Protein 7WWX (pdb70)

Secondary structure (DSSP, 8-state):
----B-GGGTT-EEEEESTTSHHHHHHHHHHHHTT-EEEEEES-HHHHHHHHHHHHHTTSPPPEEEE--TT-HHHHHHHHHHHHHHH-S-SEEEE---------GGG--HHHHHHHHHHHTHHHHHHHHHHHHHHHHHT-EEEEEE--HHHHTT--S-HHHHHHHHHHHHHHHHHHHHHGGGTEEEEEEEE--B--HHIIIII--HHHHHHHHHH-SS-S-B-HHHHHHHHHHHHSGGGTT--S-EEEESTT--/----B-GGGTT-EEEEETTTSHHHHHHHHHHHHTT-EEEEEES-HHHHHHHHHHHHHTTSPPPEEEE--TT-HHHHHHHHHHHHHHH-S-SEEEE---------GGG--HHHHHHHHHHHTHHHHHHHHHHHHHHHHHT-EEEEEE--HHHHTT--S-HHHHHHHHHHHHHHHHHHHHHGGGTEEEEEEEE-SB--HHHHHHH--HHHHHHHHHH-SS-S-B-HHHHHHHHHHHHSGGGTT--S-EEEESTT--

Foldseek 3Di:
DDADAFQQLALAEEEEEQLQFFLNVLLVLLSQVNNHAYEYEDQPVVSNVVSQVVSVVVPGHRHHYDYDDQLPLVRVLVVLVVVCVVSNAHQEYEAPWADQDFDDPVPQDPVNLSVRCSGQAPSLVSSCVSRQVRCLVVQEHEYEYEAECCLVVVHDGHVSNSVRRVVLLVVFQVVCVVRVVSLYAGEYEYEAQAPTVVCVPPPDDPVNLVLLVVQAPDDDHRHSNQSSSVSVCRGGVVNSPDHSYYHYRHNRRD/DDADAFQQLALAEEEEEQLQFFLNVLLQLVSQVNNHAYEYEHQPVVSNVVSQVVSVVVPGHRHHYDYDDLLPLVRLLVVLVVVCVVSNAHQEYEYPWADQDFDDPVPQDPVNLSVRCSGQAPSLVSSCVSRQVRQLVVQEHEYEYEAECCLVVVHDGHVSNNVRRVVLLVVFQVVCVVCVVSLYAGEYEYEAQAPTVCCCVPPDDPVNLVLLVVQAPDDDGHHSNQSSSVSVCRGGVVNSPDHSYYDYRHNHRD

B-factor: mean 13.86, std 7.69, range [5.65, 51.82]

Radius of gyration: 23.11 Å; Cα contacts (8 Å, |Δi|>4): 1120; chains: 2; bounding box: 58×67×51 Å

Sequence (508 aa):
VQLANFPSLKGKRVFITGGGTGIGAAIVEAFAQQGAHVAFVDIATEASEALCNDIAAAGHPKPLFRHCDLRDIPAFQATIAELQGQLGDFDVLVNNAANDQRHKLEEVTLEYWNDRIAINQRPSFFAVQSVVEGMKRRGGGSIINFSSISWHQSGGGFPVYTTAKASTLGLTRGLARDLGPHKIRVNTVTPGWVMTERQIKLWLDEEGKKAIARNQCLQGDLLPWHLARMVLFLAADDSAMCTAQEFIVDAGWVVQLANFPSLKGKRVFITGGGTGIGAAIVEAFAQQGAHVAFVDIATEASEALCNDIAAAGHPKPLFRHCDLRDIPAFQATIAELQGQLGDFDVLVNNAANDQRHKLEEVTLEYWNDRIAINQRPSFFAVQSVVEGMKRRGGGSIINFSSISWHQSGGGFPVYTTAKASTLGLTRGLARDLGPHKIRVNTVTPGWVMTERQIKLWLDEEGKKAIARNQCLQGDLLPWHLARMVLFLAADDSAMCTAQEFIVDAGWV

Solvent-accessible surface area: 20014 Å² total; per-residue (Å²): 122,106,53,4,68,0,48,2,0,160,28,51,50,0,0,0,3,13,0,4,70,33,27,0,17,20,0,0,71,5,0,0,86,16,18,0,75,2,0,0,0,16,110,38,55,84,43,0,92,51,25,2,80,92,2,43,93,66,66,52,46,113,2,47,28,71,107,8,46,18,110,70,21,104,39,0,46,63,21,0,62,79,0,32,67,119,36,25,26,0,12,2,0,0,7,19,24,45,42,15,81,85,22,43,130,149,138,38,75,126,123,57,109,79,43,15,25,9,33,11,67,100,7,22,92,53,0,6,101,26,0,13,102,0,0,76,166,104,48,11,9,2,0,0,1,13,4,15,6,6,78,61,72,103,23,67,44,14,53,8,22,22,73,1,7,35,36,12,37,51,37,0,99,39,23,0,115,96,17,2,90,71,144,0,25,0,0,1,0,0,12,10,47,6,16,15,155,91,24,94,82,97,71,55,91,75,62,9,52,130,21,25,52,167,47,4,7,8,101,45,87,1,58,26,75,11,0,1,9,0,0,0,1,0,5,0,34,2,3,32,16,2,0,6,7,38,0,21,2,0,0,2,32,39,166,105,61,4,69,0,48,3,0,158,29,52,52,0,0,0,3,12,0,4,69,31,26,0,15,18,0,0,72,5,0,0,85,15,14,0,74,2,0,0,0,16,114,35,56,83,44,0,92,50,23,6,80,96,3,40,94,66,68,53,47,112,3,49,27,73,106,8,47,19,106,68,19,104,41,0,46,63,21,0,65,77,0,41,64,120,39,25,23,0,12,2,0,0,7,20,24,44,44,12,76,86,20,117,131,137,124,39,75,124,124,55,108,77,44,15,24,9,33,10,68,100,8,24,96,52,0,6,92,29,0,19,94,1,0,72,156,103,50,11,10,1,0,0,1,13,4,14,7,5,78,62,76,104,24,68,41,13,54,8,22,24,73,1,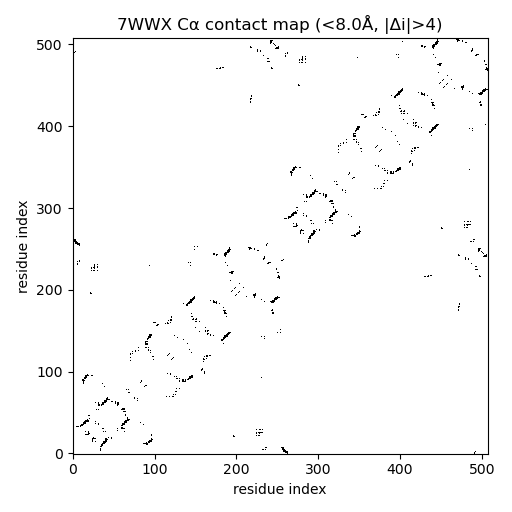7,35,39,13,37,52,37,0,98,39,23,0,116,95,18,2,93,72,142,0,25,0,1,1,0,0,11,9,46,5,18,15,116,90,25,64,138,92,70,36,88,115,67,10,104,125,23,24,50,164,48,4,6,6,102,46,86,1,60,27,88,12,0,1,7,0,0,0,1,0,5,0,34,1,3,31,15,2,0,6,7,36,0,22,2,0,0,2,31,38

Structure (mmCIF, N/CA/C/O backbone):
data_7WWX
#
_entry.id   7WWX
#
_cell.length_a   86.509
_cell.length_b   83.562
_cell.length_c   81.927
_cell.angle_alpha   90.000
_cell.angle_beta   113.040
_cell.angle_gamma   90.000
#
_symmetry.space_group_name_H-M   'C 1 2 1'
#
loop_
_entity.id
_entity.type
_entity.pdbx_description
1 polymer 'NAD(P)-dependent dehydrogenase (Short-subunit alcohol dehydrogenase family)'
2 non-polymer NICOTINAMIDE-ADENINE-DINUCLEOTIDE
3 non-polymer DI(HYDROXYETHYL)ETHER
4 water water
#
loop_
_atom_site.group_PDB
_atom_site.id
_atom_site.type_symbol
_atom_site.label_atom_id
_atom_site.label_alt_id
_atom_site.label_comp_id
_atom_site.label_asym_id
_atom_site.label_entity_id
_atom_site.label_seq_id
_atom_site.pdbx_PDB_ins_code
_atom_site.Cartn_x
_atom_site.Cartn_y
_atom_site.Cartn_z
_atom_site.occupancy
_atom_site.B_iso_or_equiv
_atom_site.auth_seq_id
_atom_site.auth_comp_id
_atom_site.auth_asym_id
_atom_site.auth_atom_id
_atom_site.pdbx_PDB_model_num
ATOM 1 N N . VAL A 1 19 ? -11.027 -16.483 31.810 1.00 36.02 8 VAL A N 1
ATOM 2 C CA . VAL A 1 19 ? -9.881 -16.973 30.990 1.00 34.90 8 VAL A CA 1
ATOM 3 C C . VAL A 1 19 ? -8.568 -16.592 31.683 1.00 29.43 8 VAL A C 1
ATOM 4 O O . VAL A 1 19 ? -8.479 -15.446 32.212 1.00 27.25 8 VAL A O 1
ATOM 8 N N . GLN A 1 20 ? -7.548 -17.464 31.580 1.00 27.15 9 GLN A N 1
ATOM 9 C CA . GLN A 1 20 ? -6.261 -17.321 32.310 1.00 23.55 9 GLN A CA 1
ATOM 10 C C . GLN A 1 20 ? -5.130 -16.976 31.333 1.00 18.25 9 GLN A C 1
ATOM 11 O O . GLN A 1 20 ? -4.436 -17.878 30.852 1.00 20.49 9 GLN A O 1
ATOM 17 N N . LEU A 1 21 ? -4.848 -15.699 31.173 1.00 14.37 10 LEU A N 1
ATOM 18 C CA . LEU A 1 21 ? -3.983 -15.219 30.070 1.00 13.39 10 LEU A CA 1
ATOM 19 C C . LEU A 1 21 ? -2.525 -15.140 30.498 1.00 11.87 10 LEU A C 1
ATOM 20 O O . LEU A 1 21 ? -2.184 -15.171 31.729 1.00 12.93 10 LEU A O 1
ATOM 25 N N . ALA A 1 22 ? -1.663 -15.133 29.504 1.00 9.93 11 ALA A N 1
ATOM 26 C CA . ALA A 1 22 ? -0.214 -15.266 29.678 1.00 9.81 11 ALA A CA 1
ATOM 27 C C . ALA A 1 22 ? 0.375 -14.050 30.409 1.00 10.16 11 ALA A C 1
ATOM 28 O O . ALA A 1 22 ? -0.107 -12.928 30.283 1.00 10.17 11 ALA A O 1
ATOM 30 N N . ASN A 1 23 ? 1.464 -14.327 31.098 1.00 10.64 12 ASN A N 1
ATOM 31 C CA . ASN A 1 23 ? 2.413 -13.306 31.577 1.00 11.57 12 ASN A CA 1
ATOM 32 C C . ASN A 1 23 ? 3.704 -13.422 30.781 1.00 10.84 12 ASN A C 1
ATOM 33 O O . ASN A 1 23 ? 4.262 -14.543 30.653 1.00 11.79 12 ASN A O 1
ATOM 38 N N . PHE A 1 24 ? 4.218 -12.268 30.380 1.00 9.98 13 PHE A N 1
ATOM 39 C CA . PHE A 1 24 ? 5.449 -12.144 29.592 1.00 10.08 13 PHE A CA 1
ATOM 40 C C . PHE A 1 24 ? 6.423 -11.344 30.440 1.00 10.76 13 PHE A C 1
ATOM 41 O O . PHE A 1 24 ? 6.444 -10.101 30.390 1.00 10.90 13 PHE A O 1
ATOM 49 N N . PRO A 1 25 ? 7.266 -12.021 31.243 1.00 11.10 14 PRO A N 1
ATOM 50 C CA . PRO A 1 25 ? 8.171 -11.299 32.145 1.00 12.03 14 PRO A CA 1
ATOM 51 C C . PRO A 1 25 ? 9.094 -10.348 31.378 1.00 10.73 14 PRO A C 1
ATOM 52 O O . PRO A 1 25 ? 9.484 -9.321 31.906 1.00 11.92 14 PRO A O 1
ATOM 56 N N . SER A 1 26 ? 9.403 -10.642 30.108 1.00 9.67 15 SER A N 1
ATOM 57 C CA . SER A 1 26 ? 10.327 -9.833 29.289 1.00 9.80 15 SER A CA 1
ATOM 58 C C . SER A 1 26 ? 9.713 -8.470 28.971 1.00 9.35 15 SER A C 1
ATOM 59 O O . SER A 1 26 ? 10.459 -7.623 28.510 1.00 12.17 15 SER A O 1
ATOM 62 N N . LEU A 1 27 ? 8.410 -8.269 29.165 1.00 9.30 16 LEU A N 1
ATOM 63 C CA . LEU A 1 27 ? 7.771 -6.970 28.855 1.00 9.90 16 LEU A CA 1
ATOM 64 C C . LEU A 1 27 ? 7.801 -6.017 30.066 1.00 9.78 16 LEU A C 1
ATOM 65 O O . LEU A 1 27 ? 7.559 -4.838 29.870 1.00 9.87 16 LEU A O 1
ATOM 70 N N . LYS A 1 28 ? 8.061 -6.517 31.275 1.00 10.05 17 LYS A N 1
ATOM 71 C CA . LYS A 1 28 ? 8.146 -5.659 32.473 1.00 11.89 17 LYS A CA 1
ATOM 72 C C . LYS A 1 28 ? 9.231 -4.605 32.278 1.00 10.69 17 LYS A C 1
ATOM 73 O O . LYS A 1 28 ? 10.374 -4.956 31.956 1.00 11.92 17 LYS A O 1
ATOM 79 N N . GLY A 1 29 ? 8.843 -3.343 32.410 1.00 10.91 18 GLY A N 1
ATOM 80 C CA . GLY A 1 29 ? 9.802 -2.226 32.270 1.00 11.71 18 GLY A CA 1
ATOM 81 C C . GLY A 1 29 ? 10.062 -1.784 30.830 1.00 12.52 18 GLY A C 1
ATOM 82 O O . GLY A 1 29 ? 10.757 -0.776 30.618 1.00 13.16 18 GLY A O 1
ATOM 83 N N . LYS A 1 30 ? 9.582 -2.526 29.825 1.00 10.49 19 LYS A N 1
ATOM 84 C CA . LYS A 1 30 ? 9.825 -2.118 28.432 1.00 11.69 19 LYS A CA 1
ATOM 85 C C . LYS A 1 30 ? 9.023 -0.859 28.126 1.00 9.73 19 LYS A C 1
ATOM 86 O O . LYS A 1 30 ? 7.939 -0.654 28.673 1.00 11.02 19 LYS A O 1
ATOM 92 N N . ARG A 1 31 ? 9.563 -0.021 27.257 1.00 8.71 20 ARG A N 1
ATOM 93 C CA . ARG A 1 31 ? 8.934 1.232 26.847 1.00 8.92 20 ARG A CA 1
ATOM 94 C C . ARG A 1 31 ? 8.206 0.965 25.517 1.00 8.55 20 ARG A C 1
ATOM 95 O O . ARG A 1 31 ? 8.836 0.475 24.588 1.00 9.12 20 ARG A O 1
ATOM 103 N N . VAL A 1 32 ? 6.929 1.250 25.498 1.00 8.32 21 VAL A N 1
ATOM 104 C CA . VAL A 1 32 ? 6.038 0.841 24.379 1.00 8.16 21 VAL A CA 1
ATOM 105 C C . VAL A 1 32 ? 5.310 2.059 23.863 1.00 8.54 21 VAL A C 1
ATOM 106 O O . VAL A 1 32 ? 4.613 2.727 24.652 1.00 10.05 21 VAL A O 1
ATOM 110 N N . PHE A 1 33 ? 5.396 2.331 22.584 1.00 8.32 22 PHE A N 1
ATOM 111 C CA . PHE A 1 33 ? 4.627 3.420 21.959 1.00 8.14 22 PHE A CA 1
ATOM 112 C C . PHE A 1 33 ? 3.557 2.839 21.026 1.00 8.46 22 PHE A C 1
ATOM 113 O O . PHE A 1 33 ? 3.870 1.980 20.201 1.00 7.94 22 PHE A O 1
ATOM 121 N N . ILE A 1 34 ? 2.342 3.344 21.144 1.00 7.41 23 ILE A N 1
ATOM 122 C CA . ILE A 1 34 ? 1.162 2.851 20.386 1.00 7.82 23 ILE A CA 1
ATOM 123 C C . ILE A 1 34 ? 0.467 4.014 19.725 1.00 8.52 23 ILE A C 1
ATOM 124 O O . ILE A 1 34 ? 0.231 5.029 20.383 1.00 8.74 23 ILE A O 1
ATOM 129 N N . THR A 1 35 ? 0.133 3.887 18.455 1.00 7.87 24 THR A N 1
ATOM 130 C CA . THR A 1 35 ? -0.697 4.901 17.766 1.00 8.23 24 THR A CA 1
ATOM 131 C C . THR A 1 35 ? -2.146 4.530 17.893 1.00 8.77 24 THR A C 1
ATOM 132 O O . THR A 1 35 ? -2.520 3.345 17.759 1.00 8.70 24 THR A O 1
ATOM 136 N N . GLY A 1 36 ? -2.992 5.536 18.082 1.00 8.59 25 GLY A N 1
ATOM 137 C CA . GLY A 1 36 ? -4.419 5.272 18.199 1.00 9.05 25 GLY A CA 1
ATOM 138 C C . GLY A 1 36 ? -4.760 4.391 19.397 1.00 8.09 25 GLY A C 1
ATOM 139 O O . GLY A 1 36 ? -5.675 3.570 19.337 1.00 9.23 25 GLY A O 1
ATOM 140 N N . GLY A 1 37 ? -4.190 4.693 20.557 1.00 8.15 26 GLY A N 1
ATOM 141 C CA . GLY A 1 37 ? -4.335 3.826 21.739 1.00 8.38 26 GLY A CA 1
ATOM 142 C C . GLY A 1 37 ? -5.514 4.153 22.631 1.00 8.18 26 GLY A C 1
ATOM 143 O O . GLY A 1 37 ? -5.691 3.427 23.631 1.00 8.64 26 GLY A O 1
ATOM 144 N N . GLY A 1 38 ? -6.334 5.151 22.298 1.00 9.31 27 GLY A N 1
ATOM 145 C CA . GLY A 1 38 ? -7.399 5.628 23.208 1.00 9.95 27 GLY A CA 1
ATOM 146 C C . GLY A 1 38 ? -8.660 4.807 23.200 1.00 11.35 27 GLY A C 1
ATOM 147 O O . GLY A 1 38 ? -9.426 4.883 24.192 1.00 12.07 27 GLY A O 1
ATOM 148 N N . THR A 1 39 ? -8.963 4.092 22.105 1.00 10.03 28 THR A N 1
ATOM 149 C CA . THR A 1 39 ? -10.252 3.402 21.931 1.00 10.75 28 THR A CA 1
ATOM 150 C C . THR A 1 39 ? -10.032 2.140 21.082 1.00 10.66 28 THR A C 1
ATOM 151 O O . THR A 1 39 ? -8.896 1.929 20.600 1.00 10.45 28 THR A O 1
ATOM 155 N N . GLY A 1 40 ? -10.996 1.251 21.041 1.00 10.95 29 GLY A N 1
ATOM 156 C CA . GLY A 1 40 ? -10.953 0.152 20.073 1.00 10.27 29 GLY A CA 1
ATOM 157 C C . GLY A 1 40 ? -9.841 -0.829 20.396 1.00 9.47 29 GLY A C 1
ATOM 158 O O . GLY A 1 40 ? -9.502 -1.116 21.575 1.00 9.98 29 GLY A O 1
ATOM 159 N N . ILE A 1 41 ? -9.245 -1.363 19.340 1.00 8.72 30 ILE A N 1
ATOM 160 C CA . ILE A 1 41 ? -8.156 -2.346 19.543 1.00 8.56 30 ILE A CA 1
ATOM 161 C C . ILE A 1 41 ? -6.972 -1.666 20.250 1.00 8.08 30 ILE A C 1
ATOM 162 O O . ILE A 1 41 ? -6.336 -2.292 21.117 1.00 7.71 30 ILE A O 1
ATOM 167 N N . GLY A 1 42 ? -6.641 -0.449 19.869 1.00 7.88 31 GLY A N 1
ATOM 168 C CA . GLY A 1 42 ? -5.557 0.307 20.492 1.00 8.37 31 GLY A CA 1
ATOM 169 C C . GLY A 1 42 ? -5.642 0.328 22.007 1.00 8.37 31 GLY A C 1
ATOM 170 O O . GLY A 1 42 ? -4.676 0.116 22.698 1.00 7.95 31 GLY A O 1
ATOM 171 N N . ALA A 1 43 ? -6.836 0.580 22.522 1.00 8.52 32 ALA A N 1
ATOM 172 C CA . ALA A 1 43 ? -7.037 0.663 23.988 1.00 7.49 32 ALA A CA 1
ATOM 173 C C . ALA A 1 43 ? -6.794 -0.702 24.619 1.00 7.95 32 ALA A C 1
ATOM 174 O O . ALA A 1 43 ? -6.228 -0.786 25.738 1.00 8.78 32 ALA A O 1
ATOM 176 N N . ALA A 1 44 ? -7.217 -1.798 23.964 1.00 8.06 33 ALA A N 1
ATOM 177 C CA . ALA A 1 44 ? -6.951 -3.146 24.505 1.00 7.44 33 ALA A CA 1
ATOM 178 C C . ALA A 1 44 ? -5.436 -3.431 24.532 1.00 7.33 33 ALA A C 1
ATOM 179 O O . ALA A 1 44 ? -4.957 -4.097 25.434 1.00 7.90 33 ALA A O 1
ATOM 181 N N . ILE A 1 45 ? -4.703 -2.952 23.528 1.00 7.52 34 ILE A N 1
ATOM 182 C CA . ILE A 1 45 ? -3.231 -3.136 23.485 1.00 7.60 34 ILE A CA 1
ATOM 183 C C . ILE A 1 45 ? -2.566 -2.301 24.579 1.00 7.74 34 ILE A C 1
ATOM 184 O O . ILE A 1 45 ? -1.690 -2.849 25.254 1.00 8.45 34 ILE A O 1
ATOM 189 N N . VAL A 1 46 ? -3.007 -1.054 24.741 1.00 7.40 35 VAL A N 1
ATOM 190 C CA . VAL A 1 46 ? -2.475 -0.226 25.871 1.00 7.60 35 VAL A CA 1
ATOM 191 C C . VAL A 1 46 ? -2.677 -0.967 27.189 1.00 7.75 35 VAL A C 1
ATOM 192 O O . VAL A 1 46 ? -1.721 -1.093 28.003 1.00 8.31 35 VAL A O 1
ATOM 196 N N . GLU A 1 47 ? -3.903 -1.392 27.452 1.00 7.53 36 GLU A N 1
ATOM 197 C CA . GLU A 1 47 ? -4.210 -2.072 28.716 1.00 8.97 36 GLU A CA 1
ATOM 198 C C . GLU A 1 47 ? -3.377 -3.334 28.864 1.00 8.69 36 GLU A C 1
ATOM 199 O O . GLU A 1 47 ? -2.795 -3.622 29.960 1.00 8.94 36 GLU A O 1
ATOM 205 N N . ALA A 1 48 ? -3.283 -4.167 27.810 1.00 8.98 37 ALA A N 1
ATOM 206 C CA . ALA A 1 48 ? -2.547 -5.443 27.894 1.00 8.77 37 ALA A CA 1
ATOM 207 C C . ALA A 1 48 ? -1.084 -5.184 28.253 1.00 7.94 37 ALA A C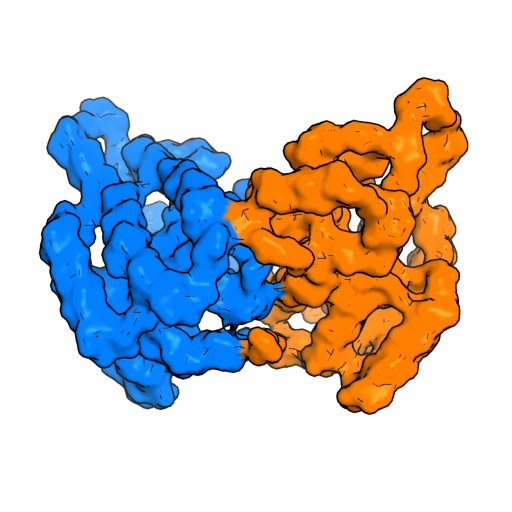 1
ATOM 208 O O . ALA A 1 48 ? -0.498 -5.930 29.069 1.00 7.87 37 ALA A O 1
ATOM 210 N N . PHE A 1 49 ? -0.448 -4.195 27.634 1.00 7.33 38 PHE A N 1
ATOM 211 C CA . PHE A 1 49 ? 0.983 -3.947 27.900 1.00 7.76 38 PHE A CA 1
ATOM 212 C C . PHE A 1 49 ? 1.130 -3.440 29.345 1.00 8.00 38 PHE A C 1
ATOM 213 O O . PHE A 1 49 ? 2.069 -3.847 30.037 1.00 8.82 38 PHE A O 1
ATOM 221 N N . ALA A 1 50 ? 0.245 -2.547 29.758 1.00 8.18 39 ALA A N 1
ATOM 222 C CA . ALA A 1 50 ? 0.350 -1.979 31.143 1.00 8.36 39 ALA A CA 1
ATOM 223 C C . ALA A 1 50 ? 0.173 -3.103 32.159 1.00 9.44 39 ALA A C 1
ATOM 224 O O . ALA A 1 50 ? 0.874 -3.135 33.187 1.00 9.63 39 ALA A O 1
ATOM 226 N N . GLN A 1 51 ? -0.689 -4.079 31.891 1.00 9.20 40 GLN A N 1
ATOM 227 C CA . GLN A 1 51 ? -0.898 -5.217 32.815 1.00 10.18 40 GLN A CA 1
ATOM 228 C C . GLN A 1 51 ? 0.362 -6.067 32.905 1.00 9.85 40 GLN A C 1
ATOM 229 O O . GLN A 1 51 ? 0.577 -6.751 33.946 1.00 11.61 40 GLN A O 1
ATOM 235 N N . GLN A 1 52 ? 1.224 -6.038 31.904 1.00 9.33 41 GLN A N 1
ATOM 236 C CA . GLN A 1 52 ? 2.535 -6.724 31.949 1.00 9.77 41 GLN A CA 1
ATOM 237 C C . GLN A 1 52 ? 3.598 -5.903 32.690 1.00 10.09 41 GLN A C 1
ATOM 238 O O . GLN A 1 52 ? 4.769 -6.354 32.727 1.00 11.29 41 GLN A O 1
ATOM 244 N N . GLY A 1 53 ? 3.264 -4.689 33.100 1.00 9.81 42 GLY A N 1
ATOM 245 C CA . GLY A 1 53 ? 4.262 -3.831 33.747 1.00 10.18 42 GLY A CA 1
ATOM 246 C C . GLY A 1 53 ? 5.064 -3.004 32.776 1.00 10.05 42 GLY A C 1
ATOM 247 O O . GLY A 1 53 ? 6.123 -2.485 33.154 1.00 10.75 42 GLY A O 1
ATOM 248 N N . ALA A 1 54 ? 4.704 -2.947 31.492 1.00 8.85 43 ALA A N 1
ATOM 249 C CA . ALA A 1 54 ? 5.399 -2.078 30.547 1.00 8.75 43 ALA A CA 1
ATOM 250 C C . ALA A 1 54 ? 5.023 -0.628 30.832 1.00 8.93 43 ALA A C 1
ATOM 251 O O . ALA A 1 54 ? 3.906 -0.334 31.364 1.00 10.19 43 ALA A O 1
ATOM 253 N N . HIS A 1 55 ? 5.911 0.257 30.428 1.00 10.00 44 HIS A N 1
ATOM 254 C CA . HIS A 1 55 ? 5.716 1.719 30.458 1.00 10.49 44 HIS A CA 1
ATOM 255 C C . HIS A 1 55 ? 5.216 2.126 29.075 1.00 9.33 44 HIS A C 1
ATOM 256 O O . HIS A 1 55 ? 6.017 2.190 28.152 1.00 9.81 44 HIS A O 1
ATOM 263 N N . VAL A 1 56 ? 3.937 2.396 28.982 1.00 9.13 45 VAL A N 1
ATOM 264 C CA . VAL A 1 56 ? 3.255 2.663 27.697 1.00 9.12 45 VAL A CA 1
ATOM 265 C C . VAL A 1 56 ? 3.142 4.173 27.507 1.00 8.58 45 VAL A C 1
ATOM 266 O O . VAL A 1 56 ? 2.930 4.918 28.490 1.00 9.59 45 VAL A O 1
ATOM 270 N N . ALA A 1 57 ? 3.233 4.595 26.274 1.00 8.80 46 ALA A N 1
ATOM 271 C CA . ALA A 1 57 ? 2.840 5.937 25.816 1.00 8.94 46 ALA A CA 1
ATOM 272 C C . ALA A 1 57 ? 1.990 5.750 24.570 1.00 8.80 46 ALA A C 1
ATOM 273 O O . ALA A 1 57 ? 2.266 4.790 23.800 1.00 8.97 46 ALA A O 1
ATOM 275 N N . PHE A 1 58 ? 1.009 6.610 24.363 1.00 8.30 47 PHE A N 1
ATOM 276 C CA . PHE A 1 58 ? 0.215 6.533 23.118 1.00 8.98 47 PHE A CA 1
ATOM 277 C C . PHE A 1 58 ? -0.283 7.888 22.693 1.00 9.90 47 PHE A C 1
ATOM 278 O O . PHE A 1 58 ? -0.379 8.835 23.515 1.00 9.44 47 PHE A O 1
ATOM 286 N N . VAL A 1 59 ? -0.567 8.026 21.411 1.00 9.47 48 VAL A N 1
ATOM 287 C CA . VAL A 1 59 ? -1.211 9.229 20.849 1.00 10.76 48 VAL A CA 1
ATOM 288 C C . VAL A 1 59 ? -2.606 8.846 20.386 1.00 10.56 48 VAL A C 1
ATOM 289 O O . VAL A 1 59 ? -2.882 7.677 19.972 1.00 9.68 48 VAL A O 1
ATOM 293 N N . ASP A 1 60 ? -3.489 9.824 20.416 1.00 9.39 49 ASP A N 1
ATOM 294 C CA . ASP A 1 60 ? -4.867 9.705 19.920 1.00 10.45 49 ASP A CA 1
ATOM 295 C C . ASP A 1 60 ? -5.422 11.126 19.805 1.00 11.73 49 ASP A C 1
ATOM 296 O O . ASP A 1 60 ? -4.799 12.037 20.349 1.00 12.22 49 ASP A O 1
ATOM 301 N N . ILE A 1 61 ? -6.516 11.271 19.102 1.00 12.95 50 ILE A N 1
ATOM 302 C CA . ILE A 1 61 ? -7.289 12.545 19.078 1.00 14.88 50 ILE A CA 1
ATOM 303 C C . ILE A 1 61 ? -8.486 12.449 20.005 1.00 15.12 50 ILE A C 1
ATOM 304 O O . ILE A 1 61 ? -9.101 13.515 20.247 1.00 15.36 50 ILE A O 1
ATOM 309 N N . ALA A 1 62 ? -8.803 11.278 20.575 1.00 15.05 51 ALA A N 1
ATOM 310 C CA . ALA A 1 62 ? -9.999 11.097 21.429 1.00 13.88 51 ALA A CA 1
ATOM 311 C C . ALA A 1 62 ? -9.587 11.378 22.888 1.00 15.32 51 ALA A C 1
ATOM 312 O O . ALA A 1 62 ? -9.307 10.448 23.654 1.00 14.89 51 ALA A O 1
ATOM 314 N N . THR A 1 63 ? -9.495 12.650 23.268 1.00 15.74 52 THR A N 1
ATOM 315 C CA . THR A 1 63 ? -8.901 13.075 24.554 1.00 15.70 52 THR A CA 1
ATOM 316 C C . THR A 1 63 ? -9.642 12.450 25.733 1.00 15.57 52 THR A C 1
ATOM 317 O O . THR A 1 63 ? -8.977 11.910 26.620 1.00 15.26 52 THR A O 1
ATOM 321 N N . GLU A 1 64 ? -10.968 12.585 25.794 1.00 15.19 53 GLU A N 1
ATOM 322 C CA . GLU A 1 64 ? -11.757 12.152 26.974 1.00 15.88 53 GLU A CA 1
ATOM 323 C C . GLU A 1 64 ? -11.581 10.641 27.185 1.00 14.94 53 GLU A C 1
ATOM 324 O O . GLU A 1 64 ? -11.311 10.183 28.324 1.00 15.31 53 GLU A O 1
ATOM 326 N N . ALA A 1 65 ? -11.738 9.850 26.123 1.00 14.16 54 ALA A N 1
ATOM 327 C CA . ALA A 1 65 ? -11.640 8.381 26.220 1.00 13.93 54 ALA A CA 1
ATOM 328 C C . ALA A 1 65 ? -10.209 8.012 26.633 1.00 12.44 54 ALA A C 1
ATOM 329 O O . ALA A 1 65 ? -10.018 7.108 27.425 1.00 12.31 54 ALA A O 1
ATOM 331 N N . SER A 1 66 ? -9.217 8.686 26.070 1.00 11.17 55 SER A N 1
ATOM 332 C CA . SER A 1 66 ? -7.795 8.392 26.308 1.00 11.36 55 SER A CA 1
ATOM 333 C C . SER A 1 66 ? -7.430 8.682 27.764 1.00 11.62 55 SER A C 1
ATOM 334 O O . SER A 1 66 ? -6.738 7.872 28.397 1.00 11.62 55 SER A O 1
ATOM 337 N N . GLU A 1 67 ? -7.854 9.841 28.276 1.00 11.86 56 GLU A N 1
ATOM 338 C CA . GLU A 1 67 ? -7.541 10.197 29.689 1.00 12.97 56 GLU A CA 1
ATOM 339 C C . GLU A 1 67 ? -8.242 9.212 30.628 1.00 12.30 56 GLU A C 1
ATOM 340 O O . GLU A 1 67 ? -7.652 8.796 31.601 1.00 12.77 56 GLU A O 1
ATOM 346 N N . ALA A 1 68 ? -9.482 8.840 30.342 1.00 13.17 57 ALA A N 1
ATOM 347 C CA . ALA A 1 68 ? -10.242 7.869 31.156 1.00 13.64 57 ALA A CA 1
ATOM 348 C C . ALA A 1 68 ? -9.533 6.515 31.144 1.00 13.52 57 ALA A C 1
ATOM 349 O O . ALA A 1 68 ? -9.437 5.858 32.182 1.00 12.64 57 ALA A O 1
ATOM 351 N N . LEU A 1 69 ? -9.021 6.099 29.983 1.00 12.17 58 LEU A N 1
ATOM 352 C CA . LEU A 1 69 ? -8.333 4.797 29.891 1.00 11.13 58 LEU A CA 1
ATOM 353 C C . LEU A 1 69 ? -7.103 4.794 30.791 1.00 10.31 58 LEU A C 1
ATOM 354 O O . LEU A 1 69 ? -6.899 3.809 31.525 1.00 10.95 58 LEU A O 1
ATOM 359 N N . CYS A 1 70 ? -6.317 5.865 30.730 1.00 10.46 59 CYS A N 1
ATOM 360 C CA . CYS A 1 70 ? -5.075 5.956 31.546 1.00 10.69 59 CYS A CA 1
ATOM 361 C C . CYS A 1 70 ? -5.423 5.895 33.044 1.00 11.04 59 CYS A C 1
ATOM 362 O O . CYS A 1 70 ? -4.777 5.193 33.782 1.00 10.51 59 CYS A O 1
ATOM 365 N N . ASN A 1 71 ? -6.481 6.609 33.438 1.00 11.84 60 ASN A N 1
ATOM 366 C CA . ASN A 1 71 ? -6.900 6.622 34.868 1.00 13.98 60 ASN A CA 1
ATOM 367 C C . ASN A 1 71 ? -7.339 5.224 35.276 1.00 14.06 60 ASN A C 1
ATOM 368 O O . ASN A 1 71 ? -6.960 4.751 36.388 1.00 14.29 60 ASN A O 1
ATOM 373 N N . ASP A 1 72 ? -8.124 4.544 34.440 1.00 13.32 61 ASP A N 1
ATOM 374 C CA . ASP A 1 72 ? -8.654 3.197 34.767 1.00 14.74 61 ASP A CA 1
ATOM 375 C C . ASP A 1 72 ? -7.505 2.194 34.924 1.00 12.74 61 ASP A C 1
ATOM 376 O O . ASP A 1 72 ? -7.533 1.365 35.831 1.00 14.11 61 ASP A O 1
ATOM 381 N N . ILE A 1 73 ? -6.485 2.266 34.072 1.00 10.21 62 ILE A N 1
ATOM 382 C CA . ILE A 1 73 ? -5.331 1.330 34.150 1.00 10.21 62 ILE A CA 1
ATOM 383 C C . ILE A 1 73 ? -4.544 1.582 35.453 1.00 10.52 62 ILE A C 1
ATOM 384 O O . ILE A 1 73 ? -4.153 0.632 36.085 1.00 11.34 62 ILE A O 1
ATOM 389 N N . ALA A 1 74 ? -4.320 2.863 35.789 1.00 11.28 63 ALA A N 1
ATOM 390 C CA . ALA A 1 74 ? -3.623 3.175 37.053 1.00 11.83 63 ALA A CA 1
ATOM 391 C C . ALA A 1 74 ? -4.418 2.678 38.256 1.00 12.92 63 ALA A C 1
ATOM 392 O O . ALA A 1 74 ? -3.833 2.095 39.184 1.00 12.45 63 ALA A O 1
ATOM 394 N N . ALA A 1 75 ? -5.729 2.872 38.218 1.00 12.16 64 ALA A N 1
ATOM 395 C CA . ALA A 1 75 ? -6.649 2.423 39.300 1.00 14.86 64 ALA A CA 1
ATOM 396 C C . ALA A 1 75 ? -6.582 0.920 39.492 1.00 15.50 64 ALA A C 1
ATOM 397 O O . ALA A 1 75 ? -6.804 0.414 40.604 1.00 18.17 64 ALA A O 1
ATOM 399 N N . ALA A 1 76 ? -6.309 0.191 38.419 1.00 15.08 65 ALA A N 1
ATOM 400 C CA . ALA A 1 76 ? -6.251 -1.276 38.433 1.00 13.87 65 ALA A CA 1
ATOM 401 C C . ALA A 1 76 ? -4.887 -1.754 38.926 1.00 14.18 65 ALA A C 1
ATOM 402 O O . ALA A 1 76 ? -4.690 -2.983 39.033 1.00 16.39 65 ALA A O 1
ATOM 404 N N . GLY A 1 77 ? -3.958 -0.842 39.236 1.00 12.31 66 GLY A N 1
ATOM 405 C CA . GLY A 1 77 ? -2.678 -1.229 39.827 1.00 12.19 66 GLY A CA 1
ATOM 406 C C . GLY A 1 77 ? -1.521 -1.228 38.887 1.00 10.82 66 GLY A C 1
ATOM 407 O O . GLY A 1 77 ? -0.468 -1.685 39.327 1.00 12.98 66 GLY A O 1
ATOM 408 N N . HIS A 1 78 ? -1.689 -0.789 37.641 1.00 10.08 67 HIS A N 1
ATOM 409 C CA . HIS A 1 78 ? -0.616 -0.870 36.628 1.00 10.39 67 HIS A CA 1
ATOM 410 C C . HIS A 1 78 ? 0.054 0.487 36.411 1.00 10.36 67 HIS A C 1
ATOM 411 O O . HIS A 1 78 ? -0.531 1.516 36.744 1.00 11.00 67 HIS A O 1
ATOM 418 N N . PRO A 1 79 ? 1.227 0.549 35.752 1.00 11.17 68 PRO A N 1
ATOM 419 C CA . PRO A 1 79 ? 1.871 1.814 35.424 1.00 11.62 68 PRO A CA 1
ATOM 420 C C . PRO A 1 79 ? 0.943 2.658 34.558 1.00 11.97 68 PRO A C 1
ATOM 421 O O . PRO A 1 79 ? 0.410 2.138 33.548 1.00 10.96 68 PRO A O 1
ATOM 425 N N . LYS A 1 80 ? 0.730 3.918 34.908 1.00 11.26 69 LYS A N 1
ATOM 426 C CA . LYS A 1 80 ? -0.153 4.821 34.150 1.00 10.57 69 LYS A CA 1
ATOM 427 C C . LYS A 1 80 ? 0.467 5.079 32.792 1.00 10.24 69 LYS A C 1
ATOM 428 O O . LYS A 1 80 ? 1.596 5.550 32.653 1.00 9.82 69 LYS A O 1
ATOM 434 N N . PRO A 1 81 ? -0.238 4.729 31.702 1.00 10.07 70 PRO A N 1
ATOM 435 C CA . PRO A 1 81 ? 0.239 5.112 30.376 1.00 9.93 70 PRO A CA 1
ATOM 436 C C . PRO A 1 81 ? 0.310 6.623 30.214 1.00 10.27 70 PRO A C 1
ATOM 437 O O . PRO A 1 81 ? -0.511 7.321 30.816 1.00 10.92 70 PRO A O 1
ATOM 441 N N . LEU A 1 82 ? 1.251 7.109 29.411 1.00 10.02 71 LEU A N 1
ATOM 442 C CA . LEU A 1 82 ? 1.345 8.532 29.034 1.00 10.71 71 LEU A CA 1
ATOM 443 C C . LEU A 1 82 ? 0.576 8.782 27.747 1.00 12.15 71 LEU A C 1
ATOM 444 O O . LEU A 1 82 ? 1.006 8.307 26.681 1.00 12.30 71 LEU A O 1
ATOM 449 N N . PHE A 1 83 ? -0.511 9.528 27.858 1.00 10.77 72 PHE A N 1
ATOM 450 C CA . PHE A 1 83 ? -1.317 9.964 26.711 1.00 11.56 72 PHE A CA 1
ATOM 451 C C . PHE A 1 83 ? -0.811 11.305 26.205 1.00 12.69 72 PHE A C 1
ATOM 452 O O . PHE A 1 83 ? -0.588 12.228 27.040 1.00 13.36 72 PHE A O 1
ATOM 460 N N . ARG A 1 84 ? -0.693 11.466 24.889 1.00 11.91 73 ARG A N 1
ATOM 461 C CA . ARG A 1 84 ? -0.515 12.798 24.262 1.00 11.87 73 ARG A CA 1
ATOM 462 C C . ARG A 1 84 ? -1.550 12.943 23.162 1.00 11.86 73 ARG A C 1
ATOM 463 O O . ARG A 1 84 ? -1.621 12.090 22.260 1.00 12.33 73 ARG A O 1
ATOM 471 N N . HIS A 1 85 ? -2.329 14.007 23.170 1.00 12.44 74 HIS A N 1
ATOM 472 C CA . HIS A 1 85 ? -3.228 14.347 22.049 1.00 13.01 74 HIS A CA 1
ATOM 473 C C . HIS A 1 85 ? -2.359 14.701 20.852 1.00 13.28 74 HIS A C 1
ATOM 474 O O . HIS A 1 85 ? -1.476 15.581 20.962 1.00 14.91 74 HIS A O 1
ATOM 481 N N . CYS A 1 86 ? -2.544 14.009 19.733 1.00 12.85 75 CYS A N 1
ATOM 482 C CA . CYS A 1 86 ? -1.805 14.337 18.500 1.00 14.04 75 CYS A CA 1
ATOM 483 C C . CYS A 1 86 ? -2.598 13.836 17.300 1.00 13.11 75 CYS A C 1
ATOM 484 O O . CYS A 1 86 ? -3.021 12.677 17.336 1.00 13.29 75 CYS A O 1
ATOM 487 N N . ASP A 1 87 ? -2.823 14.709 16.321 1.00 12.49 76 ASP A N 1
ATOM 488 C CA . ASP A 1 87 ? -3.404 14.322 15.019 1.00 12.64 76 ASP A CA 1
ATOM 489 C C . ASP A 1 87 ? -2.279 13.731 14.182 1.00 11.54 76 ASP A C 1
ATOM 490 O O . ASP A 1 87 ? -1.298 14.463 13.801 1.00 11.71 76 ASP A O 1
ATOM 495 N N . LEU A 1 88 ? -2.400 12.440 13.859 1.00 10.51 77 LEU A N 1
ATOM 496 C CA . LEU A 1 88 ? -1.345 11.709 13.119 1.00 11.00 77 LEU A CA 1
ATOM 497 C C . LEU A 1 88 ? -1.167 12.257 11.691 1.00 10.57 77 LEU A C 1
ATOM 498 O O . LEU A 1 88 ? -0.119 11.981 11.109 1.00 10.37 77 LEU A O 1
ATOM 503 N N . ARG A 1 89 ? -2.130 12.998 11.191 1.00 11.24 78 ARG A N 1
ATOM 504 C CA . ARG A 1 89 ? -1.974 13.656 9.878 1.00 11.45 78 ARG A CA 1
ATOM 505 C C . ARG A 1 89 ? -0.874 14.706 9.915 1.00 12.01 78 ARG A C 1
ATOM 506 O O . ARG A 1 89 ? -0.420 15.061 8.816 1.00 12.93 78 ARG A O 1
ATOM 514 N N . ASP A 1 90 ? -0.550 15.268 11.093 1.00 11.59 79 ASP A N 1
ATOM 515 C CA . ASP A 1 90 ? 0.486 16.322 11.244 1.00 12.18 79 ASP A CA 1
ATOM 516 C C . ASP A 1 90 ? 1.787 15.640 11.605 1.00 11.84 79 ASP A C 1
ATOM 517 O O . ASP A 1 90 ? 2.043 15.388 12.785 1.00 11.85 79 ASP A O 1
ATOM 522 N N . ILE A 1 91 ? 2.588 15.311 10.599 1.00 11.02 80 ILE A N 1
ATOM 523 C CA . ILE A 1 91 ? 3.826 14.541 10.801 1.00 11.56 80 ILE A CA 1
ATOM 524 C C . ILE A 1 91 ? 4.800 15.305 11.683 1.00 11.83 80 ILE A C 1
ATOM 525 O O . ILE A 1 91 ? 5.374 14.725 12.617 1.00 11.71 80 ILE A O 1
ATOM 530 N N . PRO A 1 92 ? 5.067 16.618 11.458 1.00 12.06 81 PRO A N 1
ATOM 531 C CA . PRO A 1 92 ? 6.007 17.308 12.347 1.00 12.69 81 PRO A CA 1
ATOM 532 C C . PRO A 1 92 ? 5.545 17.293 13.817 1.00 11.50 81 PRO A C 1
ATOM 533 O O . PRO A 1 92 ? 6.384 17.033 14.676 1.00 13.77 81 PRO A O 1
ATOM 537 N N . ALA A 1 93 ? 4.257 17.487 14.068 1.00 11.32 82 ALA A N 1
ATOM 538 C CA . ALA A 1 93 ? 3.737 17.476 15.455 1.00 11.97 82 ALA A CA 1
ATOM 539 C C . ALA A 1 93 ? 3.881 16.055 16.039 1.00 11.53 82 ALA A C 1
ATOM 540 O O . ALA A 1 93 ? 4.220 15.870 17.204 1.00 11.81 82 ALA A O 1
ATOM 542 N N . PHE A 1 94 ? 3.615 15.039 15.217 1.00 12.14 83 PHE A N 1
ATOM 543 C CA . PHE A 1 94 ? 3.681 13.640 15.683 1.00 11.20 83 PHE A CA 1
ATOM 544 C C . PHE A 1 94 ? 5.110 13.277 16.038 1.00 10.77 83 PHE A C 1
ATOM 545 O O . PHE A 1 94 ? 5.340 12.712 17.092 1.00 10.95 83 PHE A O 1
ATOM 553 N N . GLN A 1 95 ? 6.077 13.568 15.167 1.00 10.19 84 GLN A N 1
ATOM 554 C CA . GLN A 1 95 ? 7.483 13.244 15.450 1.00 11.55 84 GLN A CA 1
ATOM 555 C C . GLN A 1 95 ? 7.948 14.037 16.677 1.00 11.50 84 GLN A C 1
ATOM 556 O O . GLN A 1 95 ? 8.693 13.447 17.491 1.00 12.93 84 GLN A O 1
ATOM 562 N N . ALA A 1 96 ? 7.480 15.279 16.845 1.00 11.20 85 ALA A N 1
ATOM 563 C CA . ALA A 1 96 ? 7.879 16.080 18.043 1.00 12.01 85 ALA A CA 1
ATOM 564 C C . ALA A 1 96 ? 7.311 15.413 19.293 1.00 12.22 85 ALA A C 1
ATOM 565 O O . ALA A 1 96 ? 8.002 15.366 20.345 1.00 13.84 85 ALA A O 1
ATOM 567 N N . THR A 1 97 ? 6.069 14.938 19.207 1.00 12.46 86 THR A N 1
ATOM 568 C CA . THR A 1 97 ? 5.419 14.235 2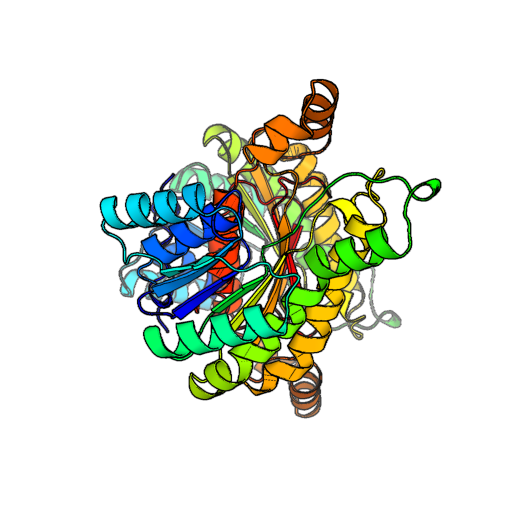0.340 1.00 12.70 86 THR A CA 1
ATOM 569 C C . THR A 1 97 ? 6.232 12.984 20.702 1.00 12.89 86 THR A C 1
ATOM 570 O O . THR A 1 97 ? 6.462 12.714 21.879 1.00 12.61 86 THR A O 1
ATOM 574 N N . ILE A 1 98 ? 6.647 12.187 19.721 1.00 12.02 87 ILE A N 1
ATOM 575 C CA . ILE A 1 98 ? 7.391 10.949 20.042 1.00 11.27 87 ILE A CA 1
ATOM 576 C C . ILE A 1 98 ? 8.693 11.341 20.777 1.00 12.50 87 ILE A C 1
ATOM 577 O O . ILE A 1 98 ? 9.079 10.634 21.745 1.00 12.87 87 ILE A O 1
ATOM 582 N N . ALA A 1 99 ? 9.389 12.376 20.299 1.00 12.64 88 ALA A N 1
ATOM 583 C CA . ALA A 1 99 ? 10.680 12.804 20.873 1.00 13.82 88 ALA A CA 1
ATOM 584 C C . ALA A 1 99 ? 10.436 13.268 22.322 1.00 13.85 88 ALA A C 1
ATOM 585 O O . ALA A 1 99 ? 11.225 12.902 23.202 1.00 15.00 88 ALA A O 1
ATOM 587 N N . GLU A 1 100 ? 9.358 14.001 22.541 1.00 13.98 89 GLU A N 1
ATOM 588 C CA . GLU A 1 100 ? 9.040 14.492 23.911 1.00 15.75 89 GLU A CA 1
ATOM 589 C C . GLU A 1 100 ? 8.769 13.296 24.819 1.00 15.15 89 GLU A C 1
ATOM 590 O O . GLU A 1 100 ? 9.299 13.262 25.926 1.00 15.58 89 GLU A O 1
ATOM 596 N N . LEU A 1 101 ? 8.042 12.282 24.329 1.00 13.04 90 LEU A N 1
ATOM 597 C CA . LEU A 1 101 ? 7.734 11.101 25.169 1.00 13.53 90 LEU A CA 1
ATOM 598 C C . LEU A 1 101 ? 8.992 10.303 25.419 1.00 14.01 90 LEU A C 1
ATOM 599 O O . LEU A 1 101 ? 9.141 9.789 26.554 1.00 14.40 90 LEU A O 1
ATOM 604 N N . GLN A 1 102 ? 9.902 10.190 24.454 1.00 14.08 91 GLN A N 1
ATOM 605 C CA . GLN A 1 102 ? 11.216 9.547 24.661 1.00 16.39 91 GLN A CA 1
ATOM 606 C C . GLN A 1 102 ? 11.962 10.292 25.777 1.00 16.38 91 GLN A C 1
ATOM 607 O O . GLN A 1 102 ? 12.730 9.641 26.533 1.00 18.20 91 GLN A O 1
ATOM 613 N N . GLY A 1 103 ? 11.841 11.620 25.832 1.00 17.80 92 GLY A N 1
ATOM 614 C CA . GLY A 1 103 ? 12.441 12.406 26.935 1.00 18.55 92 GLY A CA 1
ATOM 615 C C . GLY A 1 103 ? 11.885 12.021 28.304 1.00 19.25 92 GLY A C 1
ATOM 616 O O . GLY A 1 103 ? 12.633 12.137 29.316 1.00 21.69 92 GLY A O 1
ATOM 617 N N . GLN A 1 104 ? 10.642 11.540 28.382 1.00 18.54 93 GLN A N 1
ATOM 618 C CA . GLN A 1 104 ? 9.990 11.186 29.665 1.00 17.73 93 GLN A CA 1
ATOM 619 C C . GLN A 1 104 ? 10.295 9.732 30.028 1.00 18.25 93 GLN A C 1
ATOM 620 O O . GLN A 1 104 ? 10.598 9.465 31.186 1.00 18.54 93 GLN A O 1
ATOM 626 N N . LEU A 1 105 ? 10.208 8.801 29.070 1.00 15.30 94 LEU A N 1
ATOM 627 C CA . LEU A 1 105 ? 10.223 7.350 29.393 1.00 14.93 94 LEU A CA 1
ATOM 628 C C . LEU A 1 105 ? 11.565 6.729 29.059 1.00 12.44 94 LEU A C 1
ATOM 629 O O . LEU A 1 105 ? 11.850 5.618 29.523 1.00 13.92 94 LEU A O 1
ATOM 634 N N . GLY A 1 106 ? 12.385 7.414 28.269 1.00 12.94 95 GLY A N 1
ATOM 635 C CA . GLY A 1 106 ? 13.592 6.843 27.655 1.00 13.12 95 GLY A CA 1
ATOM 636 C C . GLY A 1 106 ? 13.271 6.232 26.284 1.00 13.20 95 GLY A C 1
ATOM 637 O O . GLY A 1 106 ? 12.138 6.390 25.787 1.00 14.25 95 GLY A O 1
ATOM 638 N N . ASP A 1 107 ? 14.257 5.647 25.671 1.00 11.89 96 ASP A N 1
ATOM 639 C CA . ASP A 1 107 ? 14.135 5.061 24.311 1.00 11.85 96 ASP A CA 1
ATOM 640 C C . ASP A 1 107 ? 13.058 3.979 24.349 1.00 11.97 96 ASP A C 1
ATOM 641 O O . ASP A 1 107 ? 12.946 3.248 25.310 1.00 11.33 96 ASP A O 1
ATOM 646 N N . PHE A 1 108 ? 12.290 3.899 23.256 1.00 10.56 97 PHE A N 1
ATOM 647 C CA . PHE A 1 108 ? 11.260 2.848 23.101 1.00 11.49 97 PHE A CA 1
ATOM 648 C C . PHE A 1 108 ? 11.905 1.543 22.666 1.00 10.25 97 PHE A C 1
ATOM 649 O O . PHE A 1 108 ? 12.812 1.471 21.813 1.00 12.11 97 PHE A O 1
ATOM 657 N N . ASP A 1 109 ? 11.321 0.483 23.190 1.00 9.97 98 ASP A N 1
ATOM 658 C CA . ASP A 1 109 ? 11.606 -0.927 22.841 1.00 9.09 98 ASP A CA 1
ATOM 659 C C . ASP A 1 109 ? 10.617 -1.475 21.803 1.00 9.00 98 ASP A C 1
ATOM 660 O O . ASP A 1 109 ? 10.997 -2.407 21.051 1.00 9.84 98 ASP A O 1
ATOM 665 N N . VAL A 1 110 ? 9.396 -0.966 21.851 1.00 7.92 99 VAL A N 1
ATOM 666 C CA . VAL A 1 110 ? 8.273 -1.572 21.074 1.00 8.38 99 VAL A CA 1
ATOM 667 C C . VAL A 1 110 ? 7.496 -0.430 20.446 1.00 7.78 99 VAL A C 1
ATOM 668 O O . VAL A 1 110 ? 7.241 0.590 21.120 1.00 7.10 99 VAL A O 1
ATOM 672 N N . LEU A 1 111 ? 7.163 -0.579 19.172 1.00 7.03 100 LEU A N 1
ATOM 673 C CA . LEU A 1 111 ? 6.254 0.315 18.443 1.00 6.91 100 LEU A CA 1
ATOM 674 C C . LEU A 1 111 ? 5.087 -0.485 17.929 1.00 6.75 100 LEU A C 1
ATOM 675 O O . LEU A 1 111 ? 5.311 -1.462 17.234 1.00 6.71 100 LEU A O 1
ATOM 680 N N . VAL A 1 112 ? 3.891 -0.019 18.182 1.00 6.21 101 VAL A N 1
ATOM 681 C CA . VAL A 1 112 ? 2.657 -0.611 17.617 1.00 7.14 101 VAL A CA 1
ATOM 682 C C . VAL A 1 112 ? 1.967 0.414 16.762 1.00 7.26 101 VAL A C 1
ATOM 683 O O . VAL A 1 112 ? 1.393 1.368 17.269 1.00 7.20 101 VAL A O 1
ATOM 687 N N . ASN A 1 113 ? 1.988 0.202 15.458 1.00 7.37 102 ASN A N 1
ATOM 688 C CA . ASN A 1 113 ? 1.289 1.041 14.464 1.00 7.53 102 ASN A CA 1
ATOM 689 C C . ASN A 1 113 ? -0.124 0.492 14.332 1.00 7.76 102 ASN A C 1
ATOM 690 O O . ASN A 1 113 ? -0.381 -0.400 13.499 1.00 8.66 102 ASN A O 1
ATOM 695 N N . ASN A 1 114 ? -1.034 0.999 15.145 1.00 7.91 103 ASN A N 1
ATOM 696 C CA . ASN A 1 114 ? -2.436 0.523 15.222 1.00 7.99 103 ASN A CA 1
ATOM 697 C C . ASN A 1 114 ? -3.420 1.478 14.550 1.00 8.13 103 ASN A C 1
ATOM 698 O O . ASN A 1 114 ? -4.405 1.044 13.998 1.00 8.89 103 ASN A O 1
ATOM 703 N N . ALA A 1 115 ? -3.217 2.776 14.631 1.00 7.75 104 ALA A N 1
ATOM 704 C CA . ALA A 1 115 ? -4.265 3.725 14.279 1.00 8.56 104 ALA A CA 1
ATOM 705 C C . ALA A 1 115 ? -4.667 3.525 12.817 1.00 9.49 104 ALA A C 1
ATOM 706 O O . ALA A 1 115 ? -3.811 3.299 11.959 1.00 9.33 104 ALA A O 1
ATOM 708 N N . ALA A 1 116 ? -5.940 3.697 12.550 1.00 9.55 105 ALA A N 1
ATOM 709 C CA . ALA A 1 116 ? -6.516 3.658 11.183 1.00 9.84 105 ALA A CA 1
ATOM 710 C C . ALA A 1 116 ? -7.856 4.384 11.245 1.00 10.54 105 ALA A C 1
ATOM 711 O O . ALA A 1 116 ? -8.340 4.698 12.349 1.00 12.75 105 ALA A O 1
ATOM 713 N N . ASN A 1 117 ? -8.484 4.497 10.094 1.00 9.58 106 ASN A N 1
ATOM 714 C CA . ASN A 1 117 ? -9.905 4.918 10.029 1.00 10.20 106 ASN A CA 1
ATOM 715 C C . ASN A 1 117 ? -10.535 4.278 8.800 1.00 9.10 106 ASN A C 1
ATOM 716 O O . ASN A 1 117 ? -10.054 4.539 7.665 1.00 8.37 106 ASN A O 1
ATOM 721 N N . ASP A 1 118 ? -11.576 3.467 8.989 1.00 9.16 107 ASP A N 1
ATOM 722 C CA . ASP A 1 118 ? -12.199 2.628 7.942 1.00 9.94 107 ASP A CA 1
ATOM 723 C C . ASP A 1 118 ? -13.469 3.268 7.355 1.00 9.38 107 ASP A C 1
ATOM 724 O O . ASP A 1 118 ? -14.276 2.564 6.773 1.00 9.65 107 ASP A O 1
ATOM 729 N N . GLN A 1 119 ? -13.585 4.593 7.389 1.00 8.63 108 GLN A N 1
ATOM 730 C CA . GLN A 1 119 ? -14.696 5.279 6.704 1.00 9.54 108 GLN A CA 1
ATOM 731 C C . GLN A 1 119 ? -14.877 4.732 5.275 1.00 9.60 108 GLN A C 1
ATOM 732 O O . GLN A 1 119 ? -13.927 4.713 4.455 1.00 10.11 108 GLN A O 1
ATOM 738 N N . ARG A 1 120 ? -16.089 4.377 4.923 1.00 9.20 109 ARG A N 1
ATOM 739 C CA . ARG A 1 120 ? -16.440 3.867 3.591 1.00 10.00 109 ARG A CA 1
ATOM 740 C C . ARG A 1 120 ? -16.419 5.025 2.601 1.00 10.53 109 ARG A C 1
ATOM 741 O O . ARG A 1 120 ? -16.691 6.197 2.966 1.00 10.80 109 ARG A O 1
ATOM 749 N N . HIS A 1 121 ? -16.165 4.715 1.338 1.00 11.18 110 HIS A N 1
ATOM 750 C CA . HIS A 1 121 ? -16.127 5.715 0.262 1.00 10.53 110 HIS A CA 1
ATOM 751 C C . HIS A 1 121 ? -16.219 5.004 -1.091 1.00 11.91 110 HIS A C 1
ATOM 752 O O . HIS A 1 121 ? -15.873 3.783 -1.141 1.00 15.22 110 HIS A O 1
ATOM 759 N N . LYS A 1 122 ? -16.780 5.668 -2.090 1.00 13.24 111 LYS A N 1
ATOM 760 C CA . LYS A 1 122 ? -16.991 5.101 -3.449 1.00 14.41 111 LYS A CA 1
ATOM 761 C C . LYS A 1 122 ? -15.931 5.682 -4.378 1.00 12.57 111 LYS A C 1
ATOM 762 O O . LYS A 1 122 ? -15.656 6.897 -4.327 1.00 12.75 111 LYS A O 1
ATOM 764 N N . LEU A 1 123 ? -15.291 4.838 -5.184 1.00 12.00 112 LEU A N 1
ATOM 765 C CA . LEU A 1 123 ? -14.370 5.246 -6.263 1.00 12.29 112 LEU A CA 1
ATOM 766 C C . LEU A 1 123 ? -14.821 6.560 -6.908 1.00 13.26 112 LEU A C 1
ATOM 767 O O . LEU A 1 123 ? -13.992 7.462 -7.006 1.00 11.95 112 LEU A O 1
ATOM 772 N N . GLU A 1 124 ? -16.059 6.615 -7.393 1.00 13.76 113 GLU A N 1
ATOM 773 C CA . GLU A 1 124 ? -16.510 7.720 -8.276 1.00 16.92 113 GLU A CA 1
ATOM 774 C C . GLU A 1 124 ? -16.575 9.038 -7.494 1.00 17.14 113 GLU A C 1
ATOM 775 O O . GLU A 1 124 ? -16.589 10.113 -8.136 1.00 17.60 113 GLU A O 1
ATOM 781 N N . GLU A 1 125 ? -16.614 9.006 -6.166 1.00 14.50 114 GLU A N 1
ATOM 782 C CA . GLU A 1 125 ? -16.784 10.241 -5.345 1.00 15.95 114 GLU A CA 1
ATOM 783 C C . GLU A 1 125 ? -15.492 10.718 -4.699 1.00 14.99 114 GLU A C 1
ATOM 784 O O . GLU A 1 125 ? -15.484 11.798 -4.159 1.00 15.41 114 GLU A O 1
ATOM 790 N N . VAL A 1 126 ? -14.418 9.939 -4.739 1.00 11.95 115 VAL A N 1
ATOM 791 C CA . VAL A 1 126 ? -13.164 10.280 -4.048 1.00 11.42 115 VAL A CA 1
ATOM 792 C C . VAL A 1 126 ? -12.481 11.449 -4.756 1.00 11.25 115 VAL A C 1
ATOM 793 O O . VAL A 1 126 ? -12.131 11.360 -5.955 1.00 11.09 115 VAL A O 1
ATOM 797 N N . THR A 1 127 ? -12.297 12.548 -4.040 1.00 9.96 116 THR A N 1
ATOM 798 C CA . THR A 1 127 ? -11.484 13.662 -4.540 1.00 10.78 116 THR A CA 1
ATOM 799 C C . THR A 1 127 ? -10.004 13.432 -4.278 1.00 10.55 116 THR A C 1
ATOM 800 O O . THR A 1 127 ? -9.640 12.629 -3.387 1.00 9.94 116 THR A O 1
ATOM 804 N N . LEU A 1 128 ? -9.166 14.221 -4.916 1.00 10.57 117 LEU A N 1
ATOM 805 C CA . LEU A 1 128 ? -7.727 14.295 -4.596 1.00 10.71 117 LEU A CA 1
ATOM 806 C C . LEU A 1 128 ? -7.529 14.530 -3.100 1.00 10.70 117 LEU A C 1
ATOM 807 O O . LEU A 1 128 ? -6.685 13.867 -2.460 1.00 10.58 117 LEU A O 1
ATOM 812 N N . GLU A 1 129 ? -8.198 15.538 -2.542 1.00 11.06 118 GLU A N 1
ATOM 813 C CA . GLU A 1 129 ? -8.040 15.902 -1.122 1.00 12.08 118 GLU A CA 1
ATOM 814 C C . GLU A 1 129 ? -8.455 14.697 -0.252 1.00 10.06 118 GLU A C 1
ATOM 815 O O . GLU A 1 129 ? -7.742 14.414 0.734 1.00 10.14 118 GLU A O 1
ATOM 821 N N . TYR A 1 130 ? -9.572 14.041 -0.556 1.00 9.68 119 TYR A N 1
ATOM 822 C CA . TYR A 1 130 ? -10.045 12.909 0.265 1.00 9.76 119 TYR A CA 1
ATOM 823 C C . TYR A 1 130 ? -9.020 11.750 0.198 1.00 9.46 119 TYR A C 1
ATOM 824 O O . TYR A 1 130 ? -8.666 11.160 1.206 1.00 9.34 119 TYR A O 1
ATOM 833 N N . TRP A 1 131 ? -8.546 11.437 -0.995 1.00 9.20 120 TRP A N 1
ATOM 834 C CA . TRP A 1 131 ? -7.529 10.362 -1.164 1.00 8.72 120 TRP A CA 1
ATOM 835 C C . TRP A 1 131 ? -6.301 10.678 -0.320 1.00 8.87 120 TRP A C 1
ATOM 836 O O . TRP A 1 131 ? -5.792 9.816 0.438 1.00 8.61 120 TRP A O 1
ATOM 847 N N . ASN A 1 132 ? -5.766 11.883 -0.470 1.00 8.85 121 ASN A N 1
ATOM 848 C CA . ASN A 1 132 ? -4.614 12.325 0.331 1.00 9.68 121 ASN A CA 1
ATOM 849 C C . ASN A 1 132 ? -4.904 12.144 1.821 1.00 9.92 121 ASN A C 1
ATOM 850 O O . ASN A 1 132 ? -3.995 11.705 2.543 1.00 10.53 121 ASN A O 1
ATOM 855 N N . ASP A 1 133 ? -6.095 12.515 2.276 1.00 10.09 122 ASP A N 1
ATOM 856 C CA . ASP A 1 133 ? -6.408 12.477 3.732 1.00 11.02 122 ASP A CA 1
ATOM 857 C C . ASP A 1 133 ? -6.495 11.010 4.186 1.00 9.42 122 ASP A C 1
ATOM 858 O O . ASP A 1 133 ? -6.045 10.680 5.288 1.00 9.89 122 ASP A O 1
ATOM 863 N N . ARG A 1 134 ? -7.052 10.143 3.349 1.00 9.45 123 ARG A N 1
ATOM 864 C CA . ARG A 1 134 ? -7.138 8.706 3.689 1.00 9.24 123 ARG A CA 1
ATOM 865 C C . ARG A 1 134 ? -5.714 8.158 3.916 1.00 9.42 123 ARG A C 1
ATOM 866 O O . ARG A 1 134 ? -5.492 7.351 4.871 1.00 9.56 123 ARG A O 1
ATOM 874 N N . ILE A 1 135 ? -4.780 8.519 3.055 1.00 8.53 124 ILE A N 1
ATOM 875 C CA . ILE A 1 135 ? -3.398 8.007 3.145 1.00 9.17 124 ILE A CA 1
ATOM 876 C C . ILE A 1 135 ? -2.710 8.691 4.336 1.00 8.59 124 ILE A C 1
ATOM 877 O O . ILE A 1 135 ? -1.943 8.050 5.082 1.00 8.41 124 ILE A O 1
ATOM 882 N N . ALA A 1 136 ? -2.994 9.982 4.574 1.00 8.10 125 ALA A N 1
ATOM 883 C CA . ALA A 1 136 ? -2.402 10.684 5.716 1.00 9.33 125 ALA A CA 1
ATOM 884 C C . ALA A 1 136 ? -2.820 10.026 7.040 1.00 8.36 125 ALA A C 1
ATOM 885 O O . ALA A 1 136 ? -2.074 10.108 8.008 1.00 9.43 125 ALA A O 1
ATOM 887 N N . ILE A 1 137 ? -3.998 9.455 7.114 1.00 9.83 126 ILE A N 1
ATOM 888 C CA . ILE A 1 137 ? -4.486 8.815 8.368 1.00 10.12 126 ILE A CA 1
ATOM 889 C C . ILE A 1 137 ? -4.014 7.368 8.425 1.00 10.04 126 ILE A C 1
ATOM 890 O O . ILE A 1 137 ? -3.507 6.898 9.461 1.00 11.69 126 ILE A O 1
ATOM 895 N N . ASN A 1 138 ? -4.133 6.628 7.324 1.00 8.69 127 ASN A N 1
ATOM 896 C CA . ASN A 1 138 ? -4.081 5.142 7.352 1.00 8.63 127 ASN A CA 1
ATOM 897 C C . ASN A 1 138 ? -2.695 4.622 6.988 1.00 8.60 127 ASN A C 1
ATOM 898 O O . ASN A 1 138 ? -2.398 3.469 7.359 1.00 11.60 127 ASN A O 1
ATOM 903 N N . GLN A 1 139 ? -1.840 5.375 6.315 1.00 7.59 128 GLN A N 1
ATOM 904 C CA . GLN A 1 139 ? -0.578 4.839 5.735 1.00 7.06 128 GLN A CA 1
ATOM 905 C C . GLN A 1 139 ? 0.636 5.647 6.160 1.00 7.20 128 GLN A C 1
ATOM 906 O O . GLN A 1 139 ? 1.646 5.069 6.592 1.00 7.81 128 GLN A O 1
ATOM 912 N N . ARG A 1 140 ? 0.582 6.969 6.021 1.00 7.80 129 ARG A N 1
ATOM 913 C CA . ARG A 1 140 ? 1.804 7.763 6.281 1.00 7.71 129 ARG A CA 1
ATOM 914 C C . ARG A 1 140 ? 2.292 7.688 7.724 1.00 7.46 129 ARG A C 1
ATOM 915 O O . ARG A 1 140 ? 3.505 7.694 7.929 1.00 7.60 129 ARG A O 1
ATOM 923 N N . PRO A 1 141 ? 1.439 7.715 8.776 1.00 7.28 130 PRO A N 1
ATOM 924 C CA . PRO A 1 141 ? 1.969 7.818 10.141 1.00 7.56 130 PRO A CA 1
ATOM 925 C C . PRO A 1 141 ? 2.905 6.656 10.477 1.00 7.66 130 PRO A C 1
ATOM 926 O O . PRO A 1 141 ? 3.892 6.868 11.178 1.00 8.78 130 PRO A O 1
ATOM 930 N N . SER A 1 142 ? 2.592 5.454 9.997 1.00 7.95 131 SER A N 1
ATOM 931 C CA . SER A 1 142 ? 3.409 4.277 10.331 1.00 8.10 131 SER A CA 1
ATOM 932 C C . SER A 1 142 ? 4.878 4.485 9.966 1.00 7.91 131 SER A C 1
ATOM 933 O O . SER A 1 142 ? 5.771 4.050 10.709 1.00 8.29 131 SER A O 1
ATOM 936 N N . PHE A 1 143 ? 5.123 5.033 8.785 1.00 7.32 132 PHE A N 1
ATOM 937 C CA . PHE A 1 143 ? 6.519 5.205 8.340 1.00 7.85 132 PHE A CA 1
ATOM 938 C C . PHE A 1 143 ? 7.267 6.167 9.277 1.00 7.37 132 PHE A C 1
ATOM 939 O O . PHE A 1 143 ? 8.381 5.855 9.640 1.00 7.73 132 PHE A O 1
ATOM 947 N N . PHE A 1 144 ? 6.642 7.289 9.601 1.00 7.65 133 PHE A N 1
ATOM 948 C CA . PHE A 1 144 ? 7.307 8.343 10.406 1.00 8.15 133 PHE A CA 1
ATOM 949 C C . PHE A 1 144 ? 7.440 7.890 11.861 1.00 8.75 133 PHE A C 1
ATOM 950 O O . PHE A 1 144 ? 8.407 8.252 12.518 1.00 9.02 133 PHE A O 1
ATOM 958 N N . ALA A 1 145 ? 6.528 7.045 12.348 1.00 8.29 134 ALA A N 1
ATOM 959 C CA . ALA A 1 145 ? 6.656 6.446 13.689 1.00 8.06 134 ALA A CA 1
ATOM 960 C C . ALA A 1 145 ? 7.909 5.589 13.758 1.00 8.04 134 ALA A C 1
ATOM 961 O O . ALA A 1 145 ? 8.703 5.701 14.729 1.00 8.78 134 ALA A O 1
ATOM 963 N N . VAL A 1 146 ? 8.128 4.745 12.743 1.00 8.63 135 VAL A N 1
ATOM 964 C CA . VAL A 1 146 ? 9.349 3.921 12.656 1.00 7.99 135 VAL A CA 1
ATOM 965 C C . VAL A 1 146 ? 10.554 4.861 12.639 1.00 8.64 135 VAL A C 1
ATOM 966 O O . VAL A 1 146 ? 11.507 4.642 13.412 1.00 8.90 135 VAL A O 1
ATOM 970 N N . GLN A 1 147 ? 10.531 5.866 11.784 1.00 9.08 136 GLN A N 1
ATOM 971 C CA . GLN A 1 147 ? 11.707 6.777 11.668 1.00 9.57 136 GLN A CA 1
ATOM 972 C C . GLN A 1 147 ? 12.025 7.370 13.040 1.00 10.30 136 GLN A C 1
ATOM 973 O O . GLN A 1 147 ? 13.213 7.493 13.362 1.00 11.40 136 GLN A O 1
ATOM 979 N N . SER A 1 148 ? 11.012 7.716 13.813 1.00 9.31 137 SER A N 1
ATOM 980 C CA . SER A 1 148 ? 11.156 8.392 15.115 1.00 10.60 137 SER A CA 1
ATOM 981 C C . SER A 1 148 ? 11.701 7.444 16.161 1.00 11.77 137 SER A C 1
ATOM 982 O O . SER A 1 148 ? 12.250 7.959 17.141 1.00 13.70 137 SER A O 1
ATOM 985 N N . VAL A 1 149 ? 11.493 6.137 16.089 1.00 10.67 138 VAL A N 1
ATOM 986 C CA . VAL A 1 149 ? 11.874 5.252 17.238 1.00 10.32 138 VAL A CA 1
ATOM 987 C C . VAL A 1 149 ? 13.152 4.475 16.959 1.00 10.31 138 VAL A C 1
ATOM 988 O O . VAL A 1 149 ? 13.706 3.914 17.910 1.00 10.78 138 VAL A O 1
ATOM 992 N N . VAL A 1 150 ? 13.619 4.334 15.715 1.00 10.06 139 VAL A N 1
ATOM 993 C CA . VAL A 1 150 ? 14.674 3.348 15.401 1.00 11.34 139 VAL A CA 1
ATOM 994 C C . VAL A 1 150 ? 16.000 3.726 16.088 1.00 11.07 139 VAL A C 1
ATOM 995 O O . VAL A 1 150 ? 16.698 2.810 16.507 1.00 11.39 139 VAL A O 1
ATOM 999 N N . GLU A 1 151 ? 16.365 4.997 16.199 1.00 12.41 140 GLU A N 1
ATOM 1000 C CA . GLU A 1 151 ? 17.701 5.276 16.816 1.00 13.13 140 GLU A CA 1
ATOM 1001 C C . GLU A 1 151 ? 17.697 4.860 18.288 1.00 11.36 140 GLU A C 1
ATOM 1002 O O . GLU A 1 151 ? 18.679 4.270 18.733 1.00 12.14 140 GLU A O 1
ATOM 1008 N N . GLY A 1 152 ? 16.581 5.043 18.984 1.00 10.67 141 GLY A N 1
ATOM 1009 C CA . GLY A 1 152 ? 16.459 4.584 20.370 1.00 10.86 141 GLY A CA 1
ATOM 1010 C C . GLY A 1 152 ? 16.480 3.073 20.486 1.00 11.42 141 GLY A C 1
ATOM 1011 O O . GLY A 1 152 ? 17.078 2.503 21.394 1.00 11.39 141 GLY A O 1
ATOM 1012 N N . MET A 1 153 ? 15.818 2.383 19.543 1.00 11.17 142 MET A N 1
ATOM 1013 C CA . MET A 1 153 ? 15.830 0.913 19.569 1.00 11.52 142 MET A CA 1
ATOM 1014 C C . MET A 1 153 ? 17.258 0.431 19.343 1.00 12.46 142 MET A C 1
ATOM 1015 O O . MET A 1 153 ? 17.691 -0.498 20.006 1.00 13.51 142 MET A O 1
ATOM 1020 N N . LYS A 1 154 ? 18.030 1.095 18.477 1.00 12.60 143 LYS A N 1
ATOM 1021 C CA . LYS A 1 154 ? 19.461 0.691 18.319 1.00 14.59 143 LYS A CA 1
ATOM 1022 C C . LYS A 1 154 ? 20.212 0.880 19.634 1.00 15.36 143 LYS A C 1
ATOM 1023 O O . LYS A 1 154 ? 20.997 -0.013 19.990 1.00 17.08 143 LYS A O 1
ATOM 1029 N N . ARG A 1 155 ? 19.970 1.985 20.322 1.00 13.45 144 ARG A N 1
ATOM 1030 C CA . ARG A 1 155 ? 20.632 2.221 21.640 1.00 14.84 144 ARG A CA 1
ATOM 1031 C C . ARG A 1 155 ? 20.202 1.156 22.647 1.00 16.04 144 ARG A C 1
ATOM 1032 O O . ARG A 1 155 ? 21.018 0.771 23.500 1.00 17.21 144 ARG A O 1
ATOM 1040 N N . ARG A 1 156 ? 18.958 0.654 22.580 1.00 13.73 145 ARG A N 1
ATOM 1041 C CA . ARG A 1 156 ? 18.467 -0.398 23.501 1.00 14.78 145 ARG A CA 1
ATOM 1042 C C . ARG A 1 156 ? 18.905 -1.810 23.080 1.00 13.60 145 ARG A C 1
ATOM 1043 O O . ARG A 1 156 ? 18.683 -2.708 23.854 1.00 17.23 145 ARG A O 1
ATOM 1051 N N . GLY A 1 157 ? 19.569 -1.982 21.940 1.00 14.32 146 GLY A N 1
ATOM 1052 C CA . GLY A 1 157 ? 20.066 -3.277 21.463 1.00 13.95 146 GLY A CA 1
ATOM 1053 C C . GLY A 1 157 ? 19.022 -4.089 20.700 1.00 15.02 146 GLY A C 1
ATOM 1054 O O . GLY A 1 157 ? 19.234 -5.304 20.515 1.00 16.48 146 GLY A O 1
ATOM 1055 N N . GLY A 1 158 ? 17.955 -3.433 20.254 1.00 12.81 147 GLY A N 1
ATOM 1056 C CA . GLY A 1 158 ? 16.957 -4.103 19.397 1.00 12.86 147 GLY A CA 1
ATOM 1057 C C . GLY A 1 158 ? 15.578 -3.613 19.733 1.00 11.88 147 GLY A C 1
ATOM 1058 O O . GLY A 1 158 ? 15.401 -2.654 20.512 1.00 12.00 147 GLY A O 1
ATOM 1059 N N . GLY A 1 159 ? 14.587 -4.257 19.144 1.00 9.81 148 GLY A N 1
ATOM 1060 C CA . GLY A 1 159 ? 13.226 -3.800 19.372 1.00 9.16 148 GLY A CA 1
ATOM 1061 C C . GLY A 1 159 ? 12.266 -4.574 18.506 1.00 8.65 148 GLY A C 1
ATOM 1062 O O . GLY A 1 159 ? 12.649 -5.490 17.787 1.00 8.19 148 GLY A O 1
ATOM 1063 N N . SER A 1 160 ? 10.993 -4.242 18.678 1.00 7.75 149 SER A N 1
ATOM 1064 C CA . SER A 1 160 ? 9.923 -4.931 17.914 1.00 7.96 149 SER A CA 1
ATOM 1065 C C . SER A 1 160 ? 8.885 -3.931 17.448 1.00 6.92 149 SER A C 1
ATOM 1066 O O . SER A 1 160 ? 8.391 -3.114 18.253 1.00 7.54 149 SER A O 1
ATOM 1069 N N . ILE A 1 161 ? 8.568 -3.989 16.156 1.00 6.79 150 ILE A N 1
ATOM 1070 C CA . ILE A 1 161 ? 7.613 -3.101 15.473 1.00 7.13 150 ILE A CA 1
ATOM 1071 C C . ILE A 1 161 ? 6.504 -3.977 14.945 1.00 6.56 150 ILE A C 1
ATOM 1072 O O . ILE A 1 161 ? 6.778 -4.964 14.212 1.00 6.31 150 ILE A O 1
ATOM 1077 N N . ILE A 1 162 ? 5.290 -3.620 15.305 1.00 6.70 151 ILE A N 1
ATOM 1078 C CA . ILE A 1 162 ? 4.077 -4.358 14.928 1.00 7.30 151 ILE A CA 1
ATOM 1079 C C . ILE A 1 162 ? 3.220 -3.395 14.119 1.00 6.89 151 ILE A C 1
ATOM 1080 O O . ILE A 1 162 ? 2.780 -2.387 14.666 1.00 7.30 151 ILE A O 1
ATOM 1085 N N . ASN A 1 163 ? 2.928 -3.750 12.887 1.00 6.62 152 ASN A N 1
ATOM 1086 C CA . ASN A 1 163 ? 2.151 -2.888 11.965 1.00 7.57 152 ASN A CA 1
ATOM 1087 C C . ASN A 1 163 ? 0.826 -3.569 11.628 1.00 7.45 152 ASN A C 1
ATOM 1088 O O . ASN A 1 163 ? 0.804 -4.729 11.297 1.00 7.48 152 ASN A O 1
ATOM 1093 N N . PHE A 1 164 ? -0.284 -2.877 11.744 1.00 7.30 153 PHE A N 1
ATOM 1094 C CA . PHE A 1 164 ? -1.649 -3.458 11.543 1.00 7.38 153 PHE A CA 1
ATOM 1095 C C . PHE A 1 164 ? -2.098 -3.378 10.101 1.00 8.01 153 PHE A C 1
ATOM 1096 O O . PHE A 1 164 ? -2.199 -2.276 9.550 1.00 9.06 153 PHE A O 1
ATOM 1104 N N . SER A 1 165 ? -2.421 -4.528 9.542 1.00 7.35 154 SER A N 1
ATOM 1105 C CA . SER A 1 165 ? -3.159 -4.643 8.262 1.00 7.57 154 SER A CA 1
ATOM 1106 C C . SER A 1 165 ? -4.622 -4.938 8.588 1.00 7.64 154 SER A C 1
ATOM 1107 O O . SER A 1 165 ? -5.097 -4.473 9.639 1.00 9.01 154 SER A O 1
ATOM 1110 N N . SER A 1 166 ? -5.317 -5.630 7.705 1.00 8.19 155 SER A N 1
ATOM 1111 C CA . SER A 1 166 ? -6.753 -5.907 7.845 1.00 9.11 155 SER A CA 1
ATOM 1112 C C . SER A 1 166 ? -7.094 -7.071 6.938 1.00 8.62 155 SER A C 1
ATOM 1113 O O . SER A 1 166 ? -6.581 -7.129 5.820 1.00 8.89 155 SER A O 1
ATOM 1116 N N . ILE A 1 167 ? -8.082 -7.872 7.309 1.00 8.43 156 ILE A N 1
ATOM 1117 C CA . ILE A 1 167 ? -8.598 -8.894 6.362 1.00 8.79 156 ILE A CA 1
ATOM 1118 C C . ILE A 1 167 ? -9.305 -8.206 5.188 1.00 8.59 156 ILE A C 1
ATOM 1119 O O . ILE A 1 167 ? -9.524 -8.913 4.218 1.00 9.14 156 ILE A O 1
ATOM 1124 N N . SER A 1 168 ? -9.621 -6.916 5.271 1.00 8.51 157 SER A N 1
ATOM 1125 C CA . SER A 1 168 ? -10.408 -6.243 4.208 1.00 9.33 157 SER A CA 1
ATOM 1126 C C . SER A 1 168 ? -9.809 -6.522 2.831 1.00 9.89 157 SER A C 1
ATOM 1127 O O . SER A 1 168 ? -10.547 -6.869 1.901 1.00 10.87 157 SER A O 1
ATOM 1130 N N . TRP A 1 169 ? -8.495 -6.392 2.640 1.00 8.77 158 TRP A N 1
ATOM 1131 C CA . TRP A 1 169 ? -7.925 -6.540 1.293 1.00 8.72 158 TRP A CA 1
ATOM 1132 C C . TRP A 1 169 ? -7.834 -8.028 0.952 1.00 8.67 158 TRP A C 1
ATOM 1133 O O . TRP A 1 169 ? -8.025 -8.388 -0.207 1.00 8.32 158 TRP A O 1
ATOM 1144 N N . HIS A 1 170 ? -7.606 -8.887 1.936 1.00 8.50 159 HIS A N 1
ATOM 1145 C CA . HIS A 1 170 ? -7.618 -10.347 1.734 1.00 9.33 159 HIS A CA 1
ATOM 1146 C C . HIS A 1 170 ? -8.975 -10.822 1.264 1.00 9.67 159 HIS A C 1
ATOM 1147 O O . HIS A 1 170 ? -9.038 -11.793 0.470 1.00 11.82 159 HIS A O 1
ATOM 1154 N N . GLN A 1 171 ? -10.030 -10.192 1.712 1.00 10.66 160 GLN A N 1
ATOM 1155 C CA . GLN A 1 171 ? -11.392 -10.646 1.348 1.00 11.72 160 GLN A CA 1
ATOM 1156 C C . GLN A 1 171 ? -11.884 -9.937 0.081 1.00 11.04 160 GLN A C 1
ATOM 1157 O O . GLN A 1 171 ? -13.012 -10.228 -0.307 1.00 11.54 160 GLN A O 1
ATOM 1163 N N . SER A 1 172 ? -11.049 -9.160 -0.606 1.00 9.85 161 SER A N 1
ATOM 1164 C CA . SER A 1 172 ? -11.521 -8.258 -1.694 1.00 9.92 161 SER A CA 1
ATOM 1165 C C . SER A 1 172 ? -12.752 -7.497 -1.209 1.00 9.81 161 SER A C 1
ATOM 1166 O O . SER A 1 172 ? -13.827 -7.509 -1.843 1.00 10.59 161 SER A O 1
ATOM 1169 N N . GLY A 1 173 ? -12.640 -6.844 -0.060 1.00 9.60 162 GLY A N 1
ATOM 1170 C CA . GLY A 1 173 ? -13.803 -6.147 0.485 1.00 9.97 162 GLY A CA 1
ATOM 1171 C C . GLY A 1 173 ? -14.146 -4.913 -0.328 1.00 10.35 162 GLY A C 1
ATOM 1172 O O . GLY A 1 173 ? -13.266 -4.087 -0.641 1.00 10.75 162 GLY A O 1
ATOM 1173 N N . GLY A 1 174 ? -15.440 -4.747 -0.580 1.00 11.19 163 GLY A N 1
ATOM 1174 C CA . GLY A 1 174 ? -15.929 -3.589 -1.329 1.00 11.14 163 GLY A CA 1
ATOM 1175 C C . GLY A 1 174 ? -16.227 -2.422 -0.398 1.00 11.29 163 GLY A C 1
ATOM 1176 O O . GLY A 1 174 ? -16.199 -2.582 0.859 1.00 13.40 163 GLY A O 1
ATOM 1177 N N . GLY A 1 175 ? -16.447 -1.302 -1.039 1.00 12.14 164 GLY A N 1
ATOM 1178 C CA . GLY A 1 175 ? -16.961 -0.119 -0.346 1.00 11.98 164 GLY A CA 1
ATOM 1179 C C . GLY A 1 175 ? -15.904 0.769 0.288 1.00 11.73 164 GLY A C 1
ATOM 1180 O O . GLY A 1 175 ? -16.252 1.768 0.946 1.00 11.37 164 GLY A O 1
ATOM 1181 N N . PHE A 1 176 ? -14.611 0.562 0.054 1.00 10.23 165 PHE A N 1
ATOM 1182 C CA . PHE A 1 176 ? -13.568 1.450 0.580 1.00 9.06 165 PHE A CA 1
ATOM 1183 C C . PHE A 1 176 ? -12.201 1.190 -0.056 1.00 8.87 165 PHE A C 1
ATOM 1184 O O . PHE A 1 176 ? -11.227 0.810 0.624 1.00 8.91 165 PHE A O 1
ATOM 1192 N N . PRO A 1 177 ? -12.073 1.440 -1.364 1.00 8.43 166 PRO A N 1
ATOM 1193 C CA . PRO A 1 177 ? -10.852 1.036 -2.078 1.00 8.18 166 PRO A CA 1
ATOM 1194 C C . PRO A 1 177 ? -9.592 1.754 -1.640 1.00 8.49 166 PRO A C 1
ATOM 1195 O O . PRO A 1 177 ? -8.511 1.140 -1.780 1.00 8.90 166 PRO A O 1
ATOM 1199 N N . VAL A 1 178 ? -9.643 2.958 -1.083 1.00 8.62 167 VAL A N 1
ATO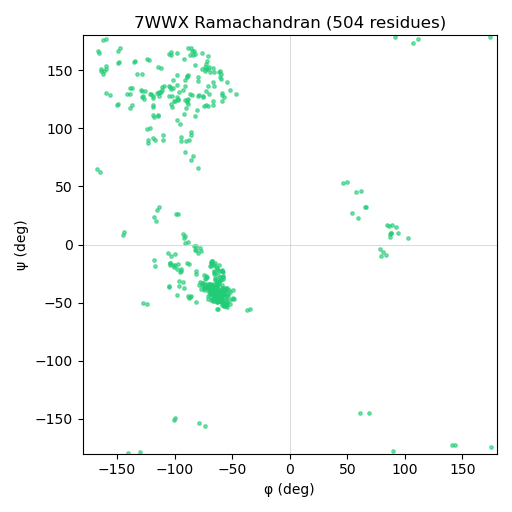M 1200 C CA . VAL A 1 178 ? -8.415 3.646 -0.610 1.00 8.15 167 VAL A CA 1
ATOM 1201 C C . VAL A 1 178 ? -8.022 2.983 0.706 1.00 8.27 167 VAL A C 1
ATOM 1202 O O . VAL A 1 178 ? -6.814 2.889 0.993 1.00 9.04 167 VAL A O 1
ATOM 1206 N N . TYR A 1 179 ? -8.991 2.521 1.493 1.00 7.65 168 TYR A N 1
ATOM 1207 C CA . TYR A 1 179 ? -8.685 1.807 2.762 1.00 7.90 168 TYR A CA 1
ATOM 1208 C C . TYR A 1 179 ? -8.009 0.469 2.425 1.00 7.50 168 TYR A C 1
ATOM 1209 O O . TYR A 1 179 ? -6.996 0.154 3.103 1.00 8.35 168 TYR A O 1
ATOM 1218 N N . THR A 1 180 ? -8.568 -0.311 1.496 1.00 7.32 169 THR A N 1
ATOM 1219 C CA . THR A 1 180 ? -7.926 -1.592 1.148 1.00 6.86 169 THR A CA 1
ATOM 1220 C C . THR A 1 180 ? -6.526 -1.304 0.639 1.00 6.75 169 THR A C 1
ATOM 1221 O O . THR A 1 180 ? -5.615 -2.132 0.948 1.00 7.05 169 THR A O 1
ATOM 1225 N N . THR A 1 181 ? -6.333 -0.265 -0.173 1.00 6.56 170 THR A N 1
ATOM 1226 C CA . THR A 1 181 ? -5.011 0.097 -0.689 1.00 6.13 170 THR A CA 1
ATOM 1227 C C . THR A 1 181 ? -4.051 0.306 0.476 1.00 6.41 170 THR A C 1
ATOM 1228 O O . THR A 1 181 ? -2.945 -0.274 0.531 1.00 6.57 170 THR A O 1
ATOM 1232 N N . ALA A 1 182 ? -4.430 1.117 1.457 1.00 6.87 171 ALA A N 1
ATOM 1233 C CA . ALA A 1 182 ? -3.564 1.468 2.597 1.00 7.10 171 ALA A CA 1
ATOM 1234 C C . ALA A 1 182 ? -3.305 0.234 3.458 1.00 7.72 171 ALA A C 1
ATOM 1235 O O . ALA A 1 182 ? -2.186 0.032 3.950 1.00 8.15 171 ALA A O 1
ATOM 1237 N N . LYS A 1 183 ? -4.307 -0.614 3.640 1.00 7.36 172 LYS A N 1
ATOM 1238 C CA . LYS A 1 183 ? -4.152 -1.802 4.498 1.00 7.97 172 LYS A CA 1
ATOM 1239 C C . LYS A 1 183 ? -3.240 -2.833 3.846 1.00 7.16 172 LYS A C 1
ATOM 1240 O O . LYS A 1 183 ? -2.422 -3.452 4.571 1.00 8.06 172 LYS A O 1
ATOM 1246 N N . ALA A 1 184 ? -3.280 -2.996 2.535 1.00 6.36 173 ALA A N 1
ATOM 1247 C CA . ALA A 1 184 ? -2.325 -3.878 1.831 1.00 6.64 173 ALA A CA 1
ATOM 1248 C C . ALA A 1 184 ? -0.921 -3.289 1.896 1.00 6.28 173 ALA A C 1
ATOM 1249 O O . ALA A 1 184 ? 0.058 -4.059 2.006 1.00 6.48 173 ALA A O 1
ATOM 1251 N N . SER A 1 185 ? -0.832 -1.960 1.870 1.00 6.09 174 SER A N 1
ATOM 1252 C CA . SER A 1 185 ? 0.490 -1.296 1.858 1.00 6.37 174 SER A CA 1
ATOM 1253 C C . SER A 1 185 ? 1.314 -1.692 3.095 1.00 7.04 174 SER A C 1
ATOM 1254 O O . SER A 1 185 ? 2.574 -1.731 3.009 1.00 7.48 174 SER A O 1
ATOM 1257 N N . THR A 1 186 ? 0.651 -2.028 4.195 1.00 7.06 175 THR A N 1
ATOM 1258 C CA . THR A 1 186 ? 1.349 -2.385 5.448 1.00 7.95 175 THR A CA 1
ATOM 1259 C C . THR A 1 186 ? 2.303 -3.541 5.216 1.00 7.20 175 THR A C 1
ATOM 1260 O O . THR A 1 186 ? 3.391 -3.606 5.843 1.00 7.66 175 THR A O 1
ATOM 1264 N N . LEU A 1 187 ? 1.916 -4.504 4.370 1.00 6.95 176 LEU A N 1
ATOM 1265 C CA . LEU A 1 187 ? 2.821 -5.646 4.140 1.00 7.37 176 LEU A CA 1
ATOM 1266 C C . LEU A 1 187 ? 4.125 -5.215 3.475 1.00 6.88 176 LEU A C 1
ATOM 1267 O O . LEU A 1 187 ? 5.163 -5.780 3.796 1.00 7.62 176 LEU A O 1
ATOM 1272 N N . GLY A 1 188 ? 4.074 -4.235 2.585 1.00 6.35 177 GLY A N 1
ATOM 1273 C CA . GLY A 1 188 ? 5.311 -3.722 1.987 1.00 6.53 177 GLY A CA 1
ATOM 1274 C C . GLY A 1 188 ? 6.113 -2.887 2.955 1.00 6.67 177 GLY A C 1
ATOM 1275 O O . GLY A 1 188 ? 7.365 -2.905 2.866 1.00 7.40 177 GLY A O 1
ATOM 1276 N N . LEU A 1 189 ? 5.492 -2.111 3.808 1.00 6.38 178 LEU A N 1
ATOM 1277 C CA . LEU A 1 189 ? 6.239 -1.391 4.860 1.00 7.06 178 LEU A CA 1
ATOM 1278 C C . LEU A 1 189 ? 6.929 -2.395 5.764 1.00 7.06 178 LEU A C 1
ATOM 1279 O O . LEU A 1 189 ? 8.150 -2.282 5.969 1.00 7.61 178 LEU A O 1
ATOM 1284 N N . THR A 1 190 ? 6.221 -3.403 6.230 1.00 6.42 179 THR A N 1
ATOM 1285 C CA . THR A 1 190 ? 6.802 -4.422 7.131 1.00 6.65 179 THR A CA 1
ATOM 1286 C C . THR A 1 190 ? 8.011 -5.068 6.462 1.00 7.68 179 THR A C 1
ATOM 1287 O O . THR A 1 190 ? 9.061 -5.233 7.082 1.00 8.13 179 THR A O 1
ATOM 1291 N N . ARG A 1 191 ? 7.829 -5.564 5.242 1.00 7.02 180 ARG A N 1
ATOM 1292 C CA . ARG A 1 191 ? 8.846 -6.437 4.637 1.00 7.12 180 ARG A CA 1
ATOM 1293 C C . ARG A 1 191 ? 10.047 -5.636 4.185 1.00 8.84 180 ARG A C 1
ATOM 1294 O O . ARG A 1 191 ? 11.159 -6.153 4.449 1.00 9.96 180 ARG A O 1
ATOM 1302 N N . GLY A 1 192 ? 9.858 -4.436 3.654 1.00 8.37 181 GLY A N 1
ATOM 1303 C CA . GLY A 1 192 ? 11.056 -3.622 3.352 1.00 8.91 181 GLY A CA 1
ATOM 1304 C C . GLY A 1 192 ? 11.804 -3.296 4.645 1.00 10.32 181 GLY A C 1
ATOM 1305 O O . GLY A 1 192 ? 13.065 -3.455 4.739 1.00 11.02 181 GLY A O 1
ATOM 1306 N N . LEU A 1 193 ? 11.109 -2.906 5.673 1.00 8.94 182 LEU A N 1
ATOM 1307 C CA . LEU A 1 193 ? 11.813 -2.520 6.917 1.00 8.85 182 LEU A CA 1
ATOM 1308 C C . LEU A 1 193 ? 12.438 -3.742 7.596 1.00 9.66 182 LEU A C 1
ATOM 1309 O O . LEU A 1 193 ? 13.472 -3.605 8.296 1.00 10.45 182 LEU A O 1
ATOM 1314 N N . ALA A 1 194 ? 11.819 -4.912 7.510 1.00 9.25 183 ALA A N 1
ATOM 1315 C CA . ALA A 1 194 ? 12.401 -6.092 8.204 1.00 8.17 183 ALA A CA 1
ATOM 1316 C C . ALA A 1 194 ? 13.830 -6.328 7.717 1.00 8.12 183 ALA A C 1
ATOM 1317 O O . ALA A 1 194 ? 14.702 -6.673 8.498 1.00 7.28 183 ALA A O 1
ATOM 1319 N N . ARG A 1 195 ? 14.031 -6.171 6.415 1.00 8.87 184 ARG A N 1
ATOM 1320 C CA . ARG A 1 195 ? 15.349 -6.324 5.836 1.00 9.55 184 ARG A CA 1
ATOM 1321 C C . ARG A 1 195 ? 16.295 -5.200 6.310 1.00 9.75 184 ARG A C 1
ATOM 1322 O O . ARG A 1 195 ? 17.435 -5.524 6.662 1.00 11.91 184 ARG A O 1
ATOM 1330 N N . ASP A 1 196 ? 15.832 -3.972 6.256 1.00 11.09 185 ASP A N 1
ATOM 1331 C CA . ASP A 1 196 ? 16.653 -2.765 6.553 1.00 12.46 185 ASP A CA 1
ATOM 1332 C C . ASP A 1 196 ? 17.022 -2.795 8.043 1.00 12.70 185 ASP A C 1
ATOM 1333 O O . ASP A 1 196 ? 18.150 -2.420 8.411 1.00 14.46 185 ASP A O 1
ATOM 1338 N N . LEU A 1 197 ? 16.124 -3.211 8.934 1.00 10.63 186 LEU A N 1
ATOM 1339 C CA . LEU A 1 197 ? 16.331 -3.049 10.396 1.00 10.12 186 LEU A CA 1
ATOM 1340 C C . LEU A 1 197 ? 16.805 -4.339 11.061 1.00 10.31 186 LEU A C 1
ATOM 1341 O O . LEU A 1 197 ? 17.255 -4.314 12.227 1.00 9.67 186 LEU A O 1
ATOM 1346 N N . GLY A 1 198 ? 16.606 -5.490 10.436 1.00 10.55 187 GLY A N 1
ATOM 1347 C CA . GLY A 1 198 ? 17.053 -6.767 11.024 1.00 12.00 187 GLY A CA 1
ATOM 1348 C C . GLY A 1 198 ? 18.513 -6.772 11.512 1.00 11.38 187 GLY A C 1
ATOM 1349 O O . GLY A 1 198 ? 18.780 -7.387 12.537 1.00 12.11 187 GLY A O 1
ATOM 1350 N N . PRO A 1 199 ? 19.485 -6.138 10.800 1.00 13.42 188 PRO A N 1
ATOM 1351 C CA . PRO A 1 199 ? 20.855 -6.108 11.321 1.00 14.43 188 PRO A CA 1
ATOM 1352 C C . PRO A 1 199 ? 20.956 -5.467 12.702 1.00 14.69 188 PRO A C 1
ATOM 1353 O O . PRO A 1 199 ? 21.906 -5.743 13.396 1.00 17.93 188 PRO A O 1
ATOM 1357 N N . HIS A 1 200 ? 20.002 -4.618 13.068 1.00 12.84 189 HIS A N 1
ATOM 1358 C CA . HIS A 1 200 ? 19.988 -3.949 14.398 1.00 13.07 189 HIS A CA 1
ATOM 1359 C C . HIS A 1 200 ? 19.165 -4.730 15.426 1.00 12.19 189 HIS A C 1
ATOM 1360 O O . HIS A 1 200 ? 18.917 -4.193 16.519 1.00 12.50 189 HIS A O 1
ATOM 1367 N N . LYS A 1 201 ? 18.732 -5.956 15.115 1.00 11.34 190 LYS A N 1
ATOM 1368 C CA . LYS A 1 201 ? 17.931 -6.823 16.014 1.00 11.82 190 LYS A CA 1
ATOM 1369 C C . LYS A 1 201 ? 16.553 -6.167 16.232 1.00 9.94 190 LYS A C 1
ATOM 1370 O O . LYS A 1 201 ? 15.906 -6.370 17.288 1.00 10.01 190 LYS A O 1
ATOM 1376 N N . ILE A 1 202 ? 16.082 -5.477 15.213 1.00 9.64 191 ILE A N 1
ATOM 1377 C CA . ILE A 1 202 ? 14.717 -4.911 15.226 1.00 8.85 191 ILE A CA 1
ATOM 1378 C C . ILE A 1 202 ? 13.840 -5.808 14.364 1.00 8.68 191 ILE A C 1
ATOM 1379 O O . ILE A 1 202 ? 14.126 -5.963 13.192 1.00 8.98 191 ILE A O 1
ATOM 1384 N N . ARG A 1 203 ? 12.830 -6.396 14.982 1.00 7.91 192 ARG A N 1
ATOM 1385 C CA . ARG A 1 203 ? 11.845 -7.268 14.316 1.00 8.05 192 ARG A CA 1
ATOM 1386 C C . ARG A 1 203 ? 10.708 -6.370 13.825 1.00 6.95 192 ARG A C 1
ATOM 1387 O O . ARG A 1 203 ? 10.359 -5.399 14.482 1.00 8.30 192 ARG A O 1
ATOM 1395 N N . VAL A 1 204 ? 10.158 -6.729 12.684 1.00 6.25 193 VAL A N 1
ATOM 1396 C CA . VAL A 1 204 ? 9.054 -5.963 12.057 1.00 6.41 193 VAL A CA 1
ATOM 1397 C C . VAL A 1 204 ? 8.068 -6.993 11.520 1.00 5.65 193 VAL A C 1
ATOM 1398 O O . VAL A 1 204 ? 8.420 -7.792 10.673 1.00 5.70 193 VAL A O 1
ATOM 1402 N N . ASN A 1 205 ? 6.850 -6.976 12.043 1.00 5.79 194 ASN A N 1
ATOM 1403 C CA . ASN A 1 205 ? 5.805 -7.957 11.673 1.00 5.92 194 ASN A CA 1
ATOM 1404 C C . ASN A 1 205 ? 4.486 -7.236 11.429 1.00 6.30 194 ASN A C 1
ATOM 1405 O O . ASN A 1 205 ? 4.244 -6.139 11.979 1.00 6.81 194 ASN A O 1
ATOM 1410 N N . THR A 1 206 ? 3.645 -7.917 10.664 1.00 6.29 195 THR A N 1
ATOM 1411 C CA . THR A 1 206 ? 2.283 -7.446 10.376 1.00 6.44 195 THR A CA 1
ATOM 1412 C C . THR A 1 206 ? 1.301 -8.247 11.211 1.00 6.37 195 THR A C 1
ATOM 1413 O O . THR A 1 206 ? 1.372 -9.481 11.252 1.00 6.51 195 THR A O 1
ATOM 1417 N N . VAL A 1 207 ? 0.341 -7.552 11.813 1.00 6.64 196 VAL A N 1
ATOM 1418 C CA . VAL A 1 207 ? -0.837 -8.189 12.470 1.00 6.14 196 VAL A CA 1
ATOM 1419 C C . VAL A 1 207 ? -2.072 -7.821 11.701 1.00 6.37 196 VAL A C 1
ATOM 1420 O O . VAL A 1 207 ? -2.267 -6.687 11.403 1.00 6.51 196 VAL A O 1
ATOM 1424 N N . THR A 1 208 ? -2.869 -8.834 11.380 1.00 6.36 197 THR A N 1
ATOM 1425 C CA . THR A 1 208 ? -4.052 -8.692 10.502 1.00 6.84 197 THR A CA 1
ATOM 1426 C C . THR A 1 208 ? -5.275 -9.195 11.225 1.00 6.68 197 THR A C 1
ATOM 1427 O O . THR A 1 208 ? -5.514 -10.407 11.298 1.00 8.04 197 THR A O 1
ATOM 1431 N N . PRO A 1 209 ? -6.062 -8.266 11.778 1.00 7.28 198 PRO A N 1
ATOM 1432 C CA . PRO A 1 209 ? -7.329 -8.636 12.396 1.00 7.35 198 PRO A CA 1
ATOM 1433 C C . PRO A 1 209 ? -8.383 -9.053 11.367 1.00 7.06 198 PRO A C 1
ATOM 1434 O O . PRO A 1 209 ? -8.497 -8.481 10.314 1.00 7.69 198 PRO A O 1
ATOM 1438 N N . GLY A 1 210 ? -9.263 -9.929 11.837 1.00 7.22 199 GLY A N 1
ATOM 1439 C CA . GLY A 1 210 ? -10.585 -10.173 11.244 1.00 7.62 199 GLY A CA 1
ATOM 1440 C C . GLY A 1 210 ? -11.550 -9.089 11.645 1.00 7.86 199 GLY A C 1
ATOM 1441 O O . GLY A 1 210 ? -11.165 -7.977 11.929 1.00 9.67 199 GLY A O 1
ATOM 1442 N N . TRP A 1 211 ? -12.829 -9.419 11.657 1.00 8.15 200 TRP A N 1
ATOM 1443 C CA . TRP A 1 211 ? -13.847 -8.406 11.987 1.00 8.79 200 TRP A CA 1
ATOM 1444 C C . TRP A 1 211 ? -14.029 -8.328 13.488 1.00 8.40 200 TRP A C 1
ATOM 1445 O O . TRP A 1 211 ? -14.693 -9.178 14.077 1.00 8.79 200 TRP A O 1
ATOM 1456 N N . VAL A 1 212 ? -13.357 -7.380 14.094 1.00 8.32 201 VAL A N 1
ATOM 1457 C CA . VAL A 1 212 ? -13.241 -7.243 15.566 1.00 8.40 201 VAL A CA 1
ATOM 1458 C C . VAL A 1 212 ? -14.453 -6.440 16.059 1.00 9.89 201 VAL A C 1
ATOM 1459 O O . VAL A 1 212 ? -14.705 -5.330 15.489 1.00 10.14 201 VAL A O 1
ATOM 1463 N N . MET A 1 213 ? -15.155 -6.941 17.078 1.00 8.81 202 MET A N 1
ATOM 1464 C CA . MET A 1 213 ? -16.387 -6.255 17.554 1.00 10.06 202 MET A CA 1
ATOM 1465 C C . MET A 1 213 ? -15.986 -5.170 18.558 1.00 10.93 202 MET A C 1
ATOM 1466 O O . MET A 1 213 ? -16.178 -5.310 19.774 1.00 13.91 202 MET A O 1
ATOM 1471 N N . THR A 1 214 ? -15.398 -4.088 18.051 1.00 10.80 203 THR A N 1
ATOM 1472 C CA . THR A 1 214 ? -15.208 -2.841 18.799 1.00 11.68 203 THR A CA 1
ATOM 1473 C C . THR A 1 214 ? -16.566 -2.115 18.850 1.00 13.14 203 THR A C 1
ATOM 1474 O O . THR A 1 214 ? -17.494 -2.407 18.045 1.00 13.38 203 THR A O 1
ATOM 1478 N N . GLU A 1 215 ? -16.670 -1.138 19.740 1.00 15.25 204 GLU A N 1
ATOM 1479 C CA . GLU A 1 215 ? -17.889 -0.262 19.781 1.00 16.90 204 GLU A CA 1
ATOM 1480 C C . GLU A 1 215 ? -18.114 0.420 18.424 1.00 14.17 204 GLU A C 1
ATOM 1481 O O . GLU A 1 215 ? -19.265 0.488 17.918 1.00 16.90 204 GLU A O 1
ATOM 1487 N N . ARG A 1 216 ? -17.035 0.872 17.772 1.00 12.63 205 ARG A N 1
ATOM 1488 C CA . ARG A 1 216 ? -17.163 1.540 16.454 1.00 12.96 205 ARG A CA 1
ATOM 1489 C C . ARG A 1 216 ? -17.785 0.565 15.472 1.00 12.82 205 ARG A C 1
ATOM 1490 O O . ARG A 1 216 ? -18.652 0.948 14.660 1.00 13.08 205 ARG A O 1
ATOM 1498 N N . GLN A 1 217 ? -17.284 -0.675 15.409 1.00 12.06 206 GLN A N 1
ATOM 1499 C CA . GLN A 1 217 ? -17.817 -1.598 14.384 1.00 12.95 206 GLN A CA 1
ATOM 1500 C C . GLN A 1 217 ? -19.313 -1.859 14.636 1.00 14.78 206 GLN A C 1
ATOM 1501 O O . GLN A 1 217 ? -20.070 -1.917 13.680 1.00 16.00 206 GLN A O 1
ATOM 1507 N N . ILE A 1 218 ? -19.666 -2.086 15.891 1.00 15.91 207 ILE A N 1
ATOM 1508 C CA . ILE A 1 218 ? -21.075 -2.380 16.267 1.00 17.70 207 ILE A CA 1
ATOM 1509 C C . ILE A 1 218 ? -21.954 -1.171 15.912 1.00 17.94 207 ILE A C 1
ATOM 1510 O O . ILE A 1 218 ? -23.030 -1.374 15.324 1.00 19.46 207 ILE A O 1
ATOM 1515 N N . LYS A 1 219 ? -21.472 0.030 16.193 1.00 18.62 208 LYS A N 1
ATOM 1516 C CA . LYS A 1 219 ? -22.279 1.273 15.999 1.00 18.84 208 LYS A CA 1
ATOM 1517 C C . LYS A 1 219 ? -22.447 1.562 14.513 1.00 20.63 208 LYS A C 1
ATOM 1518 O O . LYS A 1 219 ? -23.551 1.871 14.120 1.00 21.38 208 LYS A O 1
ATOM 1520 N N . LEU A 1 220 ? -21.388 1.494 13.703 1.00 16.75 209 LEU A N 1
ATOM 1521 C CA . LEU A 1 220 ? -21.412 2.088 12.336 1.00 16.31 209 LEU A CA 1
ATOM 1522 C C . LEU A 1 220 ? -21.711 1.062 11.247 1.00 17.21 209 LEU A C 1
ATOM 1523 O O . LEU A 1 220 ? -22.361 1.410 10.247 1.00 18.69 209 LEU A O 1
ATOM 1528 N N . TRP A 1 221 ? -21.098 -0.133 11.318 1.00 16.59 210 TRP A N 1
ATOM 1529 C CA . TRP A 1 221 ? -20.956 -1.011 10.138 1.00 16.96 210 TRP A CA 1
ATOM 1530 C C . TRP A 1 221 ? -21.683 -2.340 10.307 1.00 17.47 210 TRP A C 1
ATOM 1531 O O . TRP A 1 221 ? -21.838 -3.001 9.265 1.00 19.36 210 TRP A O 1
ATOM 1542 N N . LEU A 1 222 ? -22.019 -2.742 11.531 1.00 17.98 211 LEU A N 1
ATOM 1543 C CA . LEU A 1 222 ? -22.616 -4.083 11.787 1.00 22.23 211 LEU A CA 1
ATOM 1544 C C . LEU A 1 222 ? -24.145 -4.002 11.645 1.00 24.93 211 LEU A C 1
ATOM 1545 O O . LEU A 1 222 ? -24.763 -3.206 12.361 1.00 25.88 211 LEU A O 1
ATOM 1550 N N . ASP A 1 223 ? -24.721 -4.781 10.728 1.00 28.11 212 ASP A N 1
ATOM 1551 C CA . ASP A 1 223 ? -26.199 -4.957 10.598 1.00 31.89 212 ASP A CA 1
ATOM 1552 C C . ASP A 1 223 ? -26.524 -6.456 10.529 1.00 33.56 212 ASP A C 1
ATOM 1553 O O . ASP A 1 223 ? -25.595 -7.302 10.672 1.00 26.02 212 ASP A O 1
ATOM 1558 N N . GLU A 1 224 ? -27.805 -6.807 10.374 1.00 30.78 213 GLU A N 1
ATOM 1559 C CA . GLU A 1 224 ? -28.240 -8.234 10.365 1.00 30.22 213 GLU A CA 1
ATOM 1560 C C . GLU A 1 224 ? -27.453 -8.985 9.283 1.00 28.94 213 GLU A C 1
ATOM 1561 O O . GLU A 1 224 ? -27.048 -10.115 9.575 1.00 30.50 213 GLU A O 1
ATOM 1563 N N . GLU A 1 225 ? -27.267 -8.400 8.093 1.00 28.32 214 GLU A N 1
ATOM 1564 C CA . GLU A 1 225 ? -26.520 -9.033 6.972 1.00 27.93 214 GLU A CA 1
ATOM 1565 C C . GLU A 1 225 ? -25.058 -9.258 7.396 1.00 26.25 214 GLU A C 1
ATOM 1566 O O . GLU A 1 225 ? -24.493 -10.318 7.021 1.00 24.17 214 GLU A O 1
ATOM 1568 N N . GLY A 1 226 ? -24.452 -8.301 8.096 1.00 23.77 215 GLY A N 1
ATOM 1569 C CA . GLY A 1 226 ? -23.059 -8.431 8.577 1.00 21.78 215 GLY A CA 1
ATOM 1570 C C . GLY A 1 226 ? -22.962 -9.553 9.583 1.00 20.58 215 GLY A C 1
ATOM 1571 O O . GLY A 1 226 ? -21.970 -10.342 9.483 1.00 18.45 215 GLY A O 1
ATOM 1572 N N . LYS A 1 227 ? -23.938 -9.717 10.477 1.00 19.59 216 LYS A N 1
ATOM 1573 C CA . LYS A 1 227 ? -23.956 -10.853 11.428 1.00 20.25 216 LYS A CA 1
ATOM 1574 C C . LYS A 1 227 ? -23.992 -12.174 10.639 1.00 21.50 216 LYS A C 1
ATOM 1575 O O . LYS A 1 227 ? -23.296 -13.145 11.038 1.00 17.95 216 LYS A O 1
ATOM 1577 N N . LYS A 1 228 ? -24.798 -12.258 9.588 1.00 20.20 217 LYS A N 1
ATOM 1578 C CA . LYS A 1 228 ? -24.893 -13.510 8.797 1.00 20.96 217 LYS A CA 1
ATOM 1579 C C . LYS A 1 228 ? -23.557 -13.748 8.079 1.00 18.54 217 LYS A C 1
ATOM 1580 O O . LYS A 1 228 ? -23.158 -14.941 7.959 1.00 17.69 217 LYS A O 1
ATOM 1586 N N . ALA A 1 229 ? -22.879 -12.698 7.603 1.00 16.97 218 ALA A N 1
ATOM 1587 C CA . ALA A 1 229 ? -21.563 -12.867 6.943 1.00 15.66 218 ALA A CA 1
ATOM 1588 C C . ALA A 1 229 ? -20.560 -13.385 7.988 1.00 14.38 218 ALA A C 1
ATOM 1589 O O . ALA A 1 229 ? -19.742 -14.251 7.662 1.00 13.22 218 ALA A O 1
ATOM 1591 N N . ILE A 1 230 ? -20.563 -12.874 9.198 1.00 13.56 219 ILE A N 1
ATOM 1592 C CA . ILE A 1 230 ? -19.619 -13.367 10.255 1.00 13.54 219 ILE A CA 1
ATOM 1593 C C . ILE A 1 230 ? -19.872 -14.866 10.460 1.00 14.27 219 ILE A C 1
ATOM 1594 O O . ILE A 1 230 ? -18.912 -15.673 10.541 1.00 13.67 219 ILE A O 1
ATOM 1599 N N . ALA A 1 231 ? -21.115 -15.268 10.663 1.00 14.43 220 ALA A N 1
ATOM 1600 C CA . ALA A 1 231 ? -21.450 -16.674 10.962 1.00 15.28 220 ALA A CA 1
ATOM 1601 C C . ALA A 1 231 ? -21.077 -17.590 9.793 1.00 15.14 220 ALA A C 1
ATOM 1602 O O . ALA A 1 231 ? -20.640 -18.734 10.042 1.00 16.53 220 ALA A O 1
ATOM 1604 N N . ARG A 1 232 ? -21.257 -17.161 8.559 1.00 14.48 221 ARG A N 1
ATOM 1605 C CA . ARG A 1 232 ? -20.917 -18.007 7.372 1.00 16.38 221 ARG A CA 1
ATOM 1606 C C . ARG A 1 232 ? -19.391 -18.112 7.262 1.00 14.07 221 ARG A C 1
ATOM 1607 O O . ARG A 1 232 ? -18.889 -19.155 6.795 1.00 15.82 221 ARG A O 1
ATOM 1615 N N . ASN A 1 233 ? -18.675 -17.024 7.510 1.00 11.46 222 ASN A N 1
ATOM 1616 C CA . ASN A 1 233 ? -17.254 -16.956 7.090 1.00 10.46 222 ASN A CA 1
ATOM 1617 C C . ASN A 1 233 ? -16.302 -17.325 8.231 1.00 9.88 222 ASN A C 1
ATOM 1618 O O . ASN A 1 233 ? -15.267 -17.928 7.950 1.00 11.16 222 ASN A O 1
ATOM 1623 N N . GLN A 1 234 ? -16.579 -16.982 9.468 1.00 9.28 223 GLN A N 1
ATOM 1624 C CA . GLN A 1 234 ? -15.731 -17.439 10.574 1.00 8.75 223 GLN A CA 1
ATOM 1625 C C . GLN A 1 234 ? -15.816 -18.954 10.727 1.00 10.15 223 GLN A C 1
ATOM 1626 O O . GLN A 1 234 ? -16.899 -19.518 10.675 1.00 10.92 223 GLN A O 1
ATOM 1632 N N . CYS A 1 235 ? -14.683 -19.614 10.935 1.00 9.40 224 CYS A N 1
ATOM 1633 C CA . CYS A 1 235 ? -14.646 -21.046 11.324 1.00 9.99 224 CYS A CA 1
ATOM 1634 C C . CYS A 1 235 ? -15.056 -21.205 12.790 1.00 10.23 224 CYS A C 1
ATOM 1635 O O . CYS A 1 235 ? -15.683 -22.231 13.122 1.00 11.35 224 CYS A O 1
ATOM 1638 N N . LEU A 1 236 ? -14.639 -20.306 13.667 1.00 9.46 225 LEU A N 1
ATOM 1639 C CA . LEU A 1 236 ? -15.019 -20.301 15.103 1.00 10.69 225 LEU A CA 1
ATOM 1640 C C . LEU A 1 236 ? -16.172 -19.303 15.253 1.00 11.91 225 LEU A C 1
ATOM 1641 O O . LEU A 1 236 ? -16.052 -18.126 14.859 1.00 11.78 225 LEU A O 1
ATOM 1646 N N . GLN A 1 237 ? -17.270 -19.751 15.849 1.00 12.41 226 GLN A N 1
ATOM 1647 C CA . GLN A 1 237 ? -18.413 -18.868 16.114 1.00 14.54 226 GLN A CA 1
ATOM 1648 C C . GLN A 1 237 ? -18.100 -17.961 17.307 1.00 13.71 226 GLN A C 1
ATOM 1649 O O . GLN A 1 237 ? -17.252 -18.268 18.176 1.00 16.42 226 GLN A O 1
ATOM 1655 N N . GLY A 1 238 ? -18.702 -16.795 17.281 1.00 14.88 227 GLY A N 1
ATOM 1656 C CA . GLY A 1 238 ? -18.612 -15.874 18.418 1.00 14.33 227 GLY A CA 1
ATOM 1657 C C . GLY A 1 238 ? -17.791 -14.662 18.059 1.00 13.55 227 GLY A C 1
ATOM 1658 O O . GLY A 1 238 ? -17.254 -14.581 16.959 1.00 12.04 227 GLY A O 1
ATOM 1659 N N . ASP A 1 239 ? -17.694 -13.725 18.986 1.00 12.42 228 ASP A N 1
ATOM 1660 C CA . ASP A 1 239 ? -17.076 -12.416 18.708 1.00 12.95 228 ASP A CA 1
ATOM 1661 C C . ASP A 1 239 ? -15.560 -12.562 18.751 1.00 11.18 228 ASP A C 1
ATOM 1662 O O . ASP A 1 239 ? -14.975 -13.011 19.743 1.00 11.49 228 ASP A O 1
ATOM 1667 N N . LEU A 1 240 ? -14.944 -12.087 17.674 1.00 9.58 229 LEU A N 1
ATOM 1668 C CA . LEU A 1 240 ? -13.516 -11.689 17.701 1.00 9.06 229 LEU A CA 1
ATOM 1669 C C . LEU A 1 240 ? -13.470 -10.344 18.431 1.00 8.75 229 LEU A C 1
ATOM 1670 O O . LEU A 1 240 ? -14.262 -9.434 18.107 1.00 8.82 229 LEU A O 1
ATOM 1675 N N . LEU A 1 241 ? -12.628 -10.220 19.443 1.00 8.68 230 LEU A N 1
ATOM 1676 C CA . LEU A 1 241 ? -12.625 -9.076 20.361 1.00 8.58 230 LEU A CA 1
ATOM 1677 C C . LEU A 1 241 ? -11.273 -8.410 20.415 1.00 8.30 230 LEU A C 1
ATOM 1678 O O . LEU A 1 241 ? -10.235 -8.998 20.102 1.00 7.57 230 LEU A O 1
ATOM 1683 N N . PRO A 1 242 ? -11.231 -7.161 20.853 1.00 7.92 231 PRO A N 1
ATOM 1684 C CA . PRO A 1 242 ? -9.945 -6.486 20.953 1.00 7.83 231 PRO A CA 1
ATOM 1685 C C . PRO A 1 242 ? -8.911 -7.295 21.731 1.00 7.54 231 PRO A C 1
ATOM 1686 O O . PRO A 1 242 ? -7.722 -7.276 21.345 1.00 7.84 231 PRO A O 1
ATOM 1690 N N . TRP A 1 243 ? -9.285 -7.949 22.825 1.00 8.02 232 TRP A N 1
ATOM 1691 C CA . TRP A 1 243 ? -8.275 -8.643 23.621 1.00 7.82 232 TRP A CA 1
ATOM 1692 C C . TRP A 1 243 ? -7.594 -9.740 22.813 1.00 8.23 232 TRP A C 1
ATOM 1693 O O . TRP A 1 243 ? -6.378 -9.978 23.053 1.00 8.34 232 TRP A O 1
ATOM 1704 N N . HIS A 1 244 ? -8.289 -10.386 21.867 1.00 7.57 233 HIS A N 1
ATOM 1705 C CA . HIS A 1 244 ? -7.638 -11.432 21.049 1.00 7.84 233 HIS A CA 1
ATOM 1706 C C . HIS A 1 244 ? -6.485 -10.814 20.277 1.00 7.39 233 HIS A C 1
ATOM 1707 O O . HIS A 1 244 ? -5.364 -11.364 20.190 1.00 7.93 233 HIS A O 1
ATOM 1714 N N . LEU A 1 245 ? -6.692 -9.645 19.723 1.00 6.79 234 LEU A N 1
ATOM 1715 C CA . LEU A 1 245 ? -5.612 -8.998 18.957 1.00 7.04 234 LEU A CA 1
ATOM 1716 C C . LEU A 1 245 ? -4.506 -8.570 19.899 1.00 5.85 234 LEU A C 1
ATOM 1717 O O . LEU A 1 245 ? -3.323 -8.638 19.533 1.00 6.13 234 LEU A O 1
ATOM 1722 N N . ALA A 1 246 ? -4.839 -8.018 21.063 1.00 6.14 235 ALA A N 1
ATOM 1723 C CA . ALA A 1 246 ? -3.825 -7.587 22.017 1.00 6.26 235 ALA A CA 1
ATOM 1724 C C . ALA A 1 246 ? -2.871 -8.731 22.367 1.00 6.25 235 ALA A C 1
ATOM 1725 O O . ALA A 1 246 ? -1.655 -8.495 22.509 1.00 6.84 235 ALA A O 1
ATOM 1727 N N . ARG A 1 247 ? -3.357 -9.956 22.525 1.00 6.57 236 ARG A N 1
ATOM 1728 C CA . ARG A 1 247 ? -2.483 -11.074 22.935 1.00 6.50 236 ARG A CA 1
ATOM 1729 C C . ARG A 1 247 ? -1.443 -11.323 21.855 1.00 6.07 236 ARG A C 1
ATOM 1730 O O . ARG A 1 247 ? -0.286 -11.638 22.166 1.00 6.31 236 ARG A O 1
ATOM 1738 N N . MET A 1 248 ? -1.830 -11.227 20.588 1.00 6.40 237 MET A N 1
ATOM 1739 C CA . MET A 1 248 ? -0.876 -11.491 19.497 1.00 6.50 237 MET A CA 1
ATOM 1740 C C . MET A 1 248 ? 0.187 -10.415 19.503 1.00 6.25 237 MET A C 1
ATOM 1741 O O . MET A 1 248 ? 1.367 -10.711 19.295 1.00 6.01 237 MET A O 1
ATOM 1746 N N . VAL A 1 249 ? -0.187 -9.152 19.736 1.00 5.80 238 VAL A N 1
ATOM 1747 C CA . VAL A 1 249 ? 0.801 -8.049 19.797 1.00 6.08 238 VAL A CA 1
ATOM 1748 C C . VAL A 1 249 ? 1.765 -8.240 20.960 1.00 6.30 238 VAL A C 1
ATOM 1749 O O . VAL A 1 249 ? 2.957 -8.063 20.819 1.00 6.81 238 VAL A O 1
ATOM 1753 N N . LEU A 1 250 ? 1.289 -8.661 22.121 1.00 6.91 239 LEU A N 1
ATOM 1754 C CA . LEU A 1 250 ? 2.187 -8.904 23.284 1.00 7.37 239 LEU A CA 1
ATOM 1755 C C . LEU A 1 250 ? 3.177 -9.992 22.912 1.00 7.05 239 LEU A C 1
ATOM 1756 O O . LEU A 1 250 ? 4.365 -9.841 23.184 1.00 6.74 239 LEU A O 1
ATOM 1761 N N . PHE A 1 251 ? 2.709 -11.079 22.283 1.00 6.31 240 PHE A N 1
ATOM 1762 C CA . PHE A 1 251 ? 3.610 -12.188 21.890 1.00 6.41 240 PHE A CA 1
ATOM 1763 C C . PHE A 1 251 ? 4.747 -11.630 21.013 1.00 5.98 240 PHE A C 1
ATOM 1764 O O . PHE A 1 251 ? 5.925 -11.938 21.239 1.00 5.87 240 PHE A O 1
ATOM 1772 N N . LEU A 1 252 ? 4.367 -10.860 19.966 1.00 5.85 241 LEU A N 1
ATOM 1773 C CA . LEU A 1 252 ? 5.314 -10.318 18.980 1.00 6.70 241 LEU A CA 1
ATOM 1774 C C . LEU A 1 252 ? 6.229 -9.272 19.598 1.00 6.83 241 LEU A C 1
ATOM 1775 O O . LEU A 1 252 ? 7.274 -9.036 19.010 1.00 7.43 241 LEU A O 1
ATOM 1780 N N . ALA A 1 253 ? 5.929 -8.704 20.746 1.00 7.19 242 ALA A N 1
ATOM 1781 C CA . ALA A 1 253 ? 6.802 -7.714 21.413 1.00 8.44 242 ALA A CA 1
ATOM 1782 C C . ALA A 1 253 ? 7.712 -8.402 22.422 1.00 8.91 242 ALA A C 1
ATOM 1783 O O . ALA A 1 253 ? 8.743 -7.794 22.773 1.00 9.96 242 ALA A O 1
ATOM 1785 N N . ALA A 1 254 ? 7.350 -9.576 22.913 1.00 8.99 243 ALA A N 1
ATOM 1786 C CA . ALA A 1 254 ? 8.080 -10.293 23.978 1.00 8.80 243 ALA A CA 1
ATOM 1787 C C . ALA A 1 254 ? 9.279 -11.082 23.441 1.00 8.54 243 ALA A C 1
ATOM 1788 O O . ALA A 1 254 ? 9.351 -11.371 22.228 1.00 8.49 243 ALA A O 1
ATOM 1790 N N . ASP A 1 255 ? 10.173 -11.473 24.339 1.00 9.51 244 ASP A N 1
ATOM 1791 C CA . ASP A 1 255 ? 11.388 -12.224 23.962 1.00 10.53 244 ASP A CA 1
ATOM 1792 C C . ASP A 1 255 ? 10.982 -13.560 23.325 1.00 9.23 244 ASP A C 1
ATOM 1793 O O . ASP A 1 255 ? 11.791 -14.139 22.575 1.00 9.86 244 ASP A O 1
ATOM 1798 N N . ASP A 1 256 ? 9.773 -14.046 23.610 1.00 8.70 245 ASP A N 1
ATOM 1799 C CA . ASP A 1 256 ? 9.276 -15.337 23.108 1.00 9.06 245 ASP A CA 1
ATOM 1800 C C . ASP A 1 256 ? 9.286 -15.349 21.578 1.00 9.43 245 ASP A C 1
ATOM 1801 O O . ASP A 1 256 ? 9.293 -16.438 21.031 1.00 9.66 245 ASP A O 1
ATOM 1806 N N . SER A 1 257 ? 9.261 -14.176 20.926 1.00 8.10 246 SER A N 1
ATOM 1807 C CA . SER A 1 257 ? 9.116 -14.099 19.445 1.00 8.06 246 SER A CA 1
ATOM 1808 C C . SER A 1 257 ? 10.369 -13.506 18.810 1.00 8.68 246 SER A C 1
ATOM 1809 O O . SER A 1 257 ? 10.293 -12.889 17.725 1.00 8.59 246 SER A O 1
ATOM 1812 N N . ALA A 1 258 ? 11.531 -13.707 19.417 1.00 8.68 247 ALA A N 1
ATOM 1813 C CA . ALA A 1 258 ? 12.776 -13.008 19.058 1.00 9.47 247 ALA A CA 1
ATOM 1814 C C . ALA A 1 258 ? 13.262 -13.291 17.645 1.00 9.58 247 ALA A C 1
ATOM 1815 O O . ALA A 1 258 ? 14.037 -12.456 17.149 1.00 10.33 247 ALA A O 1
ATOM 1817 N N . MET A 1 259 ? 12.821 -14.385 17.038 1.00 8.62 248 MET A N 1
ATOM 1818 C CA . MET A 1 259 ? 13.224 -14.667 15.650 1.00 9.20 248 MET A CA 1
ATOM 1819 C C . MET A 1 259 ? 12.066 -14.667 14.667 1.00 8.19 248 MET A C 1
ATOM 1820 O O . MET A 1 259 ? 12.194 -15.213 13.555 1.00 9.34 248 MET A O 1
ATOM 1825 N N . CYS A 1 260 ? 10.956 -14.040 15.023 1.00 7.36 249 CYS A N 1
ATOM 1826 C CA . CYS A 1 260 ? 9.885 -13.710 14.071 1.00 7.38 249 CYS A CA 1
ATOM 1827 C C . CYS A 1 260 ? 10.175 -12.347 13.448 1.00 6.49 249 CYS A C 1
ATOM 1828 O O . CYS A 1 260 ? 10.210 -11.361 14.170 1.00 7.24 249 CYS A O 1
ATOM 1831 N N . THR A 1 261 ? 10.208 -12.289 12.137 1.00 6.72 250 THR A N 1
ATOM 1832 C CA . THR A 1 261 ? 10.267 -10.997 11.431 1.00 6.48 250 THR A CA 1
ATOM 1833 C C . THR A 1 261 ? 9.791 -11.221 9.999 1.00 6.02 250 THR A C 1
ATOM 1834 O O . THR A 1 261 ? 9.869 -12.307 9.448 1.00 6.05 250 THR A O 1
ATOM 1838 N N . ALA A 1 262 ? 9.279 -10.127 9.448 1.00 6.06 251 ALA A N 1
ATOM 1839 C CA . ALA A 1 262 ? 8.805 -9.932 8.061 1.00 6.02 251 ALA A CA 1
ATOM 1840 C C . ALA A 1 262 ? 7.422 -10.531 7.843 1.00 7.18 251 ALA A C 1
ATOM 1841 O O . ALA A 1 262 ? 6.888 -10.353 6.749 1.00 8.54 251 ALA A O 1
ATOM 1843 N N . GLN A 1 263 ? 6.811 -11.202 8.790 1.00 6.09 252 GLN A N 1
ATOM 1844 C CA . GLN A 1 263 ? 5.667 -12.082 8.524 1.00 6.63 252 GLN A CA 1
ATOM 1845 C C . GLN A 1 263 ? 4.361 -11.447 8.971 1.00 5.99 252 GLN A C 1
ATOM 1846 O O . GLN A 1 263 ? 4.291 -10.493 9.757 1.00 6.31 252 GLN A O 1
ATOM 1852 N N . GLU A 1 264 ? 3.297 -12.047 8.443 1.00 6.35 253 GLU A N 1
ATOM 1853 C CA . GLU A 1 264 ? 1.902 -11.649 8.704 1.00 6.15 253 GLU A CA 1
ATOM 1854 C C . GLU A 1 264 ? 1.253 -12.659 9.665 1.00 6.42 253 GLU A C 1
ATOM 1855 O O . GLU A 1 264 ? 1.221 -13.876 9.381 1.00 6.98 253 GLU A O 1
ATOM 1861 N N . PHE A 1 265 ? 0.671 -12.144 10.731 1.00 6.05 254 PHE A N 1
ATOM 1862 C CA . PHE A 1 265 ? 0.001 -12.933 11.790 1.00 6.27 254 PHE A CA 1
ATOM 1863 C C . PHE A 1 265 ? -1.469 -12.560 11.716 1.00 6.87 254 PHE A C 1
ATOM 1864 O O . PHE A 1 265 ? -1.878 -11.469 12.148 1.00 7.64 254 PHE A O 1
ATOM 1872 N N . ILE A 1 266 ? -2.280 -13.511 11.274 1.00 6.73 255 ILE A N 1
ATOM 1873 C CA . ILE A 1 266 ? -3.716 -13.280 11.032 1.00 6.88 255 ILE A CA 1
ATOM 1874 C C . ILE A 1 266 ? -4.504 -13.832 12.214 1.00 6.76 255 ILE A C 1
ATOM 1875 O O . ILE A 1 266 ? -4.419 -15.017 12.527 1.00 7.70 255 ILE A O 1
ATOM 1880 N N . VAL A 1 267 ? -5.291 -12.957 12.822 1.00 6.81 256 VAL A N 1
ATOM 1881 C CA . VAL A 1 267 ? -6.118 -13.256 14.012 1.00 7.18 256 VAL A CA 1
ATOM 1882 C C . VAL A 1 267 ? -7.541 -12.926 13.613 1.00 7.16 256 VAL A C 1
ATOM 1883 O O . VAL A 1 267 ? -7.957 -11.757 13.737 1.00 6.56 256 VAL A O 1
ATOM 1887 N N . ASP A 1 268 ? -8.257 -13.922 13.072 1.00 6.58 257 ASP A N 1
ATOM 1888 C CA . ASP A 1 268 ? -9.480 -13.612 12.311 1.00 6.37 257 ASP A CA 1
ATOM 1889 C C . ASP A 1 268 ? -10.570 -14.669 12.486 1.00 6.62 257 ASP A C 1
ATOM 1890 O O . ASP A 1 268 ? -11.540 -14.671 11.670 1.00 6.86 257 ASP A O 1
ATOM 1895 N N . ALA A 1 269 ? -10.393 -15.614 13.392 1.00 6.34 258 ALA A N 1
ATOM 1896 C CA . ALA A 1 269 ? -11.394 -16.687 13.622 1.00 6.97 258 ALA A CA 1
ATOM 1897 C C . ALA A 1 269 ? -11.631 -17.508 12.338 1.00 7.45 258 ALA A C 1
ATOM 1898 O O . ALA A 1 269 ? -12.649 -18.192 12.238 1.00 7.82 258 ALA A O 1
ATOM 1900 N N . GLY A 1 270 ? -10.690 -17.526 11.402 1.00 7.74 259 GLY A N 1
ATOM 1901 C CA . GLY A 1 270 ? -10.740 -18.433 10.260 1.00 7.79 259 GLY A CA 1
ATOM 1902 C C . GLY A 1 270 ? -11.424 -17.817 9.028 1.00 8.53 259 GLY A C 1
ATOM 1903 O O . GLY A 1 270 ? -11.772 -18.579 8.099 1.00 8.41 259 GLY A O 1
ATOM 1904 N N . TRP A 1 271 ? -11.633 -16.513 8.965 1.00 8.42 260 TRP A N 1
ATOM 1905 C CA . TRP A 1 271 ? -12.323 -15.899 7.804 1.00 9.00 260 TRP A CA 1
ATOM 1906 C C . TRP A 1 271 ? -11.548 -16.096 6.489 1.00 9.41 260 TRP A C 1
ATOM 1907 O O . TRP A 1 271 ? -12.156 -16.522 5.452 1.00 10.69 260 TRP A O 1
ATOM 1918 N N . VAL A 1 272 ? -10.280 -15.677 6.444 1.00 9.16 261 VAL A N 1
ATOM 1919 C CA . VAL A 1 272 ? -9.583 -15.559 5.141 1.00 10.94 261 VAL A CA 1
ATOM 1920 C C . VAL A 1 272 ? -8.518 -16.624 5.008 1.00 11.84 261 VAL A C 1
ATOM 1921 O O . VAL A 1 272 ? -8.336 -17.448 5.876 1.00 10.77 261 VAL A O 1
ATOM 1926 N N . VAL B 1 19 ? 15.318 -13.614 27.342 1.00 37.18 8 VAL B N 1
ATOM 1927 C CA . VAL B 1 19 ? 15.786 -14.783 28.168 1.00 37.51 8 VAL B CA 1
ATOM 1928 C C . VAL B 1 19 ? 14.774 -15.084 29.288 1.00 31.97 8 VAL B C 1
ATOM 1929 O O . VAL B 1 19 ? 14.916 -16.177 29.887 1.00 28.93 8 VAL B O 1
ATOM 1933 N N . GLN B 1 20 ? 13.749 -14.230 29.504 1.00 27.27 9 GLN B N 1
ATOM 1934 C CA . GLN B 1 20 ? 12.652 -14.433 30.502 1.00 23.09 9 GLN B CA 1
ATOM 1935 C C . GLN B 1 20 ? 11.324 -14.720 29.781 1.00 17.76 9 GLN B C 1
ATOM 1936 O O . GLN B 1 20 ? 10.519 -13.789 29.515 1.00 18.51 9 GLN B O 1
ATOM 1942 N N . LEU B 1 21 ? 11.080 -15.989 29.548 1.00 14.19 10 LEU B N 1
ATOM 1943 C CA . LEU B 1 21 ? 10.033 -16.423 28.612 1.00 13.08 10 LEU B CA 1
ATOM 1944 C C . L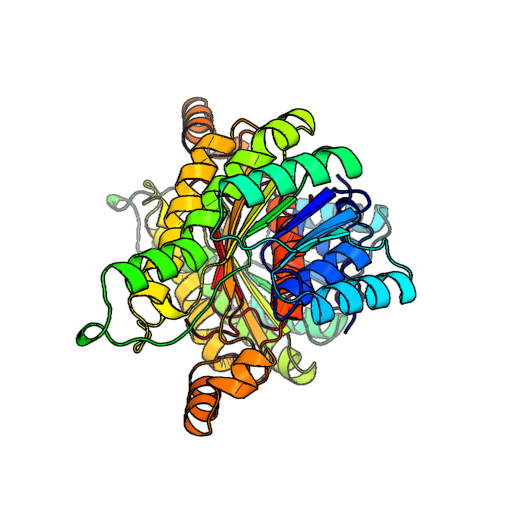EU B 1 21 ? 8.687 -16.516 29.318 1.00 12.39 10 LEU B C 1
ATOM 1945 O O . LEU B 1 21 ? 8.602 -16.490 30.559 1.00 12.42 10 LEU B O 1
ATOM 1950 N N . ALA B 1 22 ? 7.644 -16.557 28.527 1.00 10.38 11 ALA B N 1
ATOM 1951 C CA . ALA B 1 22 ? 6.269 -16.398 29.009 1.00 10.40 11 ALA B CA 1
ATOM 1952 C C . ALA B 1 22 ? 5.820 -17.606 29.840 1.00 10.33 11 ALA B C 1
ATOM 1953 O O . ALA B 1 22 ? 6.251 -18.730 29.612 1.00 11.02 11 ALA B O 1
ATOM 1955 N N . ASN B 1 23 ? 4.889 -17.324 30.737 1.00 11.23 12 ASN B N 1
ATOM 1956 C CA . ASN B 1 23 ? 4.092 -18.363 31.397 1.00 12.13 12 ASN B CA 1
ATOM 1957 C C . ASN B 1 23 ? 2.652 -18.254 30.888 1.00 10.49 12 ASN B C 1
ATOM 1958 O O . ASN B 1 23 ? 2.081 -17.159 30.857 1.00 11.52 12 ASN B O 1
ATOM 1963 N N . PHE B 1 24 ? 2.056 -19.392 30.568 1.00 9.35 13 PHE B N 1
ATOM 1964 C CA . PHE B 1 24 ? 0.695 -19.529 30.036 1.00 10.06 13 PHE B CA 1
ATOM 1965 C C . PHE B 1 24 ? -0.121 -20.324 31.050 1.00 10.90 13 PHE B C 1
ATOM 1966 O O . PHE B 1 24 ? -0.116 -21.553 31.016 1.00 10.87 13 PHE B O 1
ATOM 1974 N N . PRO B 1 25 ? -0.770 -19.650 32.020 1.00 11.78 14 PRO B N 1
ATOM 1975 C CA . PRO B 1 25 ? -1.452 -20.387 33.076 1.00 11.98 14 PRO B CA 1
ATOM 1976 C C . PRO B 1 25 ? -2.518 -21.340 32.545 1.00 11.42 14 PRO B C 1
ATOM 1977 O O . PRO B 1 25 ? -2.809 -22.345 33.170 1.00 12.09 14 PRO B O 1
ATOM 1981 N N . SER B 1 26 ? -3.114 -21.024 31.393 1.00 9.87 15 SER B N 1
ATOM 1982 C CA . SER B 1 26 ? -4.172 -21.844 30.777 1.00 10.14 15 SER B CA 1
ATOM 1983 C C . SER B 1 26 ? -3.639 -23.207 30.358 1.00 9.85 15 SER B C 1
ATOM 1984 O O . SER B 1 26 ? -4.442 -24.076 30.056 1.00 11.59 15 SER B O 1
ATOM 1987 N N . LEU B 1 27 ? -2.327 -23.398 30.267 1.00 9.36 16 LEU B N 1
ATOM 1988 C CA . LEU B 1 27 ? -1.769 -24.705 29.846 1.00 9.64 16 LEU B CA 1
ATOM 1989 C C . LEU B 1 27 ? -1.569 -25.679 31.027 1.00 9.20 16 LEU B C 1
ATOM 1990 O O . LEU B 1 27 ? -1.341 -26.863 30.766 1.00 9.71 16 LEU B O 1
ATOM 1995 N N . LYS B 1 28 ? -1.570 -25.177 32.263 1.00 9.98 17 LYS B N 1
ATOM 1996 C CA . LYS B 1 28 ? -1.359 -26.060 33.431 1.00 11.66 17 LYS B CA 1
ATOM 1997 C C . LYS B 1 28 ? -2.444 -27.127 33.453 1.00 10.47 17 LYS B C 1
ATOM 1998 O O . LYS B 1 28 ? -3.642 -26.759 33.379 1.00 12.19 17 LYS B O 1
ATOM 2004 N N . GLY B 1 29 ? -2.065 -28.398 33.561 1.00 11.14 18 GLY B N 1
ATOM 2005 C CA . GLY B 1 29 ? -3.050 -29.494 33.613 1.00 11.59 18 GLY B CA 1
ATOM 2006 C C . GLY B 1 29 ? -3.608 -29.893 32.263 1.00 11.23 18 GLY B C 1
ATOM 2007 O O . GLY B 1 29 ? -4.256 -30.928 32.179 1.00 12.51 18 GLY B O 1
ATOM 2008 N N . LYS B 1 30 ? -3.352 -29.143 31.180 1.00 10.80 19 LYS B N 1
ATOM 2009 C CA . LYS B 1 30 ? -3.823 -29.573 29.843 1.00 11.48 19 LYS B CA 1
ATOM 2010 C C . LYS B 1 30 ? -3.135 -30.856 29.404 1.00 10.27 19 LYS B C 1
ATOM 2011 O O . LYS B 1 30 ? -1.956 -31.069 29.733 1.00 10.84 19 LYS B O 1
ATOM 2017 N N . ARG B 1 31 ? -3.840 -31.675 28.630 1.00 9.07 20 ARG B N 1
ATOM 2018 C CA . ARG B 1 31 ? -3.318 -32.939 28.093 1.00 9.60 20 ARG B CA 1
ATOM 2019 C C . ARG B 1 31 ? -2.838 -32.647 26.668 1.00 8.98 20 ARG B C 1
ATOM 2020 O O . ARG B 1 31 ? -3.619 -32.173 25.880 1.00 9.52 20 ARG B O 1
ATOM 2028 N N . VAL B 1 32 ? -1.598 -32.958 26.392 1.00 8.44 21 VAL B N 1
ATOM 2029 C CA . VAL B 1 32 ? -0.957 -32.560 25.112 1.00 8.10 21 VAL B CA 1
ATOM 2030 C C . VAL B 1 32 ? -0.357 -33.786 24.463 1.00 8.51 21 VAL B C 1
ATOM 2031 O O . VAL B 1 32 ? 0.449 -34.474 25.119 1.00 9.41 21 VAL B O 1
ATOM 2035 N N . PHE B 1 33 ? -0.661 -34.048 23.208 1.00 8.47 22 PHE B N 1
ATOM 2036 C CA . PHE B 1 33 ? -0.037 -35.158 22.464 1.00 8.75 22 PHE B CA 1
ATOM 2037 C C . PHE B 1 33 ? 0.825 -34.581 21.341 1.00 8.71 22 PHE B C 1
ATOM 2038 O O . PHE B 1 33 ? 0.331 -33.722 20.587 1.00 7.97 22 PHE B O 1
ATOM 2046 N N . ILE B 1 34 ? 2.061 -35.038 21.214 1.00 7.90 23 ILE B N 1
ATOM 2047 C CA . ILE B 1 34 ? 3.041 -34.555 20.225 1.00 8.29 23 ILE B CA 1
ATOM 2048 C C . ILE B 1 34 ? 3.577 -35.723 19.418 1.00 8.77 23 ILE B C 1
ATOM 2049 O O . ILE B 1 34 ? 3.954 -36.735 20.027 1.00 8.92 23 ILE B O 1
ATOM 2054 N N . THR B 1 35 ? 3.613 -35.615 18.090 1.00 8.05 24 THR B N 1
ATOM 2055 C CA . THR B 1 35 ? 4.318 -36.611 17.266 1.00 8.49 24 THR B CA 1
ATOM 2056 C C . THR B 1 35 ? 5.771 -36.216 17.106 1.00 8.92 24 THR B C 1
ATOM 2057 O O . THR B 1 35 ? 6.073 -35.036 16.839 1.00 9.06 24 THR B O 1
ATOM 2061 N N . GLY B 1 36 ? 6.643 -37.216 17.044 1.00 8.87 25 GLY B N 1
ATOM 2062 C CA . GLY B 1 36 ? 8.073 -36.980 16.868 1.00 9.18 25 GLY B CA 1
ATOM 2063 C C . GLY B 1 36 ? 8.619 -36.095 17.972 1.00 9.16 25 GLY B C 1
ATOM 2064 O O . GLY B 1 36 ? 9.491 -35.237 17.727 1.00 9.04 25 GLY B O 1
ATOM 2065 N N . GLY B 1 37 ? 8.255 -36.377 19.242 1.00 8.68 26 GLY B N 1
ATOM 2066 C CA . GLY B 1 37 ? 8.649 -35.490 20.353 1.00 8.45 26 GLY B CA 1
ATOM 2067 C C . GLY B 1 37 ? 10.009 -35.819 20.981 1.00 8.57 26 GLY B C 1
ATOM 2068 O O . GLY B 1 37 ? 10.381 -35.108 21.930 1.00 8.75 26 GLY B O 1
ATOM 2069 N N . GLY B 1 38 ? 10.741 -36.824 20.475 1.00 10.12 27 GLY B N 1
ATOM 2070 C CA . GLY B 1 38 ? 11.990 -37.266 21.153 1.00 10.78 27 GLY B CA 1
ATOM 2071 C C . GLY B 1 38 ? 13.237 -36.459 20.876 1.00 12.56 27 GLY B C 1
ATOM 2072 O O . GLY B 1 38 ? 14.167 -36.504 21.681 1.00 12.15 27 GLY B O 1
ATOM 2073 N N . THR B 1 39 ? 13.288 -35.743 19.754 1.00 11.14 28 THR B N 1
ATOM 2074 C CA . THR B 1 39 ? 14.519 -35.038 19.313 1.00 11.26 28 THR B CA 1
ATOM 2075 C C . THR B 1 39 ? 14.112 -33.758 18.575 1.00 10.84 28 THR B C 1
ATOM 2076 O O . THR B 1 39 ? 12.908 -33.569 18.307 1.00 10.25 28 THR B O 1
ATOM 2080 N N . GLY B 1 40 ? 15.063 -32.902 18.316 1.00 11.33 29 GLY B N 1
ATOM 2081 C CA . GLY B 1 40 ? 14.841 -31.753 17.437 1.00 11.52 29 GLY B CA 1
ATOM 2082 C C . GLY B 1 40 ? 13.765 -30.844 17.970 1.00 9.88 29 GLY B C 1
ATOM 2083 O O . GLY B 1 40 ? 13.694 -30.535 19.145 1.00 10.67 29 GLY B O 1
ATOM 2084 N N . ILE B 1 41 ? 12.996 -30.270 17.043 1.00 9.12 30 ILE B N 1
ATOM 2085 C CA . ILE B 1 41 ? 11.941 -29.299 17.465 1.00 8.25 30 ILE B CA 1
ATOM 2086 C C . ILE B 1 41 ? 10.900 -29.975 18.383 1.00 8.17 30 ILE B C 1
ATOM 2087 O O . ILE B 1 41 ? 10.492 -29.360 19.365 1.00 7.59 30 ILE B O 1
ATOM 2092 N N . GLY B 1 42 ? 10.525 -31.192 18.071 1.00 7.51 31 GLY B N 1
ATOM 2093 C CA . GLY B 1 42 ? 9.568 -31.950 18.908 1.00 8.01 31 GLY B CA 1
ATOM 2094 C C . GLY B 1 42 ? 9.980 -32.026 20.378 1.00 8.35 31 GLY B C 1
ATOM 2095 O O . GLY B 1 42 ? 9.168 -31.792 21.258 1.00 8.36 31 GLY B O 1
ATOM 2096 N N . ALA B 1 43 ? 11.255 -32.268 20.625 1.00 8.38 32 ALA B N 1
ATOM 2097 C CA . ALA B 1 43 ? 11.788 -32.350 22.005 1.00 8.22 32 ALA B CA 1
ATOM 2098 C C . ALA B 1 43 ? 11.647 -30.988 22.670 1.00 8.58 32 ALA B C 1
ATOM 2099 O O . ALA B 1 43 ? 11.356 -30.914 23.878 1.00 9.14 32 ALA B O 1
ATOM 2101 N N . ALA B 1 44 ? 11.927 -29.881 21.958 1.00 7.96 33 ALA B N 1
ATOM 2102 C CA . ALA B 1 44 ? 11.766 -28.537 22.541 1.00 7.32 33 ALA B CA 1
ATOM 2103 C C . ALA B 1 44 ? 10.298 -28.260 22.879 1.00 7.30 33 ALA B C 1
ATOM 2104 O O . ALA B 1 44 ? 10.039 -27.603 23.849 1.00 7.89 33 ALA B O 1
ATOM 2106 N N . ILE B 1 45 ? 9.392 -28.729 22.045 1.00 7.40 34 ILE B N 1
ATOM 2107 C CA . ILE B 1 45 ? 7.934 -28.563 22.297 1.00 6.89 34 ILE B CA 1
ATOM 2108 C C . ILE B 1 45 ? 7.512 -29.378 23.525 1.00 7.23 34 ILE B C 1
ATOM 2109 O O . ILE B 1 45 ? 6.778 -28.843 24.366 1.00 7.78 34 ILE B O 1
ATOM 2114 N N . VAL B 1 46 ? 7.937 -30.614 23.597 1.00 7.62 35 VAL B N 1
ATOM 2115 C CA . VAL B 1 46 ? 7.670 -31.467 24.795 1.00 7.73 35 VAL B CA 1
ATOM 2116 C C . VAL B 1 46 ? 8.166 -30.763 26.059 1.00 8.72 35 VAL B C 1
ATOM 2117 O O . VAL B 1 46 ? 7.401 -30.620 27.026 1.00 7.92 35 VAL B O 1
ATOM 2121 N N . GLU B 1 47 ? 9.401 -30.290 26.059 1.00 8.57 36 GLU B N 1
ATOM 2122 C CA . GLU B 1 47 ? 9.976 -29.606 27.233 1.00 9.31 36 GLU B CA 1
ATOM 2123 C C . GLU B 1 47 ? 9.150 -28.364 27.538 1.00 9.38 36 GLU B C 1
ATOM 2124 O O . GLU B 1 47 ? 8.868 -28.055 28.715 1.00 9.73 36 GLU B O 1
ATOM 2130 N N . ALA B 1 48 ? 8.848 -27.543 26.517 1.00 8.73 37 ALA B N 1
ATOM 2131 C CA . ALA B 1 48 ? 8.161 -26.262 26.772 1.00 7.78 37 ALA B CA 1
ATOM 2132 C C . ALA B 1 48 ? 6.789 -26.511 27.402 1.00 8.46 37 ALA B C 1
ATOM 2133 O O . ALA B 1 48 ? 6.385 -25.738 28.287 1.00 8.53 37 ALA B O 1
ATOM 2135 N N . PHE B 1 49 ? 6.052 -27.495 26.927 1.00 7.41 38 PHE B N 1
ATOM 2136 C CA . PHE B 1 49 ? 4.721 -27.787 27.510 1.00 8.11 38 PHE B CA 1
ATOM 2137 C C . PHE B 1 49 ? 4.885 -28.277 28.960 1.00 8.56 38 PHE B C 1
ATOM 2138 O O . PHE B 1 49 ? 4.103 -27.844 29.814 1.00 9.05 38 PHE B O 1
ATOM 2146 N N . ALA B 1 50 ? 5.820 -29.177 29.180 1.00 8.27 39 ALA B N 1
ATOM 2147 C CA . ALA B 1 50 ? 6.016 -29.712 30.556 1.00 8.69 39 ALA B CA 1
ATOM 2148 C C . ALA B 1 50 ? 6.371 -28.557 31.500 1.00 9.18 39 ALA B C 1
ATOM 2149 O O . ALA B 1 50 ? 5.899 -28.525 32.678 1.00 9.72 39 ALA B O 1
ATOM 2151 N N . GLN B 1 51 ? 7.189 -27.615 31.061 1.00 9.85 40 GLN B N 1
ATOM 2152 C CA . GLN B 1 51 ? 7.577 -26.451 31.896 1.00 10.94 40 GLN B CA 1
ATOM 2153 C C . GLN B 1 51 ? 6.352 -25.631 32.290 1.00 10.50 40 GLN B C 1
ATOM 2154 O O . GLN B 1 51 ? 6.384 -24.949 33.335 1.00 13.17 40 GLN B O 1
ATOM 2160 N N . GLN B 1 52 ? 5.303 -25.600 31.470 1.00 9.52 41 GLN B N 1
ATOM 2161 C CA . GLN B 1 52 ? 4.046 -24.913 31.770 1.00 9.77 41 GLN B CA 1
ATOM 2162 C C . GLN B 1 52 ? 3.113 -25.737 32.659 1.00 10.47 41 GLN B C 1
ATOM 2163 O O . GLN B 1 52 ? 1.979 -25.285 32.955 1.00 12.02 41 GLN B O 1
ATOM 2169 N N . GLY B 1 53 ? 3.513 -26.944 33.018 1.00 10.15 42 GLY B N 1
ATOM 2170 C CA . GLY B 1 53 ? 2.688 -27.785 33.897 1.00 10.34 42 GLY B CA 1
ATOM 2171 C C . GLY B 1 53 ? 1.702 -28.611 33.114 1.00 10.53 42 GLY B C 1
ATOM 2172 O O . GLY B 1 53 ? 0.755 -29.139 33.720 1.00 11.55 42 GLY B O 1
ATOM 2173 N N . ALA B 1 54 ? 1.785 -28.681 31.769 1.00 9.16 43 ALA B N 1
ATOM 2174 C CA . ALA B 1 54 ? 0.923 -29.581 30.993 1.00 9.08 43 ALA B CA 1
ATOM 2175 C C . ALA B 1 54 ? 1.359 -31.022 31.210 1.00 9.75 43 ALA B C 1
ATOM 2176 O O . ALA B 1 54 ? 2.533 -31.261 31.530 1.00 10.25 43 ALA B O 1
ATOM 2178 N N . HIS B 1 55 ? 0.441 -31.935 30.958 1.00 9.79 44 HIS B N 1
ATOM 2179 C CA . HIS B 1 55 ? 0.642 -33.399 30.955 1.00 10.73 44 HIS B CA 1
ATOM 2180 C C . HIS B 1 55 ? 0.845 -33.787 29.500 1.00 8.81 44 HIS B C 1
ATOM 2181 O O . HIS B 1 55 ? -0.140 -33.885 28.728 1.00 9.62 44 HIS B O 1
ATOM 2188 N N . VAL B 1 56 ? 2.063 -34.118 29.173 1.00 8.87 45 VAL B N 1
ATOM 2189 C CA . VAL B 1 56 ? 2.479 -34.399 27.789 1.00 9.25 45 VAL B CA 1
ATOM 2190 C C . VAL B 1 56 ? 2.560 -35.909 27.569 1.00 9.16 45 VAL B C 1
ATOM 2191 O O . VAL B 1 56 ? 3.069 -36.624 28.467 1.00 9.52 45 VAL B O 1
ATOM 2195 N N . ALA B 1 57 ? 2.139 -36.340 26.387 1.00 9.34 46 ALA B N 1
ATOM 2196 C CA . ALA B 1 57 ? 2.480 -37.674 25.857 1.00 9.80 46 ALA B CA 1
ATOM 2197 C C . ALA B 1 57 ? 3.045 -37.482 24.470 1.00 9.77 46 ALA B C 1
ATOM 2198 O O . ALA B 1 57 ? 2.601 -36.534 23.744 1.00 10.25 46 ALA B O 1
ATOM 2200 N N . PHE B 1 58 ? 3.991 -38.305 24.056 1.00 9.69 47 PHE B N 1
ATOM 2201 C CA . PHE B 1 58 ? 4.537 -38.202 22.674 1.00 9.80 47 PHE B CA 1
ATOM 2202 C C . PHE B 1 58 ? 4.957 -39.560 22.173 1.00 10.30 47 PHE B C 1
ATOM 2203 O O . PHE B 1 58 ? 5.235 -40.500 22.956 1.00 9.13 47 PHE B O 1
ATOM 2211 N N . VAL B 1 59 ? 5.010 -39.697 20.859 1.00 9.80 48 VAL B N 1
ATOM 2212 C CA . VAL B 1 59 ? 5.505 -40.916 20.163 1.00 10.72 48 VAL B CA 1
ATOM 2213 C C . VAL B 1 59 ? 6.769 -40.511 19.416 1.00 10.64 48 VAL B C 1
ATOM 2214 O O . VAL B 1 59 ? 6.913 -39.330 18.979 1.00 10.05 48 VAL B O 1
ATOM 2218 N N . ASP B 1 60 ? 7.645 -41.484 19.219 1.00 10.51 49 ASP B N 1
ATOM 2219 C CA . ASP B 1 60 ? 8.875 -41.363 18.426 1.00 10.98 49 ASP B CA 1
ATOM 2220 C C . ASP B 1 60 ? 9.379 -42.786 18.203 1.00 11.58 49 ASP B C 1
ATOM 2221 O O . ASP B 1 60 ? 8.911 -43.702 18.894 1.00 12.12 49 ASP B O 1
ATOM 2226 N N . ILE B 1 61 ? 10.315 -42.912 17.279 1.00 12.48 50 ILE B N 1
ATOM 2227 C CA . ILE B 1 61 ? 11.118 -44.154 17.044 1.00 14.31 50 ILE B CA 1
ATOM 2228 C C . ILE B 1 61 ? 12.463 -44.067 17.760 1.00 14.99 50 ILE B C 1
ATOM 2229 O O . ILE B 1 61 ? 13.106 -45.149 17.905 1.00 16.23 50 ILE B O 1
ATOM 2234 N N . ALA B 1 62 ? 12.910 -42.877 18.175 1.00 14.60 51 ALA B N 1
ATOM 2235 C CA . ALA B 1 62 ? 14.219 -42.649 18.817 1.00 14.16 51 ALA B CA 1
ATOM 2236 C C . ALA B 1 62 ? 14.107 -42.955 20.318 1.00 13.68 51 ALA B C 1
ATOM 2237 O O . ALA B 1 62 ? 14.029 -42.038 21.153 1.00 13.52 51 ALA B O 1
ATOM 2239 N N . THR B 1 63 ? 14.081 -44.243 20.668 1.00 15.81 52 THR B N 1
ATOM 2240 C CA . THR B 1 63 ? 13.810 -44.704 22.053 1.00 16.67 52 THR B CA 1
ATOM 2241 C C . THR B 1 63 ? 14.792 -44.119 23.069 1.00 14.55 52 THR B C 1
ATOM 2242 O O . THR B 1 63 ? 14.345 -43.568 24.070 1.00 13.99 52 THR B O 1
ATOM 2246 N N . GLU B 1 64 ? 16.113 -44.222 22.869 1.00 15.12 53 GLU B N 1
ATOM 2247 C CA . GLU B 1 64 ? 17.061 -43.797 23.920 1.00 15.38 53 GLU B CA 1
ATOM 2248 C C . GLU B 1 64 ? 16.947 -42.286 24.113 1.00 13.69 53 GLU B C 1
ATOM 2249 O O . GLU B 1 64 ? 16.924 -41.806 25.262 1.00 15.44 53 GLU B O 1
ATOM 2251 N N . ALA B 1 65 ? 16.888 -41.524 23.014 1.00 13.31 54 ALA B N 1
ATOM 2252 C CA . ALA B 1 65 ? 16.805 -40.060 23.133 1.00 12.70 54 ALA B CA 1
ATOM 2253 C C . ALA B 1 65 ? 15.484 -39.680 23.839 1.00 12.52 54 ALA B C 1
ATOM 2254 O O . ALA B 1 65 ? 15.491 -38.740 24.628 1.00 12.14 54 ALA B O 1
ATOM 2256 N N . SER B 1 66 ? 14.379 -40.345 23.536 1.00 12.08 55 SER B N 1
ATOM 2257 C CA . SER B 1 66 ? 13.041 -40.046 24.099 1.00 11.37 55 SER B CA 1
ATOM 2258 C C . SER B 1 66 ? 12.979 -40.338 25.600 1.00 12.30 55 SER B C 1
ATOM 2259 O O . SER B 1 66 ? 12.487 -39.501 26.353 1.00 12.13 55 SER B O 1
ATOM 2262 N N . GLU B 1 67 ? 13.564 -41.467 26.008 1.00 12.70 56 GLU B N 1
ATOM 2263 C CA . GLU B 1 67 ? 13.594 -41.836 27.437 1.00 13.64 56 GLU B CA 1
ATOM 2264 C C . GLU B 1 67 ? 14.468 -40.853 28.198 1.00 12.64 56 GLU B C 1
ATOM 2265 O O . GLU B 1 67 ? 14.086 -40.414 29.281 1.00 13.17 56 GLU B O 1
ATOM 2271 N N . ALA B 1 68 ? 15.612 -40.496 27.624 1.00 13.34 57 ALA B N 1
ATOM 2272 C CA . ALA B 1 68 ? 16.520 -39.510 28.244 1.00 14.30 57 ALA B CA 1
ATOM 2273 C C . ALA B 1 68 ? 15.798 -38.167 28.438 1.00 13.36 57 ALA B C 1
ATOM 2274 O O . ALA B 1 68 ? 15.949 -37.497 29.469 1.00 12.99 57 ALA B O 1
ATOM 2276 N N . LEU B 1 69 ? 15.053 -37.740 27.419 1.00 12.93 58 LEU B N 1
ATOM 2277 C CA . LEU B 1 69 ? 14.369 -36.426 27.476 1.00 11.21 58 LEU B CA 1
ATOM 2278 C C . LEU B 1 69 ? 13.332 -36.436 28.604 1.00 10.31 58 LEU B C 1
ATOM 2279 O O . LEU B 1 69 ? 13.201 -35.443 29.346 1.00 11.46 58 LEU B O 1
ATOM 2284 N N . CYS B 1 70 ? 12.620 -37.540 28.745 1.00 10.48 59 CYS B N 1
ATOM 2285 C CA . CYS B 1 70 ? 11.566 -37.618 29.783 1.00 10.42 59 CYS B CA 1
ATOM 2286 C C . CYS B 1 70 ? 12.258 -37.526 31.166 1.00 10.23 59 CYS B C 1
ATOM 2287 O O . CYS B 1 70 ? 11.729 -36.881 32.000 1.00 10.15 59 CYS B O 1
ATOM 2290 N N . ASN B 1 71 ? 13.386 -38.230 31.336 1.00 10.49 60 ASN B N 1
ATOM 2291 C CA . ASN B 1 71 ? 14.139 -38.191 32.628 1.00 11.27 60 ASN B CA 1
ATOM 2292 C C . ASN B 1 71 ? 14.658 -36.779 32.878 1.00 10.62 60 ASN B C 1
ATOM 2293 O O . ASN B 1 71 ? 14.612 -36.333 34.040 1.00 12.34 60 ASN B O 1
ATOM 2298 N N . ASP B 1 72 ? 15.173 -36.095 31.852 1.00 12.70 61 ASP B N 1
ATOM 2299 C CA . ASP B 1 72 ? 15.742 -34.732 32.018 1.00 13.23 61 ASP B CA 1
ATOM 2300 C C . ASP B 1 72 ? 14.627 -33.783 32.471 1.00 11.44 61 ASP B C 1
ATOM 2301 O O . ASP B 1 72 ? 14.844 -32.955 33.341 1.00 12.54 61 ASP B O 1
ATOM 2306 N N . ILE B 1 73 ? 13.449 -33.913 31.861 1.00 10.68 62 ILE B N 1
ATOM 2307 C CA . ILE B 1 73 ? 12.297 -33.044 32.193 1.00 10.57 62 ILE B CA 1
ATOM 2308 C C . ILE B 1 73 ? 11.850 -33.330 33.645 1.00 11.44 62 ILE B C 1
ATOM 2309 O O . ILE B 1 73 ? 11.561 -32.408 34.401 1.00 11.93 62 ILE B O 1
ATOM 2314 N N . ALA B 1 74 ? 11.761 -34.603 33.982 1.00 11.14 63 ALA B N 1
ATOM 2315 C CA . ALA B 1 74 ? 11.402 -34.981 35.366 1.00 11.24 63 ALA B CA 1
ATOM 2316 C C . ALA B 1 74 ? 12.435 -34.391 36.343 1.00 11.31 63 ALA B C 1
ATOM 2317 O O . ALA B 1 74 ? 12.009 -33.857 37.386 1.00 12.28 63 ALA B O 1
ATOM 2319 N N . ALA B 1 75 ? 13.726 -34.459 36.029 1.00 12.16 64 ALA B N 1
ATOM 2320 C CA . ALA B 1 75 ? 14.815 -33.943 36.903 1.00 13.00 64 ALA B CA 1
ATOM 2321 C C . ALA B 1 75 ? 14.708 -32.425 37.042 1.00 14.45 64 ALA B C 1
ATOM 2322 O O . ALA B 1 75 ? 15.096 -31.848 38.088 1.00 15.90 64 ALA B O 1
ATOM 2324 N N . ALA B 1 76 ? 14.171 -31.742 36.040 1.00 14.14 65 ALA B N 1
ATOM 2325 C CA . ALA B 1 76 ? 13.977 -30.284 36.115 1.00 15.35 65 ALA B CA 1
ATOM 2326 C C . ALA B 1 76 ? 12.746 -29.918 36.957 1.00 15.00 65 ALA B C 1
ATOM 2327 O O . ALA B 1 76 ? 12.557 -28.709 37.226 1.00 18.25 65 ALA B O 1
ATOM 2329 N N . GLY B 1 77 ? 11.971 -30.886 37.468 1.00 13.75 66 GLY B N 1
ATOM 2330 C CA . GLY B 1 77 ? 10.837 -30.622 38.369 1.00 14.59 66 GLY B CA 1
ATOM 2331 C C . GLY B 1 77 ? 9.488 -30.503 37.710 1.00 14.46 66 GLY B C 1
ATOM 2332 O O . GLY B 1 77 ? 8.515 -30.161 38.404 1.00 19.20 66 GLY B O 1
ATOM 2333 N N . HIS B 1 78 ? 9.379 -30.834 36.422 1.00 13.20 67 HIS B N 1
ATOM 2334 C CA . HIS B 1 78 ? 8.110 -30.727 35.680 1.00 12.57 67 HIS B CA 1
ATOM 2335 C C . HIS B 1 78 ? 7.400 -32.067 35.614 1.00 12.09 67 HIS B C 1
ATOM 2336 O O . HIS B 1 78 ? 8.048 -33.107 35.782 1.00 12.69 67 HIS B O 1
ATOM 2343 N N . PRO B 1 79 ? 6.094 -32.092 35.259 1.00 12.35 68 PRO B N 1
ATOM 2344 C CA . PRO B 1 79 ? 5.363 -33.331 35.042 1.00 12.28 68 PRO B CA 1
ATOM 2345 C C . PRO B 1 79 ? 6.058 -34.158 33.979 1.00 12.83 68 PRO B C 1
ATOM 2346 O O . PRO B 1 79 ? 6.345 -33.649 32.866 1.00 11.49 68 PRO B O 1
ATOM 2350 N N . LYS B 1 80 ? 6.354 -35.407 34.282 1.00 11.24 69 LYS B N 1
ATOM 2351 C CA . LYS B 1 80 ? 7.145 -36.292 33.386 1.00 11.16 69 LYS B CA 1
ATOM 2352 C C . LYS B 1 80 ? 6.308 -36.700 32.192 1.00 10.46 69 LYS B C 1
ATOM 2353 O O . LYS B 1 80 ? 5.215 -37.237 32.320 1.00 11.15 69 LYS B O 1
ATOM 2359 N N . PRO B 1 81 ? 6.764 -36.351 30.970 1.00 10.11 70 PRO B N 1
ATOM 2360 C CA . PRO B 1 81 ? 6.026 -36.773 29.788 1.00 10.46 70 PRO B CA 1
ATOM 2361 C C . PRO B 1 81 ? 5.944 -38.296 29.679 1.00 11.15 70 PRO B C 1
ATOM 2362 O O . PRO B 1 81 ? 6.918 -38.953 30.092 1.00 12.99 70 PRO B O 1
ATOM 2366 N N . LEU B 1 82 ? 4.866 -38.799 29.099 1.00 9.97 71 LEU B N 1
ATOM 2367 C CA . LEU B 1 82 ? 4.718 -40.222 28.717 1.00 11.16 71 LEU B CA 1
ATOM 2368 C C . LEU B 1 82 ? 5.220 -40.433 27.306 1.00 11.84 71 LEU B C 1
ATOM 2369 O O . LEU B 1 82 ? 4.608 -39.913 26.364 1.00 13.24 71 LEU B O 1
ATOM 2374 N N . PHE B 1 83 ? 6.241 -41.245 27.157 1.00 11.29 72 PHE B N 1
ATOM 2375 C CA . PHE B 1 83 ? 6.781 -41.655 25.854 1.00 11.51 72 PHE B CA 1
ATOM 2376 C C . PHE B 1 83 ? 6.226 -43.007 25.454 1.00 12.86 72 PHE B C 1
ATOM 2377 O O . PHE B 1 83 ? 6.195 -43.941 26.308 1.00 12.85 72 PHE B O 1
ATOM 2385 N N . ARG B 1 84 ? 5.841 -43.169 24.194 1.00 11.94 73 ARG B N 1
ATOM 2386 C CA . ARG B 1 84 ? 5.602 -44.509 23.611 1.00 12.71 73 ARG B CA 1
ATOM 2387 C C . ARG B 1 84 ? 6.373 -44.640 22.311 1.00 12.32 73 ARG B C 1
ATOM 2388 O O . ARG B 1 84 ? 6.243 -43.767 21.423 1.00 11.77 73 ARG B O 1
ATOM 2396 N N . HIS B 1 85 ? 7.100 -45.727 22.123 1.00 12.79 74 HIS B N 1
ATOM 2397 C CA . HIS B 1 85 ? 7.743 -46.011 20.839 1.00 12.19 74 HIS B CA 1
ATOM 2398 C C . HIS B 1 85 ? 6.644 -46.353 19.854 1.00 13.26 74 HIS B C 1
ATOM 2399 O O . HIS B 1 85 ? 5.769 -47.142 20.183 1.00 16.27 74 HIS B O 1
ATOM 2406 N N . CYS B 1 86 ? 6.646 -45.710 18.701 1.00 12.99 75 CYS B N 1
ATOM 2407 C CA . CYS B 1 86 ? 5.679 -46.017 17.636 1.00 14.77 75 CYS B CA 1
ATOM 2408 C C . CYS B 1 86 ? 6.228 -45.521 16.313 1.00 13.94 75 CYS B C 1
ATOM 2409 O O . CYS B 1 86 ? 6.691 -44.364 16.265 1.00 14.17 75 CYS B O 1
ATOM 2412 N N . ASP B 1 87 ? 6.216 -46.389 15.308 1.00 12.59 76 ASP B N 1
ATOM 2413 C CA . ASP B 1 87 ? 6.476 -46.029 13.902 1.00 13.65 76 ASP B CA 1
ATOM 2414 C C . ASP B 1 87 ? 5.180 -45.484 13.315 1.00 13.03 76 ASP B C 1
ATOM 2415 O O . ASP B 1 87 ? 4.189 -46.233 13.114 1.00 13.34 76 ASP B O 1
ATOM 2420 N N . LEU B 1 88 ? 5.189 -44.170 13.037 1.00 11.82 77 LEU B N 1
ATOM 2421 C CA . LEU B 1 88 ? 4.005 -43.446 12.525 1.00 11.97 77 LEU B CA 1
ATOM 2422 C C . LEU B 1 88 ? 3.562 -44.002 11.177 1.00 11.08 77 LEU B C 1
ATOM 2423 O O . LEU B 1 88 ? 2.432 -43.734 10.793 1.00 11.02 77 LEU B O 1
ATOM 2428 N N . ARG B 1 89 ? 4.421 -44.747 10.486 1.00 11.45 78 ARG B N 1
ATOM 2429 C CA . ARG B 1 89 ? 3.995 -45.392 9.205 1.00 11.61 78 ARG B CA 1
ATOM 2430 C C . ARG B 1 89 ? 2.922 -46.451 9.445 1.00 12.74 78 ARG B C 1
ATOM 2431 O O . ARG B 1 89 ? 2.186 -46.778 8.501 1.00 13.19 78 ARG B O 1
ATOM 2439 N N . ASP B 1 90 ? 2.846 -46.994 10.665 1.00 13.00 79 ASP B N 1
ATOM 2440 C CA . ASP B 1 90 ? 1.863 -48.041 11.050 1.00 12.19 79 ASP B CA 1
ATOM 2441 C C . ASP B 1 90 ? 0.644 -47.372 11.675 1.00 11.88 79 ASP B C 1
ATOM 2442 O O . ASP B 1 90 ? 0.643 -47.101 12.876 1.00 12.34 79 ASP B O 1
ATOM 2447 N N . ILE B 1 91 ? -0.338 -47.008 10.852 1.00 11.52 80 ILE B N 1
ATOM 2448 C CA . ILE B 1 91 ? -1.522 -46.252 11.321 1.00 11.13 80 ILE B CA 1
ATOM 2449 C C . ILE B 1 91 ? -2.279 -47.032 12.399 1.00 12.40 80 ILE B C 1
ATOM 2450 O O . ILE B 1 91 ? -2.625 -46.454 13.437 1.00 11.81 80 ILE B O 1
ATOM 2455 N N . PRO B 1 92 ? -2.599 -48.340 12.230 1.00 12.42 81 PRO B N 1
ATOM 2456 C CA . PRO B 1 92 ? -3.318 -49.021 13.315 1.00 12.74 81 PRO B CA 1
ATOM 2457 C C . PRO B 1 92 ? -2.570 -48.982 14.662 1.00 12.32 81 PRO B C 1
ATOM 2458 O O . PRO B 1 92 ? -3.172 -48.728 15.670 1.00 14.66 81 PRO B O 1
ATOM 2462 N N . ALA B 1 93 ? -1.269 -49.186 14.631 1.00 12.15 82 ALA B N 1
ATOM 2463 C CA . ALA B 1 93 ? -0.445 -49.206 15.854 1.00 12.48 82 ALA B CA 1
ATOM 2464 C C . ALA B 1 93 ? -0.454 -47.796 16.473 1.00 12.02 82 ALA B C 1
ATOM 2465 O O . ALA B 1 93 ? -0.549 -47.619 17.672 1.00 12.25 82 ALA B O 1
ATOM 2467 N N . PHE B 1 94 ? -0.334 -46.781 15.609 1.00 12.11 83 PHE B N 1
ATOM 2468 C CA . PHE B 1 94 ? -0.313 -45.371 16.043 1.00 11.49 83 PHE B CA 1
ATOM 2469 C C . PHE B 1 94 ? -1.639 -45.019 16.694 1.00 10.73 83 PHE B C 1
ATOM 2470 O O . PHE B 1 94 ? -1.644 -44.432 17.792 1.00 11.42 83 PHE B O 1
ATOM 2478 N N . GLN B 1 95 ? -2.773 -45.334 16.048 1.00 11.21 84 GLN B N 1
ATOM 2479 C CA . GLN B 1 95 ? -4.097 -45.030 16.627 1.00 11.42 84 GLN B CA 1
ATOM 2480 C C . GLN B 1 95 ? -4.315 -45.813 17.926 1.00 11.81 84 GLN B C 1
ATOM 2481 O O . GLN B 1 95 ? -4.873 -45.211 18.866 1.00 12.10 84 GLN B O 1
ATOM 2487 N N . ALA B 1 96 ? -3.827 -47.053 18.015 1.00 12.02 85 ALA B N 1
ATOM 2488 C CA . ALA B 1 96 ? -3.939 -47.828 19.275 1.00 12.35 85 ALA B CA 1
ATOM 2489 C C . ALA B 1 96 ? -3.117 -47.164 20.373 1.00 12.56 85 ALA B C 1
ATOM 2490 O O . ALA B 1 96 ? -3.558 -47.101 21.532 1.00 15.13 85 ALA B O 1
ATOM 2492 N N . THR B 1 97 ? -1.932 -46.654 20.028 1.00 12.11 86 THR B N 1
ATOM 2493 C CA . THR B 1 97 ? -1.055 -45.960 20.990 1.00 12.52 86 THR B CA 1
ATOM 2494 C C . THR B 1 97 ? -1.741 -44.691 21.515 1.00 12.52 86 THR B C 1
ATOM 2495 O O . THR B 1 97 ? -1.674 -44.409 22.722 1.00 12.20 86 THR B O 1
ATOM 2499 N N . ILE B 1 98 ? -2.349 -43.888 20.645 1.00 11.76 87 ILE B N 1
ATOM 2500 C CA . ILE B 1 98 ? -3.055 -42.667 21.112 1.00 12.11 87 ILE B CA 1
ATOM 2501 C C . ILE B 1 98 ? -4.198 -43.046 22.059 1.00 12.74 87 ILE B C 1
ATOM 2502 O O . ILE B 1 98 ? -4.330 -42.375 23.098 1.00 12.81 87 ILE B O 1
ATOM 2507 N N . ALA B 1 99 ? -4.952 -44.101 21.734 1.00 13.09 88 ALA B N 1
ATOM 2508 C CA . ALA B 1 99 ? -6.091 -44.552 22.578 1.00 13.71 88 ALA B CA 1
ATOM 2509 C C . ALA B 1 99 ? -5.559 -45.009 23.943 1.00 13.95 88 ALA B C 1
ATOM 2510 O O . ALA B 1 99 ? -6.196 -44.677 24.957 1.00 14.83 88 ALA B O 1
ATOM 2512 N N . GLU B 1 100 ? -4.416 -45.693 23.971 1.00 13.53 89 GLU B N 1
ATOM 2513 C CA . GLU B 1 100 ? -3.844 -46.176 25.257 1.00 14.99 89 GLU B CA 1
ATOM 2514 C C . GLU B 1 100 ? -3.372 -44.966 26.062 1.00 14.50 89 GLU B C 1
ATOM 2515 O O . GLU B 1 100 ? -3.641 -44.907 27.291 1.00 15.76 89 GLU B O 1
ATOM 2521 N N . LEU B 1 101 ? -2.803 -43.938 25.423 1.00 13.33 90 LEU B N 1
ATOM 2522 C CA . LEU B 1 101 ? -2.322 -42.761 26.176 1.00 13.73 90 LEU B CA 1
ATOM 2523 C C . LEU B 1 101 ? -3.511 -41.948 26.671 1.00 13.35 90 LEU B C 1
ATOM 2524 O O . LEU B 1 101 ? -3.409 -41.414 27.777 1.00 14.33 90 LEU B O 1
ATOM 2529 N N . GLN B 1 102 ? -4.595 -41.854 25.905 1.00 14.38 91 GLN B N 1
ATOM 2530 C CA . GLN B 1 102 ? -5.852 -41.227 26.368 1.00 16.44 91 GLN B CA 1
ATOM 2531 C C . GLN B 1 102 ? -6.364 -41.974 27.607 1.00 15.93 91 GLN B C 1
ATOM 2532 O O . GLN B 1 102 ? -6.893 -41.343 28.491 1.00 17.44 91 GLN B O 1
ATOM 2538 N N . GLY B 1 103 ? -6.167 -43.283 27.672 1.00 16.39 92 GLY B N 1
ATOM 2539 C CA . GLY B 1 103 ? -6.558 -44.065 28.860 1.00 17.46 92 GLY B CA 1
ATOM 2540 C C . GLY B 1 103 ? -5.773 -43.659 30.094 1.00 18.50 92 GLY B C 1
ATOM 2541 O O . GLY B 1 103 ? -6.332 -43.764 31.218 1.00 22.53 92 GLY B O 1
ATOM 2542 N N . GLN B 1 104 ? -4.529 -43.192 29.939 1.00 17.32 93 GLN B N 1
ATOM 2543 C CA . GLN B 1 104 ? -3.622 -42.815 31.058 1.00 17.31 93 GLN B CA 1
ATOM 2544 C C . GLN B 1 104 ? -3.861 -41.353 31.454 1.00 16.98 93 GLN B C 1
ATOM 2545 O O . GLN B 1 104 ? -3.943 -41.033 32.637 1.00 18.16 93 GLN B O 1
ATOM 2551 N N . LEU B 1 105 ? -3.941 -40.436 30.483 1.00 14.13 94 LEU B N 1
ATOM 2552 C CA . LEU B 1 105 ? -3.964 -38.977 30.768 1.00 13.79 94 LEU B CA 1
ATOM 2553 C C . LEU B 1 105 ? -5.379 -38.410 30.728 1.00 12.88 94 LEU B C 1
ATOM 2554 O O . LEU B 1 105 ? -5.559 -37.307 31.267 1.00 13.92 94 LEU B O 1
ATOM 2559 N N . GLY B 1 106 ? -6.339 -39.114 30.117 1.00 12.60 95 GLY B N 1
ATOM 2560 C CA . GLY B 1 106 ? -7.644 -38.511 29.783 1.00 12.63 95 GLY B CA 1
ATOM 2561 C C . GLY B 1 106 ? -7.650 -37.908 28.376 1.00 12.85 95 GLY B C 1
ATOM 2562 O O . GLY B 1 106 ? -6.618 -37.977 27.682 1.00 14.12 95 GLY B O 1
ATOM 2563 N N . ASP B 1 107 ? -8.782 -37.369 27.969 1.00 12.60 96 ASP B N 1
ATOM 2564 C CA . ASP B 1 107 ? -8.948 -36.734 26.637 1.00 12.42 96 ASP B CA 1
ATOM 2565 C C . ASP B 1 107 ? -7.875 -35.663 26.443 1.00 12.70 96 ASP B C 1
ATOM 2566 O O . ASP B 1 107 ? -7.535 -34.908 27.377 1.00 12.03 96 ASP B O 1
ATOM 2571 N N . PHE B 1 108 ? -7.346 -35.607 25.218 1.00 11.66 97 PHE B N 1
ATOM 2572 C CA . PHE B 1 108 ? -6.343 -34.579 24.846 1.00 12.08 97 PHE B CA 1
ATOM 2573 C C . PHE B 1 108 ? -7.021 -33.259 24.543 1.00 9.70 97 PHE B C 1
ATOM 2574 O O . PHE B 1 108 ? -8.069 -33.201 23.890 1.00 11.68 97 PHE B O 1
ATOM 2582 N N . ASP B 1 109 ? -6.385 -32.201 24.980 1.00 9.60 98 ASP B N 1
ATOM 2583 C CA . ASP B 1 109 ? -6.696 -30.776 24.707 1.00 9.26 98 ASP B CA 1
ATOM 2584 C C . ASP B 1 109 ? -5.940 -30.226 23.497 1.00 9.14 98 ASP B C 1
ATOM 2585 O O . ASP B 1 109 ? -6.417 -29.264 22.874 1.00 9.10 98 ASP B O 1
ATOM 2590 N N . VAL B 1 110 ? -4.750 -30.731 23.275 1.00 8.16 99 VAL B N 1
ATOM 2591 C CA . VAL B 1 110 ? -3.797 -30.125 22.293 1.00 8.26 99 VAL B CA 1
ATOM 2592 C C . VAL B 1 110 ? -3.152 -31.279 21.542 1.00 8.24 99 VAL B C 1
ATOM 2593 O O . VAL B 1 110 ? -2.767 -32.312 22.132 1.00 8.23 99 VAL B O 1
ATOM 2597 N N . LEU B 1 111 ? -3.069 -31.140 20.241 1.00 6.60 100 LEU B N 1
ATOM 2598 C CA . LEU B 1 111 ? -2.322 -32.031 19.328 1.00 6.89 100 LEU B CA 1
ATOM 2599 C C . LEU B 1 111 ? -1.303 -31.230 18.581 1.00 6.90 100 LEU B C 1
ATOM 2600 O O . LEU B 1 111 ? -1.673 -30.234 17.926 1.00 6.75 100 LEU B O 1
ATOM 2605 N N . VAL B 1 112 ? -0.072 -31.695 18.576 1.00 6.43 101 VAL B N 1
ATOM 2606 C CA . VAL B 1 112 ? 1.009 -31.108 17.757 1.00 6.87 101 VAL B CA 1
ATOM 2607 C C . VAL B 1 112 ? 1.533 -32.142 16.775 1.00 7.05 101 VAL B C 1
ATOM 2608 O O . VAL B 1 112 ? 2.174 -33.121 17.185 1.00 7.04 101 VAL B O 1
ATOM 2612 N N . ASN B 1 113 ? 1.256 -31.897 15.522 1.00 7.45 102 ASN B N 1
ATOM 2613 C CA . ASN B 1 113 ? 1.713 -32.764 14.415 1.00 7.47 102 ASN B CA 1
ATOM 2614 C C . ASN B 1 113 ? 3.069 -32.234 13.970 1.00 7.96 102 ASN B C 1
ATOM 2615 O O . ASN B 1 113 ? 3.144 -31.315 13.135 1.00 9.18 102 ASN B O 1
ATOM 2620 N N . ASN B 1 114 ? 4.118 -32.712 14.562 1.00 7.77 103 ASN B N 1
ATOM 2621 C CA . ASN B 1 114 ? 5.501 -32.243 14.346 1.00 8.10 103 ASN B CA 1
ATOM 2622 C C . ASN B 1 114 ? 6.301 -33.229 13.503 1.00 8.69 103 ASN B C 1
ATOM 2623 O O . ASN B 1 114 ? 7.229 -32.774 12.791 1.00 9.13 103 ASN B O 1
ATOM 2628 N N . ALA B 1 115 ? 6.115 -34.545 13.615 1.00 8.54 104 ALA B N 1
ATOM 2629 C CA . ALA B 1 115 ? 7.088 -35.478 13.044 1.00 8.69 104 ALA B CA 1
ATOM 2630 C C . ALA B 1 115 ? 7.192 -35.256 11.531 1.00 9.21 104 ALA B C 1
ATOM 2631 O O . ALA B 1 115 ? 6.176 -34.994 10.877 1.00 10.37 104 ALA B O 1
ATOM 2633 N N . ALA B 1 116 ? 8.385 -35.463 11.008 1.00 10.17 105 ALA B N 1
ATOM 2634 C CA . ALA B 1 116 ? 8.681 -35.426 9.558 1.00 9.91 105 ALA B CA 1
ATOM 2635 C C . ALA B 1 116 ? 10.016 -36.137 9.330 1.00 10.77 105 ALA B C 1
ATOM 2636 O O . ALA B 1 116 ? 10.721 -36.473 10.305 1.00 12.33 105 ALA B O 1
ATOM 2638 N N . ASN B 1 117 ? 10.395 -36.270 8.077 1.00 9.55 106 ASN B N 1
ATOM 2639 C CA . ASN B 1 117 ? 11.767 -36.660 7.709 1.00 10.44 106 ASN B CA 1
ATOM 2640 C C . ASN B 1 117 ? 12.097 -36.020 6.371 1.00 9.68 106 ASN B C 1
ATOM 2641 O O . ASN B 1 117 ? 11.383 -36.298 5.375 1.00 9.26 106 ASN B O 1
ATOM 2646 N N . ASP B 1 118 ? 13.139 -35.204 6.354 1.00 10.04 107 ASP B N 1
ATOM 2647 C CA . ASP B 1 118 ? 13.530 -34.347 5.211 1.00 11.07 107 ASP B CA 1
ATOM 2648 C C . ASP B 1 118 ? 14.618 -34.993 4.354 1.00 10.74 107 ASP B C 1
ATOM 2649 O O . ASP B 1 118 ? 15.293 -34.246 3.651 1.00 10.42 107 ASP B O 1
ATOM 2654 N N . GLN B 1 119 ? 14.721 -36.323 4.335 1.00 9.95 108 GLN B N 1
ATOM 2655 C CA . GLN B 1 119 ? 15.755 -36.961 3.496 1.00 11.24 108 GLN B CA 1
ATOM 2656 C C . GLN B 1 119 ? 15.674 -36.423 2.057 1.00 11.64 108 GLN B C 1
ATOM 2657 O O . GLN B 1 119 ? 14.582 -36.370 1.445 1.00 11.02 108 GLN B O 1
ATOM 2663 N N . ARG B 1 120 ? 16.813 -36.064 1.499 1.00 11.63 109 ARG B N 1
ATOM 2664 C CA . ARG B 1 120 ? 16.903 -35.542 0.112 1.00 12.16 109 ARG B CA 1
ATOM 2665 C C . ARG B 1 120 ? 16.683 -36.690 -0.875 1.00 12.20 109 ARG B C 1
ATOM 2666 O O . ARG B 1 120 ? 17.019 -37.870 -0.578 1.00 12.99 109 ARG B O 1
ATOM 2674 N N . HIS B 1 121 ? 16.152 -36.381 -2.045 1.00 11.22 110 HIS B N 1
ATOM 2675 C CA . HIS B 1 121 ? 15.860 -37.374 -3.092 1.00 11.29 110 HIS B CA 1
ATOM 2676 C C . HIS B 1 121 ? 15.630 -36.655 -4.415 1.00 12.38 110 HIS B C 1
ATOM 2677 O O . HIS B 1 121 ? 15.231 -35.489 -4.395 1.00 13.98 110 HIS B O 1
ATOM 2684 N N . LYS B 1 122 ? 15.971 -37.304 -5.511 1.00 13.83 111 LYS B N 1
ATOM 2685 C CA . LYS B 1 122 ? 15.876 -36.721 -6.855 1.00 14.81 111 LYS B CA 1
ATOM 2686 C C . LYS B 1 122 ? 14.673 -37.321 -7.569 1.00 12.91 111 LYS B C 1
ATOM 2687 O O . LYS B 1 122 ? 14.450 -38.524 -7.477 1.00 13.69 111 LYS B O 1
ATOM 2693 N N . LEU B 1 123 ? 13.908 -36.494 -8.253 1.00 11.79 112 LEU B N 1
ATOM 2694 C CA . LEU B 1 123 ? 12.763 -36.917 -9.088 1.00 12.93 112 LEU B CA 1
ATOM 2695 C C . LEU B 1 123 ? 13.051 -38.239 -9.797 1.00 13.09 112 LEU B C 1
ATOM 2696 O O . LEU B 1 123 ? 12.222 -39.123 -9.720 1.00 12.11 112 LEU B O 1
ATOM 2701 N N . GLU B 1 124 ? 14.145 -38.282 -10.558 1.00 14.63 113 GLU B N 1
ATOM 2702 C CA . GLU B 1 124 ? 14.443 -39.376 -11.508 1.00 16.32 113 GLU B CA 1
ATOM 2703 C C . GLU B 1 124 ? 14.746 -40.676 -10.758 1.00 17.20 113 GLU B C 1
ATOM 2704 O O . GLU B 1 124 ? 14.680 -41.759 -11.408 1.00 19.60 113 GLU B O 1
ATOM 2710 N N . GLU B 1 125 ? 15.022 -40.621 -9.453 1.00 15.75 114 GLU B N 1
ATOM 2711 C CA . GLU B 1 125 ? 15.397 -41.826 -8.676 1.00 16.71 114 GLU B CA 1
ATOM 2712 C C . GLU B 1 125 ? 14.281 -42.335 -7.760 1.00 16.11 114 GLU B C 1
ATOM 2713 O O . GLU B 1 125 ? 14.435 -43.413 -7.179 1.00 17.48 114 GLU B O 1
ATOM 2719 N N . VAL B 1 126 ? 13.171 -41.601 -7.618 1.00 13.80 115 VAL B N 1
ATOM 2720 C CA . VAL B 1 126 ? 12.097 -41.958 -6.670 1.00 11.48 115 VAL B CA 1
ATOM 2721 C C . VAL B 1 126 ? 11.295 -43.143 -7.221 1.00 11.56 115 VAL B C 1
ATOM 2722 O O . VAL B 1 126 ? 10.718 -43.059 -8.307 1.00 12.57 115 VAL B O 1
ATOM 2726 N N . THR B 1 127 ? 11.274 -44.266 -6.490 1.00 12.03 116 THR B N 1
ATOM 2727 C CA . THR B 1 127 ? 10.396 -45.385 -6.851 1.00 12.08 116 THR B CA 1
ATOM 2728 C C . THR B 1 127 ? 8.999 -45.192 -6.272 1.00 11.75 116 THR B C 1
ATOM 2729 O O . THR B 1 127 ? 8.789 -44.369 -5.320 1.00 11.16 116 THR B O 1
ATOM 2733 N N . LEU B 1 128 ? 8.043 -45.962 -6.736 1.00 11.70 117 LEU B N 1
ATOM 2734 C CA . LEU B 1 128 ? 6.688 -45.984 -6.138 1.00 12.38 117 LEU B CA 1
ATOM 2735 C C . LEU B 1 128 ? 6.788 -46.235 -4.627 1.00 12.51 117 LEU B C 1
ATOM 2736 O O . LEU B 1 128 ? 6.096 -45.588 -3.807 1.00 12.23 117 LEU B O 1
ATOM 2741 N N . GLU B 1 129 ? 7.577 -47.229 -4.228 1.00 13.53 118 GLU B N 1
ATOM 2742 C CA . GLU B 1 129 ? 7.684 -47.624 -2.809 1.00 13.50 118 GLU B CA 1
ATOM 2743 C C . GLU B 1 129 ? 8.266 -46.436 -2.017 1.00 11.44 118 GLU B C 1
ATOM 2744 O O . GLU B 1 129 ? 7.775 -46.163 -0.903 1.00 11.96 118 GLU B O 1
ATOM 2750 N N . TYR B 1 130 ? 9.297 -45.763 -2.529 1.00 11.12 119 TYR B N 1
ATOM 2751 C CA . TYR B 1 130 ? 9.912 -44.613 -1.833 1.00 10.56 119 TYR B CA 1
ATOM 2752 C C . TYR B 1 130 ? 8.875 -43.477 -1.707 1.00 9.91 119 TYR B C 1
ATOM 2753 O O . TYR B 1 130 ? 8.731 -42.888 -0.632 1.00 10.57 119 TYR B O 1
ATOM 2762 N N . TRP B 1 131 ? 8.195 -43.156 -2.789 1.00 10.14 120 TRP B N 1
ATOM 2763 C CA . TRP B 1 131 ? 7.149 -42.084 -2.714 1.00 9.89 120 TRP B CA 1
ATOM 2764 C C . TRP B 1 131 ? 6.127 -42.423 -1.623 1.00 9.56 120 TRP B C 1
ATOM 2765 O O . TRP B 1 131 ? 5.783 -41.584 -0.778 1.00 8.90 120 TRP B O 1
ATOM 2776 N N . ASN B 1 132 ? 5.586 -43.638 -1.655 1.00 10.25 121 ASN B N 1
ATOM 2777 C CA . ASN B 1 132 ? 4.588 -44.049 -0.650 1.00 10.55 121 ASN B CA 1
ATOM 2778 C C . ASN B 1 132 ? 5.195 -43.911 0.751 1.00 11.01 121 ASN B C 1
ATOM 2779 O O . ASN B 1 132 ? 4.495 -43.444 1.647 1.00 10.46 121 ASN B O 1
ATOM 2784 N N . ASP B 1 133 ? 6.453 -44.287 0.944 1.00 10.34 122 ASP B N 1
ATOM 2785 C CA . ASP B 1 133 ? 7.054 -44.244 2.301 1.00 10.74 122 ASP B CA 1
ATOM 2786 C C . ASP B 1 133 ? 7.223 -42.789 2.748 1.00 11.00 122 ASP B C 1
ATOM 2787 O O . ASP B 1 133 ? 6.965 -42.455 3.944 1.00 10.35 122 ASP B O 1
ATOM 2792 N N . ARG B 1 134 ? 7.641 -41.923 1.825 1.00 9.54 123 ARG B N 1
ATOM 2793 C CA . ARG B 1 134 ? 7.794 -40.484 2.151 1.00 9.90 123 ARG B CA 1
ATOM 2794 C C . ARG B 1 134 ? 6.450 -39.915 2.645 1.00 9.75 123 ARG B C 1
ATOM 2795 O O . ARG B 1 134 ? 6.419 -39.098 3.594 1.00 9.79 123 ARG B O 1
ATOM 2803 N N . ILE B 1 135 ? 5.374 -40.279 1.988 1.00 9.02 124 ILE B N 1
ATOM 2804 C CA . ILE B 1 135 ? 4.025 -39.771 2.341 1.00 9.53 124 ILE B CA 1
ATOM 2805 C C . ILE B 1 135 ? 3.556 -40.441 3.630 1.00 10.21 124 ILE B C 1
ATOM 2806 O O . ILE B 1 135 ? 2.946 -39.774 4.511 1.00 9.06 124 ILE B O 1
ATOM 2811 N N . ALA B 1 136 ? 3.917 -41.707 3.830 1.00 9.18 125 ALA B N 1
ATOM 2812 C CA . ALA B 1 136 ? 3.558 -42.415 5.067 1.00 10.09 125 ALA B CA 1
ATOM 2813 C C . ALA B 1 136 ? 4.211 -41.759 6.282 1.00 8.80 125 ALA B C 1
ATOM 2814 O O . ALA B 1 136 ? 3.643 -41.837 7.371 1.00 9.56 125 ALA B O 1
ATOM 2816 N N . ILE B 1 137 ? 5.410 -41.232 6.111 1.00 10.11 126 ILE B N 1
ATOM 2817 C CA . ILE B 1 137 ? 6.154 -40.553 7.220 1.00 10.44 126 ILE B CA 1
ATOM 2818 C C . ILE B 1 137 ? 5.653 -39.116 7.390 1.00 9.91 126 ILE B C 1
ATOM 2819 O O . ILE B 1 137 ? 5.382 -38.666 8.530 1.00 11.08 126 ILE B O 1
ATOM 2824 N N . ASN B 1 138 ? 5.571 -38.358 6.275 1.00 8.86 127 ASN B N 1
ATOM 2825 C CA . ASN B 1 138 ? 5.502 -36.874 6.318 1.00 8.52 127 ASN B CA 1
ATOM 2826 C C . ASN B 1 138 ? 4.067 -36.356 6.267 1.00 8.73 127 ASN B C 1
ATOM 2827 O O . ASN B 1 138 ? 3.880 -35.185 6.682 1.00 11.55 127 ASN B O 1
ATOM 2832 N N . GLN B 1 139 ? 3.090 -37.094 5.744 1.00 8.16 128 GLN B N 1
ATOM 2833 C CA . GLN B 1 139 ? 1.737 -36.554 5.481 1.00 7.88 128 GLN B CA 1
ATOM 2834 C C . GLN B 1 139 ? 0.651 -37.366 6.182 1.00 7.45 128 GLN B C 1
ATOM 2835 O O . GLN B 1 139 ? -0.283 -36.798 6.762 1.00 8.41 128 GLN B O 1
ATOM 2841 N N . ARG B 1 140 ? 0.657 -38.681 6.012 1.00 7.90 129 ARG B N 1
ATOM 2842 C CA . ARG B 1 140 ? -0.479 -39.483 6.487 1.00 8.33 129 ARG B CA 1
ATOM 2843 C C . ARG B 1 140 ? -0.630 -39.430 7.999 1.00 8.31 129 ARG B C 1
ATOM 2844 O O . ARG B 1 140 ? -1.778 -39.421 8.442 1.00 7.82 129 ARG B O 1
ATOM 2852 N N . PRO B 1 141 ? 0.416 -39.462 8.857 1.00 7.95 130 PRO B N 1
ATOM 2853 C CA . PRO B 1 141 ? 0.196 -39.543 10.305 1.00 8.54 130 PRO B CA 1
ATOM 2854 C C . PRO B 1 141 ? -0.680 -38.388 10.831 1.00 8.76 130 PRO B C 1
ATOM 2855 O O . PRO B 1 141 ? -1.521 -38.592 11.736 1.00 9.04 130 PRO B O 1
ATOM 2859 N N . SER B 1 142 ? -0.488 -37.178 10.298 1.00 8.46 131 SER B N 1
ATOM 2860 C CA . SER B 1 142 ? -1.222 -36.005 10.831 1.00 8.19 131 SER B CA 1
ATOM 2861 C C . SER B 1 142 ? -2.725 -36.218 10.773 1.00 8.10 131 SER B C 1
ATOM 2862 O O . SER B 1 142 ? -3.440 -35.777 11.665 1.00 8.48 131 SER B O 1
ATOM 2865 N N . PHE B 1 143 ? -3.200 -36.723 9.649 1.00 7.46 132 PHE B N 1
ATOM 2866 C CA . PHE B 1 143 ? -4.644 -36.929 9.492 1.00 8.45 132 PHE B CA 1
ATOM 2867 C C . PHE B 1 143 ? -5.187 -37.888 10.572 1.00 7.62 132 PHE B C 1
ATOM 2868 O O . PHE B 1 143 ? -6.228 -37.592 11.168 1.00 8.70 132 PHE B O 1
ATOM 2876 N N . PHE B 1 144 ? -4.502 -39.009 10.759 1.00 8.58 133 PHE B N 1
ATOM 2877 C CA . PHE B 1 144 ? -4.998 -40.068 11.673 1.00 8.55 133 PHE B CA 1
ATOM 2878 C C . PHE B 1 144 ? -4.788 -39.630 13.114 1.00 8.62 133 PHE B C 1
ATOM 2879 O O . PHE B 1 144 ? -5.618 -40.028 13.969 1.00 9.20 133 PHE B O 1
ATOM 2887 N N . ALA B 1 145 ? -3.806 -38.765 13.412 1.00 8.17 134 ALA B N 1
ATOM 2888 C CA . ALA B 1 145 ? -3.648 -38.164 14.749 1.00 8.28 134 ALA B CA 1
ATOM 2889 C C . ALA B 1 145 ? -4.896 -37.320 15.048 1.00 9.18 134 ALA B C 1
ATOM 2890 O O . ALA B 1 145 ? -5.476 -37.440 16.162 1.00 8.57 134 ALA B O 1
ATOM 2892 N N . VAL B 1 146 ? -5.309 -36.458 14.119 1.00 8.30 135 VAL B N 1
ATOM 2893 C CA . VAL B 1 146 ? -6.521 -35.656 14.331 1.00 8.25 135 VAL B CA 1
ATOM 2894 C C . VAL B 1 146 ? -7.693 -36.607 14.552 1.00 9.13 135 VAL B C 1
ATOM 2895 O O . VAL B 1 146 ? -8.473 -36.428 15.476 1.00 9.41 135 VAL B O 1
ATOM 2899 N N . GLN B 1 147 ? -7.831 -37.604 13.699 1.00 9.51 136 GLN B N 1
ATOM 2900 C CA . GLN B 1 147 ? -8.991 -38.532 13.837 1.00 9.53 136 GLN B CA 1
ATOM 2901 C C . GLN B 1 147 ? -9.041 -39.172 15.237 1.00 10.70 136 GLN B C 1
ATOM 2902 O O . GLN B 1 147 ? -10.135 -39.245 15.801 1.00 11.90 136 GLN B O 1
ATOM 2908 N N . SER B 1 148 ? -7.908 -39.523 15.769 1.00 10.15 137 SER B N 1
ATOM 2909 C CA . SER B 1 148 ? -7.784 -40.186 17.078 1.00 11.25 137 SER B CA 1
ATOM 2910 C C . SER B 1 148 ? -8.058 -39.232 18.230 1.00 12.00 137 SER B C 1
ATOM 2911 O O . SER B 1 148 ? -8.443 -39.756 19.287 1.00 15.01 137 SER B O 1
ATOM 2914 N N . VAL B 1 149 ? -7.849 -37.923 18.134 1.00 10.91 138 VAL B N 1
ATOM 2915 C CA . VAL B 1 149 ? -7.986 -37.020 19.312 1.00 10.30 138 VAL B CA 1
ATOM 2916 C C . VAL B 1 149 ? -9.301 -36.273 19.287 1.00 10.45 138 VAL B C 1
ATOM 2917 O O . VAL B 1 149 ? -9.700 -35.736 20.339 1.00 12.06 138 VAL B O 1
ATOM 2921 N N . VAL B 1 150 ? -9.993 -36.184 18.149 1.00 10.95 139 VAL B N 1
ATOM 2922 C CA . VAL B 1 150 ? -11.110 -35.211 18.034 1.00 12.18 139 VAL B CA 1
ATOM 2923 C C . VAL B 1 150 ? -12.270 -35.556 18.972 1.00 11.66 139 VAL B C 1
ATOM 2924 O O . VAL B 1 150 ? -12.898 -34.619 19.474 1.00 11.59 139 VAL B O 1
ATOM 2928 N N . GLU B 1 151 ? -12.618 -36.821 19.177 1.00 11.69 140 GLU B N 1
ATOM 2929 C CA . GLU B 1 151 ? -13.844 -37.061 20.008 1.00 14.12 140 GLU B CA 1
ATOM 2930 C C . GLU B 1 151 ? -13.582 -36.627 21.456 1.00 12.48 140 GLU B C 1
ATOM 2931 O O . GLU B 1 151 ? -14.481 -36.036 22.075 1.00 12.76 140 GLU B O 1
ATOM 2937 N N . GLY B 1 152 ? -12.357 -36.802 21.935 1.00 10.75 141 GLY B N 1
ATOM 2938 C CA . GLY B 1 152 ? -11.968 -36.334 23.258 1.00 11.52 141 GLY B CA 1
ATOM 2939 C C . GLY B 1 152 ? -11.970 -34.839 23.332 1.00 11.15 141 GLY B C 1
ATOM 2940 O O . GLY B 1 152 ? -12.369 -34.272 24.338 1.00 12.23 141 GLY B O 1
ATOM 2941 N N . MET B 1 153 ? -11.477 -34.157 22.278 1.00 10.54 142 MET B N 1
ATOM 2942 C CA . MET B 1 153 ? -11.481 -32.680 22.294 1.00 11.17 142 MET B CA 1
ATOM 2943 C C . MET B 1 153 ? -12.907 -32.186 22.337 1.00 11.49 142 MET B C 1
ATOM 2944 O O . MET B 1 153 ? -13.201 -31.234 23.055 1.00 12.46 142 MET B O 1
ATOM 2949 N N . LYS B 1 154 ? -13.828 -32.856 21.633 1.00 12.18 143 LYS B N 1
ATOM 2950 C CA . LYS B 1 154 ? -15.252 -32.419 21.705 1.00 13.15 143 LYS B CA 1
ATOM 2951 C C . LYS B 1 154 ? -15.738 -32.543 23.139 1.00 13.86 143 LYS B C 1
ATOM 2952 O O . LYS B 1 154 ? -16.402 -31.622 23.632 1.00 14.45 143 LYS B O 1
ATOM 2958 N N . ARG B 1 155 ? -15.387 -33.627 23.795 1.00 13.33 144 ARG B N 1
ATOM 2959 C CA . ARG B 1 155 ? -15.822 -33.864 25.201 1.00 15.00 144 ARG B CA 1
ATOM 2960 C C . ARG B 1 155 ? -15.217 -32.802 26.108 1.00 15.89 144 ARG B C 1
ATOM 2961 O O . ARG B 1 155 ? -15.903 -32.366 27.073 1.00 17.88 144 ARG B O 1
ATOM 2969 N N . ARG B 1 156 ? -13.985 -32.351 25.831 1.00 12.79 145 ARG B N 1
ATOM 2970 C CA . ARG B 1 156 ? -13.319 -31.321 26.658 1.00 13.62 145 ARG B CA 1
ATOM 2971 C C . ARG B 1 156 ? -13.871 -29.919 26.343 1.00 12.14 145 ARG B C 1
ATOM 2972 O O . ARG B 1 156 ? -13.474 -28.997 27.032 1.00 15.06 145 ARG B O 1
ATOM 2980 N N . GLY B 1 157 ? -14.742 -29.754 25.351 1.00 12.54 146 GLY B N 1
ATOM 2981 C CA . GLY B 1 157 ? -15.326 -28.458 24.992 1.00 12.68 146 GLY B CA 1
ATOM 2982 C C . GLY B 1 157 ? -14.446 -27.653 24.026 1.00 11.81 146 GLY B C 1
ATOM 2983 O O . GLY B 1 157 ? -14.701 -26.452 23.868 1.00 14.72 146 GLY B O 1
ATOM 2984 N N . GLY B 1 158 ? -13.482 -28.314 23.390 1.00 11.38 147 GLY B N 1
ATOM 2985 C CA . GLY B 1 158 ? -12.685 -27.658 22.338 1.00 10.92 147 GLY B CA 1
ATOM 2986 C C . GLY B 1 158 ? -11.256 -28.097 22.453 1.00 10.11 147 GLY B C 1
ATOM 2987 O O . GLY B 1 158 ? -10.953 -28.996 23.238 1.00 11.38 147 GLY B O 1
ATOM 2988 N N . GLY B 1 159 ? -10.392 -27.473 21.671 1.00 9.50 148 GLY B N 1
ATOM 2989 C CA . GLY B 1 159 ? -8.979 -27.856 21.689 1.00 9.23 148 GLY B CA 1
ATOM 2990 C C . GLY B 1 159 ? -8.210 -27.112 20.629 1.00 8.13 148 GLY B C 1
ATOM 2991 O O . GLY B 1 159 ? -8.763 -26.226 19.975 1.00 8.39 148 GLY B O 1
ATOM 2992 N N . SER B 1 160 ? -6.948 -27.470 20.488 1.00 6.86 149 SER B N 1
ATOM 2993 C CA . SER B 1 160 ? -6.056 -26.758 19.543 1.00 7.27 149 SER B CA 1
ATOM 2994 C C . SER B 1 160 ? -5.151 -27.763 18.874 1.00 7.55 149 SER B C 1
ATOM 2995 O O . SER B 1 160 ? -4.538 -28.596 19.562 1.00 7.32 149 SER B O 1
ATOM 2998 N N . ILE B 1 161 ? -5.085 -27.717 17.556 1.00 6.83 150 ILE B N 1
ATOM 2999 C CA . ILE B 1 161 ? -4.286 -28.616 16.708 1.00 6.87 150 ILE B CA 1
ATOM 3000 C C . ILE B 1 161 ? -3.306 -27.730 15.983 1.00 6.53 150 ILE B C 1
ATOM 3001 O O . ILE B 1 161 ? -3.719 -26.759 15.302 1.00 6.76 150 ILE B O 1
ATOM 3006 N N . ILE B 1 162 ? -2.030 -28.070 16.065 1.00 6.50 151 ILE B N 1
ATOM 3007 C CA . ILE B 1 162 ? -0.911 -27.372 15.427 1.00 6.78 151 ILE B CA 1
ATOM 3008 C C . ILE B 1 162 ? -0.232 -28.343 14.474 1.00 6.46 151 ILE B C 1
ATOM 3009 O O . ILE B 1 162 ? 0.301 -29.386 14.887 1.00 6.95 151 ILE B O 1
ATOM 3014 N N . ASN B 1 163 ? -0.235 -27.993 13.209 1.00 6.15 152 ASN B N 1
ATOM 3015 C CA . ASN B 1 163 ? 0.355 -28.830 12.130 1.00 7.09 152 ASN B CA 1
ATOM 3016 C C . ASN B 1 163 ? 1.589 -28.145 11.573 1.00 7.23 152 ASN B C 1
ATOM 3017 O O . ASN B 1 163 ? 1.521 -26.969 11.193 1.00 7.60 152 ASN B O 1
ATOM 3022 N N . PHE B 1 164 ? 2.695 -28.848 11.442 1.00 6.91 153 PHE B N 1
ATOM 3023 C CA . PHE B 1 164 ? 3.974 -28.245 10.966 1.00 7.29 153 PHE B CA 1
ATOM 3024 C C . PHE B 1 164 ? 4.093 -28.319 9.461 1.00 7.88 153 PHE B C 1
ATOM 3025 O O . PHE B 1 164 ? 4.121 -29.424 8.899 1.00 8.72 153 PHE B O 1
ATOM 3033 N N . SER B 1 165 ? 4.303 -27.176 8.833 1.00 7.56 154 SER B N 1
ATOM 3034 C CA . SER B 1 165 ? 4.771 -27.075 7.444 1.00 7.70 154 SER B CA 1
ATOM 3035 C C . SER B 1 165 ? 6.276 -26.802 7.455 1.00 7.94 154 SER B C 1
ATOM 3036 O O . SER B 1 165 ? 6.981 -27.264 8.353 1.00 9.20 154 SER B O 1
ATOM 3039 N N . SER B 1 166 ? 6.776 -26.098 6.460 1.00 8.24 155 SER B N 1
ATOM 3040 C CA . SER B 1 166 ? 8.210 -25.834 6.275 1.00 8.39 155 SER B CA 1
ATOM 3041 C C . SER B 1 166 ? 8.360 -24.676 5.319 1.00 7.65 155 SER B C 1
ATOM 3042 O O . SER B 1 166 ? 7.599 -24.585 4.340 1.00 8.94 155 SER B O 1
ATOM 3045 N N . ILE B 1 167 ? 9.392 -23.851 5.500 1.00 7.67 156 ILE B N 1
ATOM 3046 C CA . ILE B 1 167 ? 9.697 -22.837 4.462 1.00 8.85 156 ILE B CA 1
ATOM 3047 C C . ILE B 1 167 ? 10.178 -23.506 3.176 1.00 8.28 156 ILE B C 1
ATOM 3048 O O . ILE B 1 167 ? 10.196 -22.806 2.171 1.00 9.60 156 ILE B O 1
ATOM 3053 N N . SER B 1 168 ? 10.539 -24.777 3.187 1.00 8.76 157 SER B N 1
ATOM 3054 C CA . SER B 1 168 ? 11.068 -25.459 1.962 1.00 9.45 157 SER B CA 1
ATOM 3055 C C . SER B 1 168 ? 10.186 -25.194 0.748 1.00 10.27 157 SER B C 1
ATOM 3056 O O . SER B 1 168 ? 10.713 -24.891 -0.314 1.00 11.94 157 SER B O 1
ATOM 3059 N N . TRP B 1 169 ? 8.873 -25.320 0.869 1.00 8.67 158 TRP B N 1
ATOM 306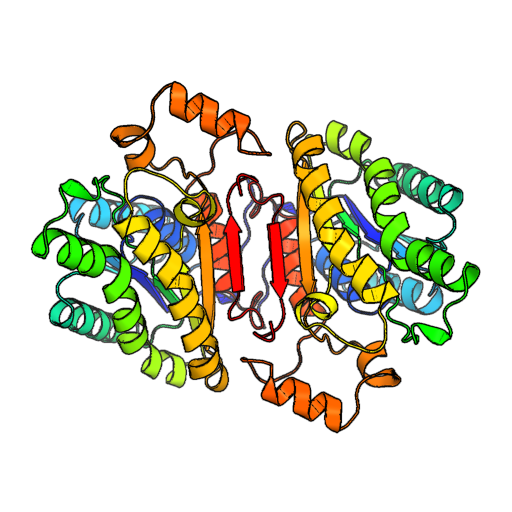0 C CA . TRP B 1 169 ? 7.992 -25.175 -0.310 1.00 8.71 158 TRP B CA 1
ATOM 3061 C C . TRP B 1 169 ? 7.841 -23.699 -0.674 1.00 8.80 158 TRP B C 1
ATOM 3062 O O . TRP B 1 169 ? 7.794 -23.335 -1.841 1.00 8.85 158 TRP B O 1
ATOM 3073 N N . HIS B 1 170 ? 7.823 -22.837 0.324 1.00 8.56 159 HIS B N 1
ATOM 3074 C CA . HIS B 1 170 ? 7.805 -21.387 0.123 1.00 9.16 159 HIS B CA 1
ATOM 3075 C C . HIS B 1 170 ? 9.063 -20.901 -0.585 1.00 9.83 159 HIS B C 1
ATOM 3076 O O . HIS B 1 170 ? 8.929 -19.941 -1.367 1.00 12.39 159 HIS B O 1
ATOM 3083 N N . GLN B 1 171 ? 10.204 -21.535 -0.359 1.00 10.86 160 GLN B N 1
ATOM 3084 C CA . GLN B 1 171 ? 11.523 -21.204 -0.966 1.00 11.85 160 GLN B CA 1
ATOM 3085 C C . GLN B 1 171 ? 11.626 -21.775 -2.387 1.00 10.88 160 GLN B C 1
ATOM 3086 O O . GLN B 1 171 ? 12.687 -21.536 -3.020 1.00 12.18 160 GLN B O 1
ATOM 3092 N N . SER B 1 172 ? 10.679 -22.580 -2.848 1.00 10.30 161 SER B N 1
ATOM 3093 C CA . SER B 1 172 ? 10.905 -23.461 -4.025 1.00 10.03 161 SER B CA 1
ATOM 3094 C C . SER B 1 172 ? 12.206 -24.220 -3.792 1.00 10.34 161 SER B C 1
ATOM 3095 O O . SER B 1 172 ? 13.102 -24.249 -4.624 1.00 10.84 161 SER B O 1
ATOM 3098 N N . GLY B 1 173 ? 12.303 -24.894 -2.651 1.00 10.38 162 GLY B N 1
ATOM 3099 C CA . GLY B 1 173 ? 13.544 -25.578 -2.311 1.00 9.87 162 GLY B CA 1
ATOM 3100 C C . GLY B 1 173 ? 13.747 -26.822 -3.160 1.00 10.47 162 GLY B C 1
ATOM 3101 O O . GLY B 1 173 ? 12.825 -27.648 -3.317 1.00 11.14 162 GLY B O 1
ATOM 3102 N N . GLY B 1 174 ? 14.958 -26.955 -3.711 1.00 11.12 163 GLY B N 1
ATOM 3103 C CA . GLY B 1 174 ? 15.295 -28.095 -4.555 1.00 10.82 163 GLY B CA 1
ATOM 3104 C C . GLY B 1 174 ? 15.757 -29.270 -3.725 1.00 12.23 163 GLY B C 1
ATOM 3105 O O . GLY B 1 174 ? 16.020 -29.132 -2.495 1.00 13.73 163 GLY B O 1
ATOM 3106 N N . GLY B 1 175 ? 15.856 -30.387 -4.410 1.00 12.17 164 GLY B N 1
ATOM 3107 C CA . GLY B 1 175 ? 16.510 -31.591 -3.860 1.00 12.21 164 GLY B CA 1
ATOM 3108 C C . GLY B 1 175 ? 15.603 -32.487 -3.051 1.00 12.58 164 GLY B C 1
ATOM 3109 O O . GLY B 1 175 ? 16.133 -33.441 -2.472 1.00 12.81 164 GLY B O 1
ATOM 3110 N N . PHE B 1 176 ? 14.283 -32.277 -2.957 1.00 10.63 165 PHE B N 1
ATOM 3111 C CA . PHE B 1 176 ? 13.377 -33.179 -2.211 1.00 10.24 165 PHE B CA 1
ATOM 3112 C C . PHE B 1 176 ? 11.917 -32.933 -2.574 1.00 9.40 165 PHE B C 1
ATOM 3113 O O . PHE B 1 176 ? 11.119 -32.527 -1.720 1.00 8.70 165 PHE B O 1
ATOM 3121 N N . PRO B 1 177 ? 11.521 -33.148 -3.836 1.00 9.58 166 PRO B N 1
ATOM 3122 C CA . PRO B 1 177 ? 10.183 -32.752 -4.282 1.00 9.14 166 PRO B CA 1
ATOM 3123 C C . PRO B 1 177 ? 9.051 -33.454 -3.565 1.00 8.57 166 PRO B C 1
ATOM 3124 O O . PRO B 1 177 ? 7.958 -32.871 -3.499 1.00 9.32 166 PRO B O 1
ATOM 3128 N N . VAL B 1 178 ? 9.226 -34.659 -3.031 1.00 8.67 167 VAL B N 1
ATOM 3129 C CA . VAL B 1 178 ? 8.128 -35.351 -2.298 1.00 8.29 167 VAL B CA 1
ATOM 3130 C C . VAL B 1 178 ? 8.000 -34.694 -0.943 1.00 8.29 167 VAL B C 1
ATOM 3131 O O . VAL B 1 178 ? 6.853 -34.619 -0.391 1.00 8.67 167 VAL B O 1
ATOM 3135 N N . TYR B 1 179 ? 9.087 -34.228 -0.377 1.00 8.30 168 TYR B N 1
ATOM 3136 C CA . TYR B 1 179 ? 9.039 -33.520 0.927 1.00 8.45 168 TYR B CA 1
ATOM 3137 C C . TYR B 1 179 ? 8.331 -32.170 0.756 1.00 8.62 168 TYR B C 1
ATOM 3138 O O . TYR B 1 179 ? 7.439 -31.838 1.589 1.00 8.49 168 TYR B O 1
ATOM 3147 N N . THR B 1 180 ? 8.695 -31.380 -0.253 1.00 7.97 169 THR B N 1
ATOM 3148 C CA . THR B 1 180 ? 8.004 -30.100 -0.476 1.00 7.41 169 THR B CA 1
ATOM 3149 C C . THR B 1 180 ? 6.534 -30.404 -0.702 1.00 7.13 169 THR B C 1
ATOM 3150 O O . THR B 1 180 ? 5.674 -29.602 -0.259 1.00 6.54 169 THR B O 1
ATOM 3154 N N . THR B 1 181 ? 6.184 -31.442 -1.455 1.00 6.84 170 THR B N 1
ATOM 3155 C CA . THR B 1 181 ? 4.776 -31.810 -1.687 1.00 6.91 170 THR B CA 1
ATOM 3156 C C . THR B 1 181 ? 4.069 -31.994 -0.351 1.00 6.66 170 THR B C 1
ATOM 3157 O O . THR B 1 181 ? 3.000 -31.440 -0.076 1.00 6.64 170 THR B O 1
ATOM 3161 N N . ALA B 1 182 ? 4.636 -32.835 0.515 1.00 7.20 171 ALA B N 1
ATOM 3162 C CA . ALA B 1 182 ? 4.018 -33.183 1.804 1.00 7.13 171 ALA B CA 1
ATOM 3163 C C . ALA B 1 182 ? 3.959 -31.949 2.717 1.00 7.51 171 ALA B C 1
ATOM 3164 O O . ALA B 1 182 ? 2.954 -31.733 3.427 1.00 8.53 171 ALA B O 1
ATOM 3166 N N . LYS B 1 183 ? 4.958 -31.092 2.651 1.00 7.47 172 LYS B N 1
ATOM 3167 C CA . LYS B 1 183 ? 4.975 -29.903 3.525 1.00 8.09 172 LYS B CA 1
ATOM 3168 C C . LYS B 1 183 ? 3.940 -28.874 3.097 1.00 7.35 172 LYS B C 1
ATOM 3169 O O . LYS B 1 183 ? 3.285 -28.267 3.972 1.00 8.08 172 LYS B O 1
ATOM 3175 N N . ALA B 1 184 ? 3.707 -28.702 1.808 1.00 7.20 173 ALA B N 1
ATOM 3176 C CA . ALA B 1 184 ? 2.642 -27.810 1.315 1.00 7.15 173 ALA B CA 1
ATOM 3177 C C . ALA B 1 184 ? 1.282 -28.403 1.676 1.00 6.68 173 ALA B C 1
ATOM 3178 O O . ALA B 1 184 ? 0.321 -27.663 1.980 1.00 7.03 173 ALA B O 1
ATOM 3180 N N . SER B 1 185 ? 1.160 -29.729 1.648 1.00 7.00 174 SER B N 1
ATOM 3181 C CA . SER B 1 185 ? -0.124 -30.418 1.909 1.00 7.18 174 SER B CA 1
ATOM 3182 C C . SER B 1 185 ? -0.661 -30.035 3.292 1.00 7.30 174 SER B C 1
ATOM 3183 O O . SER B 1 185 ? -1.904 -29.988 3.472 1.00 7.91 174 SER B O 1
ATOM 3186 N N . THR B 1 186 ? 0.216 -29.718 4.238 1.00 7.73 175 THR B N 1
ATOM 3187 C CA . THR B 1 186 ? -0.192 -29.344 5.605 1.00 8.50 175 THR B CA 1
ATOM 3188 C C . THR B 1 186 ? -1.177 -28.190 5.567 1.00 7.30 175 THR B C 1
ATOM 3189 O O . THR B 1 186 ? -2.121 -28.127 6.413 1.00 8.17 175 THR B O 1
ATOM 3193 N N . LEU B 1 187 ? -0.993 -27.233 4.655 1.00 7.03 176 LEU B N 1
ATOM 3194 C CA . LEU B 1 187 ? -1.892 -26.064 4.632 1.00 7.92 176 LEU B CA 1
ATOM 3195 C C . LEU B 1 187 ? -3.304 -26.507 4.272 1.00 6.99 176 LEU B C 1
ATOM 3196 O O . LEU B 1 187 ? -4.277 -25.934 4.795 1.00 7.62 176 LEU B O 1
ATOM 3201 N N . GLY B 1 188 ? -3.441 -27.483 3.371 1.00 7.34 177 GLY B N 1
ATOM 3202 C CA . GLY B 1 188 ? -4.779 -27.992 3.011 1.00 7.30 177 GLY B CA 1
ATOM 3203 C C . GLY B 1 188 ? -5.385 -28.832 4.130 1.00 7.18 177 GLY B C 1
ATOM 3204 O O . GLY B 1 188 ? -6.643 -28.792 4.325 1.00 7.99 177 GLY B O 1
ATOM 3205 N N . LEU B 1 189 ? -4.593 -29.580 4.886 1.00 6.82 178 LEU B N 1
ATOM 3206 C CA . LEU B 1 189 ? -5.108 -30.310 6.043 1.00 7.08 178 LEU B CA 1
ATOM 3207 C C . LEU B 1 189 ? -5.632 -29.314 7.076 1.00 6.86 178 LEU B C 1
ATOM 3208 O O . LEU B 1 189 ? -6.755 -29.425 7.544 1.00 7.65 178 LEU B O 1
ATOM 3213 N N . THR B 1 190 ? -4.842 -28.329 7.381 1.00 6.73 179 THR B N 1
ATOM 3214 C CA . THR B 1 190 ? -5.183 -27.306 8.379 1.00 6.77 179 THR B CA 1
ATOM 3215 C C . THR B 1 190 ? -6.491 -26.645 7.961 1.00 7.39 179 THR B C 1
ATOM 3216 O O . THR B 1 190 ? -7.411 -26.470 8.796 1.00 7.37 179 THR B O 1
ATOM 3220 N N . ARG B 1 191 ? -6.563 -26.152 6.728 1.00 7.17 180 ARG B N 1
ATOM 3221 C CA . ARG B 1 191 ? -7.694 -25.272 6.355 1.00 8.18 180 ARG B CA 1
ATOM 3222 C C . ARG B 1 191 ? -8.968 -26.065 6.171 1.00 8.95 180 ARG B C 1
ATOM 3223 O O . ARG B 1 191 ? -10.003 -25.566 6.684 1.00 9.87 180 ARG B O 1
ATOM 3231 N N . GLY B 1 192 ? -8.884 -27.291 5.630 1.00 8.48 181 GLY B N 1
ATOM 3232 C CA . GLY B 1 192 ? -10.120 -28.104 5.538 1.00 9.42 181 GLY B CA 1
ATOM 3233 C C . GLY B 1 192 ? -10.601 -28.426 6.948 1.00 9.63 181 GLY B C 1
ATOM 3234 O O . GLY B 1 192 ? -11.826 -28.275 7.296 1.00 10.20 181 GLY B O 1
ATOM 3235 N N . LEU B 1 193 ? -9.719 -28.797 7.825 1.00 8.92 182 LEU B N 1
ATOM 3236 C CA . LEU B 1 193 ? -10.162 -29.177 9.188 1.00 9.23 182 LEU B CA 1
ATOM 3237 C C . LEU B 1 193 ? -10.568 -27.953 9.992 1.00 9.13 182 LEU B C 1
ATOM 3238 O O . LEU B 1 193 ? -11.450 -28.094 10.890 1.00 10.24 182 LEU B O 1
ATOM 3243 N N . ALA B 1 194 ? -10.003 -26.780 9.770 1.00 8.27 183 ALA B N 1
ATOM 3244 C CA . ALA B 1 194 ? -10.429 -25.601 10.557 1.00 8.65 183 ALA B CA 1
ATOM 3245 C C . ALA B 1 194 ? -11.925 -25.387 10.372 1.00 8.34 183 ALA B C 1
ATOM 3246 O O . ALA B 1 194 ? -12.666 -25.068 11.335 1.00 8.25 183 ALA B O 1
ATOM 3248 N N . ARG B 1 195 ? -12.405 -25.578 9.148 1.00 9.84 184 ARG B N 1
ATOM 3249 C CA . ARG B 1 195 ? -13.824 -25.399 8.855 1.00 9.91 184 ARG B CA 1
ATOM 3250 C C . ARG B 1 195 ? -14.665 -26.524 9.484 1.00 10.03 184 ARG B C 1
ATOM 3251 O O . ARG B 1 195 ? -15.710 -26.213 10.098 1.00 12.17 184 ARG B O 1
ATOM 3259 N N . ASP B 1 196 ? -14.192 -27.745 9.352 1.00 11.15 185 ASP B N 1
ATOM 3260 C CA . ASP B 1 196 ? -14.961 -28.946 9.814 1.00 11.75 185 ASP B CA 1
ATOM 3261 C C . ASP B 1 196 ? -15.015 -28.972 11.354 1.00 11.84 185 ASP B C 1
ATOM 3262 O O . ASP B 1 196 ? -16.069 -29.402 11.935 1.00 13.41 185 ASP B O 1
ATOM 3267 N N . LEU B 1 197 ? -13.980 -28.514 12.045 1.00 10.38 186 LEU B N 1
ATOM 3268 C CA . LEU B 1 197 ? -13.861 -28.681 13.511 1.00 9.71 186 LEU B CA 1
ATOM 3269 C C . LEU B 1 197 ? -14.175 -27.404 14.256 1.00 10.31 186 LEU B C 1
ATOM 3270 O O . LEU B 1 197 ? -14.354 -27.455 15.502 1.00 9.76 186 LEU B O 1
ATOM 3275 N N . GLY B 1 198 ? -14.194 -26.271 13.569 1.00 10.42 187 GLY B N 1
ATOM 3276 C CA . GLY B 1 198 ? -14.490 -24.997 14.252 1.00 10.99 187 GLY B CA 1
ATOM 3277 C C . GLY B 1 198 ? -15.807 -24.984 15.046 1.00 11.24 187 GLY B C 1
ATOM 3278 O O . GLY B 1 198 ? -15.849 -24.374 16.116 1.00 10.51 187 GLY B O 1
ATOM 3279 N N . PRO B 1 199 ? -16.881 -25.637 14.547 1.00 11.89 188 PRO B N 1
ATOM 3280 C CA . PRO B 1 199 ? -18.121 -25.704 15.334 1.00 12.55 188 PRO B CA 1
ATOM 3281 C C . PRO B 1 199 ? -17.954 -26.355 16.707 1.00 12.37 188 PRO B C 1
ATOM 3282 O O . PRO B 1 199 ? -18.809 -26.136 17.580 1.00 14.70 188 PRO B O 1
ATOM 3286 N N . HIS B 1 200 ? -16.933 -27.185 16.886 1.00 11.42 189 HIS B N 1
ATOM 3287 C CA . HIS B 1 200 ? -16.619 -27.875 18.162 1.00 11.58 189 HIS B CA 1
ATOM 3288 C C . HIS B 1 200 ? -15.633 -27.043 18.996 1.00 10.93 189 HIS B C 1
ATOM 3289 O O . HIS B 1 200 ? -15.144 -27.548 20.023 1.00 10.94 189 HIS B O 1
ATOM 3296 N N . LYS B 1 201 ? -15.293 -25.819 18.563 1.00 10.53 190 LYS B N 1
ATOM 3297 C CA . LYS B 1 201 ? -14.315 -24.941 19.265 1.00 11.09 190 LYS B CA 1
ATOM 3298 C C . LYS B 1 201 ? -12.917 -25.561 19.223 1.00 9.20 190 LYS B C 1
ATOM 3299 O O . LYS B 1 201 ? -12.104 -25.376 20.150 1.00 9.99 190 LYS B O 1
ATOM 3305 N N . ILE B 1 202 ? -12.663 -26.262 18.149 1.00 8.16 191 ILE B N 1
ATOM 3306 C CA . ILE B 1 202 ? -11.304 -26.798 17.917 1.00 8.28 191 ILE B CA 1
ATOM 3307 C C . ILE B 1 202 ? -10.624 -25.911 16.876 1.00 8.05 191 ILE B C 1
ATOM 3308 O O . ILE B 1 202 ? -11.126 -25.803 15.767 1.00 8.86 191 ILE B O 1
ATOM 3313 N N . ARG B 1 203 ? -9.509 -25.336 17.266 1.00 7.62 192 ARG B N 1
ATOM 3314 C CA . ARG B 1 203 ? -8.675 -24.459 16.422 1.00 7.85 192 ARG B CA 1
ATOM 3315 C C . ARG B 1 203 ? -7.678 -25.368 15.713 1.00 6.93 192 ARG B C 1
ATOM 3316 O O . ARG B 1 203 ? -7.164 -26.300 16.308 1.00 7.46 192 ARG B O 1
ATOM 3324 N N . VAL B 1 204 ? -7.374 -25.014 14.474 1.00 6.70 193 VAL B N 1
ATOM 3325 C CA . VAL B 1 204 ? -6.397 -25.751 13.653 1.00 6.70 193 VAL B CA 1
ATOM 3326 C C . VAL B 1 204 ? -5.528 -24.712 12.937 1.00 6.21 193 VAL B C 1
ATOM 3327 O O . VAL B 1 204 ? -6.065 -23.928 12.172 1.00 6.46 193 VAL B O 1
ATOM 3331 N N . ASN B 1 205 ? -4.233 -24.730 13.179 1.00 5.94 194 ASN B N 1
ATOM 3332 C CA . ASN B 1 205 ? -3.299 -23.738 12.608 1.00 6.21 194 ASN B CA 1
ATOM 3333 C C . ASN B 1 205 ? -2.071 -24.473 12.090 1.00 6.14 194 ASN B C 1
ATOM 3334 O O . ASN B 1 205 ? -1.696 -25.560 12.576 1.00 6.88 194 ASN B O 1
ATOM 3339 N N . THR B 1 206 ? -1.399 -23.821 11.161 1.00 5.96 195 THR B N 1
ATOM 3340 C CA . THR B 1 206 ? -0.108 -24.270 10.608 1.00 6.08 195 THR B CA 1
ATOM 3341 C C . THR B 1 206 ? 1.015 -23.469 11.255 1.00 6.39 195 THR B C 1
ATOM 3342 O O . THR B 1 206 ? 0.947 -22.236 11.281 1.00 6.57 195 THR B O 1
ATOM 3346 N N . VAL B 1 207 ? 2.078 -24.152 11.660 1.00 7.01 196 VAL B N 1
ATOM 3347 C CA . VAL B 1 207 ? 3.366 -23.516 12.055 1.00 6.11 196 VAL B CA 1
ATOM 3348 C C . VAL B 1 207 ? 4.444 -23.893 11.048 1.00 6.65 196 VAL B C 1
ATOM 3349 O O . VAL B 1 207 ? 4.572 -25.050 10.692 1.00 6.97 196 VAL B O 1
ATOM 3353 N N . THR B 1 208 ? 5.118 -22.875 10.540 1.00 6.47 197 THR B N 1
ATOM 3354 C CA . THR B 1 208 ? 6.107 -23.033 9.444 1.00 6.86 197 THR B CA 1
ATOM 3355 C C . THR B 1 208 ? 7.454 -22.535 9.889 1.00 7.23 197 THR B C 1
ATOM 3356 O O . THR B 1 208 ? 7.685 -21.339 9.937 1.00 7.80 197 THR B O 1
ATOM 3360 N N . PRO B 1 209 ? 8.351 -23.460 10.269 1.00 7.50 198 PRO B N 1
ATOM 3361 C CA . PRO B 1 209 ? 9.703 -23.061 10.620 1.00 7.62 198 PRO B CA 1
ATOM 3362 C C . PRO B 1 209 ? 10.559 -22.666 9.417 1.00 7.41 198 PRO B C 1
ATOM 3363 O O . PRO B 1 209 ? 10.413 -23.192 8.343 1.00 7.81 198 PRO B O 1
ATOM 3367 N N . GLY B 1 210 ? 11.469 -21.754 9.684 1.00 7.50 199 GLY B N 1
ATOM 3368 C CA . GLY B 1 210 ? 12.660 -21.477 8.873 1.00 8.31 199 GLY B CA 1
ATOM 3369 C C . GLY B 1 210 ? 13.679 -22.581 9.042 1.00 8.17 199 GLY B C 1
ATOM 3370 O O . GLY B 1 210 ? 13.367 -23.733 9.387 1.00 9.46 199 GLY B O 1
ATOM 3371 N N . TRP B 1 211 ? 14.932 -22.261 8.785 1.00 8.76 200 TRP B N 1
ATOM 3372 C CA . TRP B 1 211 ? 16.002 -23.257 8.877 1.00 10.14 200 TRP B CA 1
ATOM 3373 C C . TRP B 1 211 ? 16.495 -23.331 10.312 1.00 8.32 200 TRP B C 1
ATOM 3374 O O . TRP B 1 211 ? 17.288 -22.521 10.776 1.00 8.50 200 TRP B O 1
ATOM 3385 N N . VAL B 1 212 ? 15.930 -24.260 11.053 1.00 8.35 201 VAL B N 1
ATOM 3386 C CA . VAL B 1 212 ? 16.149 -24.398 12.505 1.00 8.34 201 VAL B CA 1
ATOM 3387 C C . VAL B 1 212 ? 17.411 -25.224 12.731 1.00 8.75 201 VAL B C 1
ATOM 3388 O O . VAL B 1 212 ? 17.505 -26.362 12.180 1.00 9.72 201 VAL B O 1
ATOM 3392 N N . MET B 1 213 ? 18.318 -24.691 13.547 1.00 9.36 202 MET B N 1
ATOM 3393 C CA . MET B 1 213 ? 19.602 -25.355 13.838 1.00 11.15 202 MET B CA 1
ATOM 3394 C C . MET B 1 213 ? 19.425 -26.466 14.891 1.00 11.20 202 MET B C 1
ATOM 3395 O O . MET B 1 213 ? 19.950 -26.356 16.010 1.00 13.02 202 MET B O 1
ATOM 3400 N N . THR B 1 214 ? 18.683 -27.522 14.555 1.00 11.17 203 THR B N 1
ATOM 3401 C CA . THR B 1 214 ? 18.657 -28.761 15.333 1.00 11.39 203 THR B CA 1
ATOM 3402 C C . THR B 1 214 ? 20.011 -29.442 15.117 1.00 11.85 203 THR B C 1
ATOM 3403 O O . THR B 1 214 ? 20.681 -29.190 14.125 1.00 11.53 203 THR B O 1
ATOM 3407 N N . GLU B 1 215 ? 20.332 -30.364 16.007 1.00 12.94 204 GLU B N 1
ATOM 3408 C CA . GLU B 1 215 ? 21.542 -31.220 15.793 1.00 15.21 204 GLU B CA 1
ATOM 3409 C C . GLU B 1 215 ? 21.449 -31.930 14.428 1.00 13.44 204 GLU B C 1
ATOM 3410 O O . GLU B 1 215 ? 22.448 -31.998 13.676 1.00 13.86 204 GLU B O 1
ATOM 3416 N N . ARG B 1 216 ? 20.323 -32.526 14.078 1.00 13.49 205 ARG B N 1
ATOM 3417 C CA . ARG B 1 216 ? 20.165 -33.256 12.804 1.00 15.58 205 ARG B CA 1
ATOM 3418 C C . ARG B 1 216 ? 20.418 -32.301 11.632 1.00 13.73 205 ARG B C 1
ATOM 3419 O O . ARG B 1 216 ? 21.142 -32.685 10.680 1.00 13.21 205 ARG B O 1
ATOM 3427 N N . GLN B 1 217 ? 19.870 -31.077 11.624 1.00 12.13 206 GLN B N 1
ATOM 3428 C CA . GLN B 1 217 ? 20.102 -30.184 10.470 1.00 12.76 206 GLN B CA 1
ATOM 3429 C C . GLN B 1 217 ? 21.578 -29.869 10.359 1.00 12.32 206 GLN B C 1
ATOM 3430 O O . GLN B 1 217 ? 22.140 -29.845 9.254 1.00 12.47 206 GLN B O 1
ATOM 3436 N N . ILE B 1 218 ? 22.206 -29.515 11.465 1.00 12.13 207 ILE B N 1
ATOM 3437 C CA . ILE B 1 218 ? 23.637 -29.123 11.452 1.00 13.00 207 ILE B CA 1
ATOM 3438 C C . ILE B 1 218 ? 24.436 -30.305 10.914 1.00 13.25 207 ILE B C 1
ATOM 3439 O O . ILE B 1 218 ? 25.298 -30.105 10.040 1.00 15.52 207 ILE B O 1
ATOM 3444 N N . LYS B 1 219 ? 24.190 -31.495 11.430 1.00 12.45 208 LYS B N 1
ATOM 3445 C CA . LYS B 1 219 ? 25.070 -32.637 11.083 1.00 12.49 208 LYS B CA 1
ATOM 3446 C C . LYS B 1 219 ? 24.745 -33.202 9.704 1.00 13.97 208 LYS B C 1
ATOM 3447 O O . LYS B 1 219 ? 25.685 -33.676 9.029 1.00 11.94 208 LYS B O 1
ATOM 3453 N N . LEU B 1 220 ? 23.496 -33.221 9.253 1.00 12.66 209 LEU B N 1
ATOM 3454 C CA . LEU B 1 220 ? 23.204 -33.825 7.917 1.00 13.53 209 LEU B CA 1
ATOM 3455 C C . LEU B 1 220 ? 23.403 -32.827 6.783 1.00 14.21 209 LEU B C 1
ATOM 3456 O O . LEU B 1 220 ? 23.892 -33.205 5.723 1.00 13.54 209 LEU B O 1
ATOM 3461 N N . TRP B 1 221 ? 22.919 -31.602 6.932 1.00 14.05 210 TRP B N 1
ATOM 3462 C CA . TRP B 1 221 ? 22.633 -30.729 5.773 1.00 14.48 210 TRP B CA 1
ATOM 3463 C C . TRP B 1 221 ? 23.478 -29.458 5.785 1.00 16.02 210 TRP B C 1
ATOM 3464 O O . TRP B 1 221 ? 23.440 -28.784 4.758 1.00 19.11 210 TRP B O 1
ATOM 3475 N N . LEU B 1 222 ? 24.160 -29.092 6.876 1.00 15.31 211 LEU B N 1
ATOM 3476 C CA . LEU B 1 222 ? 24.849 -27.780 6.940 1.00 16.74 211 LEU B CA 1
ATOM 3477 C C . LEU B 1 222 ? 26.303 -27.897 6.480 1.00 17.42 211 LEU B C 1
ATOM 3478 O O . LEU B 1 222 ? 27.019 -28.816 6.906 1.00 18.56 211 LEU B O 1
ATOM 3483 N N . ASP B 1 223 ? 26.685 -26.959 5.620 1.00 18.22 212 ASP B N 1
ATOM 3484 C CA . ASP B 1 223 ? 28.080 -26.735 5.157 1.00 20.29 212 ASP B CA 1
ATOM 3485 C C . ASP B 1 223 ? 28.331 -25.222 5.067 1.00 22.89 212 ASP B C 1
ATOM 3486 O O . ASP B 1 223 ? 27.450 -24.410 5.410 1.00 19.08 212 ASP B O 1
ATOM 3491 N N . GLU B 1 224 ? 29.522 -24.816 4.656 1.00 24.22 213 GLU B N 1
ATOM 3492 C CA . GLU B 1 224 ? 29.891 -23.375 4.655 1.00 26.45 213 GLU B CA 1
ATOM 3493 C C . GLU B 1 224 ? 28.977 -22.592 3.702 1.00 25.39 213 GLU B C 1
ATOM 3494 O O . GLU B 1 224 ? 28.587 -21.458 4.072 1.00 24.15 213 GLU B O 1
ATOM 3500 N N . GLU B 1 225 ? 28.607 -23.151 2.552 1.00 22.65 214 GLU B N 1
ATOM 3501 C CA . GLU B 1 225 ? 27.635 -22.527 1.619 1.00 24.41 2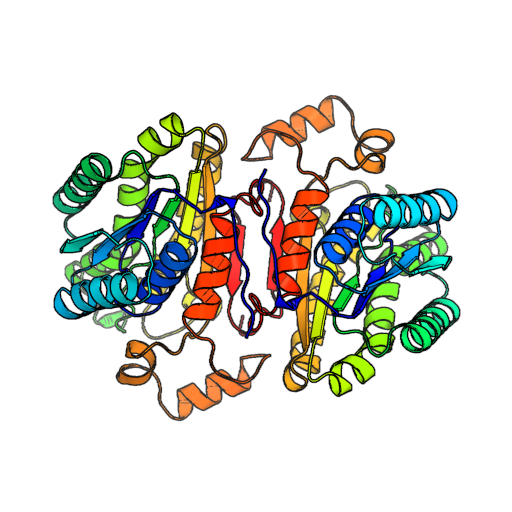14 GLU B CA 1
ATOM 3502 C C . GLU B 1 225 ? 26.295 -22.321 2.331 1.00 22.60 214 GLU B C 1
ATOM 3503 O O . GLU B 1 225 ? 25.636 -21.264 2.079 1.00 20.38 214 GLU B O 1
ATOM 3505 N N . GLY B 1 226 ? 25.819 -23.331 3.070 1.00 18.89 215 GLY B N 1
ATOM 3506 C CA . GLY B 1 226 ? 24.541 -23.239 3.805 1.00 18.31 215 GLY B CA 1
ATOM 3507 C C . GLY B 1 226 ? 24.621 -22.121 4.826 1.00 16.80 215 GLY B C 1
ATOM 3508 O O . GLY B 1 226 ? 23.647 -21.346 4.911 1.00 15.85 215 GLY B O 1
ATOM 3509 N N . LYS B 1 227 ? 25.747 -21.964 5.520 1.00 16.91 216 LYS B N 1
ATOM 3510 C CA . LYS B 1 227 ? 25.927 -20.848 6.489 1.00 19.02 216 LYS B CA 1
ATOM 3511 C C . LYS B 1 227 ? 25.820 -19.500 5.767 1.00 19.88 216 LYS B C 1
ATOM 3512 O O . LYS B 1 227 ? 25.133 -18.584 6.295 1.00 17.74 216 LYS B O 1
ATOM 3518 N N . LYS B 1 228 ? 26.406 -19.377 4.577 1.00 19.37 217 LYS B N 1
ATOM 3519 C CA . LYS B 1 228 ? 26.267 -18.124 3.777 1.00 19.42 217 LYS B CA 1
ATOM 3520 C C . LYS B 1 228 ? 24.829 -17.910 3.310 1.00 19.51 217 LYS B C 1
ATOM 3521 O O . LYS B 1 228 ? 24.396 -16.739 3.260 1.00 18.54 217 LYS B O 1
ATOM 3527 N N . ALA B 1 229 ? 24.118 -18.952 2.899 1.00 15.77 218 ALA B N 1
ATOM 3528 C CA . ALA B 1 229 ? 22.710 -18.857 2.484 1.00 15.70 218 ALA B CA 1
ATOM 3529 C C . ALA B 1 229 ? 21.890 -18.378 3.679 1.00 13.12 218 ALA B C 1
ATOM 3530 O O . ALA B 1 229 ? 21.023 -17.541 3.457 1.00 12.76 218 ALA B O 1
ATOM 3532 N N . ILE B 1 230 ? 22.132 -18.898 4.868 1.00 13.47 219 ILE B N 1
ATOM 3533 C CA . ILE B 1 230 ? 21.350 -18.453 6.060 1.00 13.79 219 ILE B CA 1
ATOM 3534 C C . ILE B 1 230 ? 21.590 -16.958 6.275 1.00 14.82 219 ILE B C 1
ATOM 3535 O O . ILE B 1 230 ? 20.643 -16.174 6.494 1.00 14.44 219 ILE B O 1
ATOM 3540 N N . ALA B 1 231 ? 22.841 -16.521 6.211 1.00 16.12 220 ALA B N 1
ATOM 3541 C CA . ALA B 1 231 ? 23.179 -15.105 6.461 1.00 15.82 220 ALA B CA 1
ATOM 3542 C C . ALA B 1 231 ? 22.585 -14.182 5.403 1.00 16.17 220 ALA B C 1
ATOM 3543 O O . ALA B 1 231 ? 22.148 -13.037 5.780 1.00 17.68 220 ALA B O 1
ATOM 3545 N N . ARG B 1 232 ? 22.581 -14.557 4.136 1.00 15.59 221 ARG B N 1
ATOM 3546 C CA . ARG B 1 232 ? 22.024 -13.709 3.056 1.00 16.92 221 ARG B CA 1
ATOM 3547 C C . ARG B 1 232 ? 20.505 -13.661 3.233 1.00 14.40 221 ARG B C 1
ATOM 3548 O O . ARG B 1 232 ? 19.894 -12.638 2.899 1.00 16.43 221 ARG B O 1
ATOM 3556 N N . ASN B 1 233 ? 19.883 -14.777 3.591 1.00 11.29 222 ASN B N 1
ATOM 3557 C CA . ASN B 1 233 ? 18.420 -14.845 3.475 1.00 11.36 222 ASN B CA 1
ATOM 3558 C C . ASN B 1 233 ? 17.697 -14.435 4.742 1.00 10.36 222 ASN B C 1
ATOM 3559 O O . ASN B 1 233 ? 16.607 -13.861 4.642 1.00 11.59 222 ASN B O 1
ATOM 3564 N N . GLN B 1 234 ? 18.201 -14.773 5.922 1.00 9.58 223 GLN B N 1
ATOM 3565 C CA . GLN B 1 234 ? 17.536 -14.298 7.147 1.00 9.18 223 GLN B CA 1
ATOM 3566 C C . GLN B 1 234 ? 17.669 -12.778 7.256 1.00 9.80 223 GLN B C 1
ATOM 3567 O O . GLN B 1 234 ? 18.722 -12.207 6.961 1.00 10.47 223 GLN B O 1
ATOM 3573 N N . CYS B 1 235 ? 16.611 -12.105 7.693 1.00 8.99 224 CYS B N 1
ATOM 3574 C CA . CYS B 1 235 ? 16.683 -10.669 8.018 1.00 9.92 224 CYS B CA 1
ATOM 3575 C C . CYS B 1 235 ? 17.368 -10.496 9.375 1.00 10.33 224 CYS B C 1
ATOM 3576 O O . CYS B 1 235 ? 18.042 -9.483 9.556 1.00 12.52 224 CYS B O 1
ATOM 3579 N N . LEU B 1 236 ? 17.117 -11.373 10.355 1.00 9.89 225 LEU B N 1
ATOM 3580 C CA . LEU B 1 236 ? 17.763 -11.366 11.685 1.00 10.73 225 LEU B CA 1
ATOM 3581 C C . LEU B 1 236 ? 18.917 -12.352 11.614 1.00 11.65 225 LEU B C 1
ATOM 3582 O O . LEU B 1 236 ? 18.722 -13.511 11.225 1.00 12.53 225 LEU B O 1
ATOM 3587 N N . GLN B 1 237 ? 20.076 -11.914 12.071 1.00 12.91 226 GLN B N 1
ATOM 3588 C CA . GLN B 1 237 ? 21.259 -12.784 12.053 1.00 14.13 226 GLN B CA 1
ATOM 3589 C C . GLN B 1 237 ? 21.206 -13.698 13.278 1.00 14.69 226 GLN B C 1
ATOM 3590 O O . GLN B 1 237 ? 20.568 -13.367 14.300 1.00 16.07 226 GLN B O 1
ATOM 3596 N N . GLY B 1 238 ? 21.849 -14.840 13.161 1.00 17.29 227 GLY B N 1
ATOM 3597 C CA . GLY B 1 238 ? 21.978 -15.753 14.306 1.00 15.19 227 GLY B CA 1
ATOM 3598 C C . GLY B 1 238 ? 21.082 -16.958 14.098 1.00 14.69 227 GLY B C 1
ATOM 3599 O O . GLY B 1 238 ? 20.375 -17.047 13.091 1.00 12.47 227 GLY B O 1
ATOM 3600 N N . ASP B 1 239 ? 21.191 -17.923 14.985 1.00 13.10 228 ASP B N 1
ATOM 3601 C CA . ASP B 1 239 ? 20.548 -19.242 14.819 1.00 12.70 228 ASP B CA 1
ATOM 3602 C C . ASP B 1 239 ? 19.071 -19.137 15.181 1.00 10.82 228 ASP B C 1
ATOM 3603 O O . ASP B 1 239 ? 18.706 -18.658 16.271 1.00 11.75 228 ASP B O 1
ATOM 3608 N N . LEU B 1 240 ? 18.250 -19.614 14.260 1.00 9.28 229 LEU B N 1
ATOM 3609 C CA . LEU B 1 240 ? 16.865 -20.017 14.564 1.00 9.21 229 LEU B CA 1
ATOM 3610 C C . LEU B 1 240 ? 16.949 -21.356 15.287 1.00 9.05 229 LEU B C 1
ATOM 3611 O O . LEU B 1 240 ? 17.672 -22.259 14.804 1.00 9.51 229 LEU B O 1
ATOM 3616 N N . LEU B 1 241 ? 16.323 -21.434 16.447 1.00 8.53 230 LEU B N 1
ATOM 3617 C CA . LEU B 1 241 ? 16.508 -22.567 17.372 1.00 8.35 230 LEU B CA 1
ATOM 3618 C C . LEU B 1 241 ? 15.197 -23.252 17.683 1.00 8.19 230 LEU B C 1
ATOM 3619 O O . LEU B 1 241 ? 14.114 -22.702 17.563 1.00 7.99 230 LEU B O 1
ATOM 3624 N N . PRO B 1 242 ? 15.256 -24.508 18.127 1.00 8.08 231 PRO B N 1
ATOM 3625 C CA . PRO B 1 242 ? 14.031 -25.218 18.472 1.00 8.44 231 PRO B CA 1
ATOM 3626 C C . PRO B 1 242 ? 13.164 -24.422 19.450 1.00 7.75 231 PRO B C 1
ATOM 3627 O O . PRO B 1 242 ? 11.913 -24.447 19.341 1.00 7.73 231 PRO B O 1
ATOM 3631 N N . TRP B 1 243 ? 13.737 -23.741 20.431 1.00 8.26 232 TRP B N 1
ATOM 3632 C CA . TRP B 1 243 ? 12.892 -23.087 21.425 1.00 7.60 232 TRP B CA 1
ATOM 3633 C C . TRP B 1 243 ? 12.058 -21.984 20.785 1.00 8.03 232 TRP B C 1
ATOM 3634 O O . TRP B 1 243 ? 10.958 -21.710 21.279 1.00 8.24 232 TRP B O 1
ATOM 3645 N N . HIS B 1 244 ? 12.548 -21.319 19.733 1.00 7.58 233 HIS B N 1
ATOM 3646 C CA . HIS B 1 244 ? 11.748 -20.284 19.055 1.00 7.76 233 HIS B CA 1
ATOM 3647 C C . HIS B 1 244 ? 10.465 -20.911 18.536 1.00 7.21 233 HIS B C 1
ATOM 3648 O O 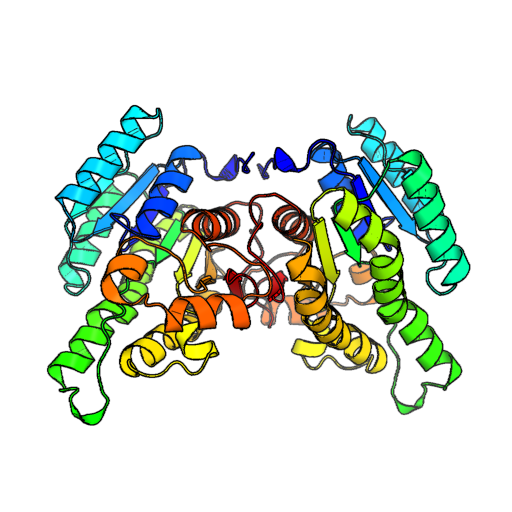. HIS B 1 244 ? 9.331 -20.360 18.670 1.00 7.70 233 HIS B O 1
ATOM 3655 N N . LEU B 1 245 ? 10.565 -22.076 17.957 1.00 6.78 234 LEU B N 1
ATOM 3656 C CA . LEU B 1 245 ? 9.352 -22.714 17.417 1.00 6.99 234 LEU B CA 1
ATOM 3657 C C . LEU B 1 245 ? 8.449 -23.141 18.548 1.00 6.36 234 LEU B C 1
ATOM 3658 O O . LEU B 1 245 ? 7.217 -23.056 18.445 1.00 6.42 234 LEU B O 1
ATOM 3663 N N . ALA B 1 246 ? 9.040 -23.640 19.627 1.00 7.12 235 ALA B N 1
ATOM 3664 C CA . ALA B 1 246 ? 8.240 -24.082 20.756 1.00 6.66 235 ALA B CA 1
ATOM 3665 C C . ALA B 1 246 ? 7.382 -22.952 21.296 1.00 6.43 235 ALA B C 1
ATOM 3666 O O . ALA B 1 246 ? 6.211 -23.188 21.714 1.00 6.62 235 ALA B O 1
ATOM 3668 N N . ARG B 1 247 ? 7.891 -21.726 21.341 1.00 6.68 236 ARG B N 1
ATOM 3669 C CA . ARG B 1 247 ? 7.121 -20.622 21.944 1.00 6.81 236 ARG B CA 1
ATOM 3670 C C . ARG B 1 247 ? 5.885 -20.345 21.094 1.00 6.38 236 ARG B C 1
ATOM 3671 O O . ARG B 1 247 ? 4.792 -20.054 21.638 1.00 6.48 236 ARG B O 1
ATOM 3679 N N . MET B 1 248 ? 6.005 -20.507 19.783 1.00 6.46 237 MET B N 1
ATOM 3680 C CA . MET B 1 248 ? 4.843 -20.218 18.899 1.00 6.88 237 MET B CA 1
ATOM 3681 C C . MET B 1 248 ? 3.780 -21.280 19.128 1.00 6.02 237 MET B C 1
ATOM 3682 O O . MET B 1 248 ? 2.568 -20.970 19.154 1.00 6.31 237 MET B O 1
ATOM 3687 N N . VAL B 1 249 ? 4.192 -22.542 19.304 1.00 5.97 238 VAL B N 1
ATOM 3688 C CA . VAL B 1 249 ? 3.258 -23.647 19.529 1.00 6.65 238 VAL B CA 1
ATOM 3689 C C . VAL B 1 249 ? 2.550 -23.471 20.872 1.00 6.43 238 VAL B C 1
ATOM 3690 O O . VAL B 1 249 ? 1.304 -23.657 20.960 1.00 6.54 238 VAL B O 1
ATOM 3694 N N . LEU B 1 250 ? 3.247 -23.043 21.919 1.00 6.99 239 LEU B N 1
ATOM 3695 C CA . LEU B 1 250 ? 2.609 -22.755 23.236 1.00 7.53 239 LEU B CA 1
ATOM 3696 C C . LEU B 1 250 ? 1.535 -21.702 23.058 1.00 7.17 239 LEU B C 1
ATOM 3697 O O . LEU B 1 250 ? 0.395 -21.848 23.564 1.00 6.80 239 LEU B O 1
ATOM 3702 N N . PHE B 1 251 ? 1.867 -20.608 22.369 1.00 6.45 240 PHE B N 1
ATOM 3703 C CA . PHE B 1 251 ? 0.905 -19.509 22.156 1.00 6.29 240 PHE B CA 1
ATOM 3704 C C . PHE B 1 251 ? -0.371 -20.040 21.509 1.00 5.98 240 PHE B C 1
ATOM 3705 O O . PHE B 1 251 ? -1.496 -19.751 21.964 1.00 6.05 240 PHE B O 1
ATOM 3713 N N . LEU B 1 252 ? -0.217 -20.828 20.435 1.00 5.83 241 LEU B N 1
ATOM 3714 C CA . LEU B 1 252 ? -1.345 -21.368 19.652 1.00 6.75 241 LEU B CA 1
ATOM 3715 C C . LEU B 1 252 ? -2.126 -22.405 20.445 1.00 6.94 241 LEU B C 1
ATOM 3716 O O . LEU B 1 252 ? -3.294 -22.659 20.111 1.00 7.86 241 LEU B O 1
ATOM 3721 N N . ALA B 1 253 ? -1.556 -22.972 21.514 1.00 6.78 242 ALA B N 1
ATOM 3722 C CA . ALA B 1 253 ? -2.276 -23.962 22.332 1.00 7.89 242 ALA B CA 1
ATOM 3723 C C . ALA B 1 253 ? -2.963 -23.289 23.526 1.00 8.58 242 ALA B C 1
ATOM 3724 O O . ALA B 1 253 ? -3.910 -23.910 24.104 1.00 10.13 242 ALA B O 1
ATOM 3726 N N . ALA B 1 254 ? -2.544 -22.108 23.949 1.00 8.28 243 ALA B N 1
ATOM 3727 C CA . ALA B 1 254 ? -3.035 -21.385 25.137 1.00 8.71 243 ALA B CA 1
ATOM 3728 C C . ALA B 1 254 ? -4.301 -20.587 24.839 1.00 8.72 243 ALA B C 1
ATOM 3729 O O . ALA B 1 254 ? -4.650 -20.348 23.659 1.00 8.02 243 ALA B O 1
ATOM 3731 N N . ASP B 1 255 ? -4.993 -20.210 25.904 1.00 8.98 244 ASP B N 1
ATOM 3732 C CA . ASP B 1 255 ? -6.270 -19.477 25.768 1.00 10.17 244 ASP B CA 1
ATOM 3733 C C . ASP B 1 255 ? -6.010 -18.134 25.063 1.00 9.18 244 ASP B C 1
ATOM 3734 O O . ASP B 1 255 ? -6.928 -17.545 24.495 1.00 9.99 244 ASP B O 1
ATOM 3739 N N . ASP B 1 256 ? -4.776 -17.639 25.103 1.00 8.44 245 ASP B N 1
ATOM 3740 C CA . ASP B 1 256 ? -4.420 -16.341 24.489 1.00 9.14 245 ASP B CA 1
ATOM 3741 C C . ASP B 1 256 ? -4.717 -16.349 22.997 1.00 9.14 245 ASP B C 1
ATOM 3742 O O . ASP B 1 256 ? -4.821 -15.227 22.463 1.00 10.18 245 ASP B O 1
ATOM 3747 N N . SER B 1 257 ? -4.799 -17.515 22.350 1.00 8.04 246 SER B N 1
ATOM 3748 C CA . SER B 1 257 ? -4.986 -17.617 20.877 1.00 7.54 246 SER B CA 1
ATOM 3749 C C . SER B 1 257 ? -6.334 -18.229 20.531 1.00 9.21 246 SER B C 1
ATOM 3750 O O . SER B 1 257 ? -6.482 -18.831 19.467 1.00 8.70 246 SER B O 1
ATOM 3753 N N . ALA B 1 258 ? -7.328 -17.989 21.356 1.00 8.80 247 ALA B N 1
ATOM 3754 C CA . ALA B 1 258 ? -8.637 -18.669 21.273 1.00 9.49 247 ALA B CA 1
ATOM 3755 C C . ALA B 1 258 ? -9.404 -18.372 19.979 1.00 9.36 247 ALA B C 1
ATOM 3756 O O . ALA B 1 258 ? -10.226 -19.199 19.618 1.00 10.23 247 ALA B O 1
ATOM 3758 N N . MET B 1 259 ? -9.066 -17.304 19.284 1.00 8.53 248 MET B N 1
ATOM 3759 C CA . MET B 1 259 ? -9.742 -17.023 18.005 1.00 9.00 248 MET B CA 1
ATOM 3760 C C . MET B 1 259 ? -8.790 -17.024 16.818 1.00 8.71 248 MET B C 1
ATOM 3761 O O . MET B 1 259 ? -9.138 -16.524 15.743 1.00 9.21 248 MET B O 1
ATOM 3766 N N . CYS B 1 260 ? -7.664 -17.705 16.942 1.00 7.70 249 CYS B N 1
ATOM 3767 C CA . CYS B 1 260 ? -6.785 -18.020 15.814 1.00 8.05 249 CYS B CA 1
ATOM 3768 C C . CYS B 1 260 ? -7.210 -19.368 15.256 1.00 6.89 249 CYS B C 1
ATOM 3769 O O . CYS B 1 260 ? -7.110 -20.352 15.973 1.00 7.39 249 CYS B O 1
ATOM 3772 N N . THR B 1 261 ? -7.517 -19.422 13.973 1.00 6.30 250 THR B N 1
ATOM 3773 C CA . THR B 1 261 ? -7.733 -20.719 13.289 1.00 5.98 250 THR B CA 1
ATOM 3774 C C . THR B 1 261 ? -7.552 -20.503 11.781 1.00 5.81 250 THR B C 1
ATOM 3775 O O . THR B 1 261 ? -7.749 -19.395 11.282 1.00 5.84 250 THR B O 1
ATOM 3779 N N . ALA B 1 262 ? -7.127 -21.589 11.140 1.00 5.78 251 ALA B N 1
ATOM 3780 C CA . ALA B 1 262 ? -6.957 -21.784 9.687 1.00 6.09 251 ALA B CA 1
ATOM 3781 C C . ALA B 1 262 ? -5.636 -21.198 9.181 1.00 6.94 251 ALA B C 1
ATOM 3782 O O . ALA B 1 262 ? -5.345 -21.387 8.005 1.00 8.88 251 ALA B O 1
ATOM 3784 N N . GLN B 1 263 ? -4.864 -20.493 9.989 1.00 5.94 252 GLN B N 1
ATOM 3785 C CA . GLN B 1 263 ? -3.794 -19.616 9.484 1.00 6.61 252 GLN B CA 1
ATOM 3786 C C . GLN B 1 263 ? -2.411 -20.244 9.664 1.00 6.06 252 GLN B C 1
ATOM 3787 O O . GLN B 1 263 ? -2.209 -21.190 10.438 1.00 6.94 252 GLN B O 1
ATOM 3793 N N . GLU B 1 264 ? -1.488 -19.663 8.915 1.00 6.85 253 GLU B N 1
ATOM 3794 C CA . GLU B 1 264 ? -0.073 -20.055 8.900 1.00 6.44 253 GLU B CA 1
ATOM 3795 C C . GLU B 1 264 ? 0.753 -19.055 9.720 1.00 6.65 253 GLU B C 1
ATOM 3796 O O . GLU B 1 264 ? 0.720 -17.823 9.421 1.00 6.83 253 GLU B O 1
ATOM 3802 N N . PHE B 1 265 ? 1.530 -19.568 10.658 1.00 6.09 254 PHE B N 1
ATOM 3803 C CA . PHE B 1 265 ? 2.391 -18.762 11.537 1.00 6.41 254 PHE B CA 1
ATOM 3804 C C . PHE B 1 265 ? 3.825 -19.147 11.171 1.00 6.68 254 PHE B C 1
ATOM 3805 O O . PHE B 1 265 ? 4.295 -20.257 11.479 1.00 7.58 254 PHE B O 1
ATOM 3813 N N . ILE B 1 266 ? 4.523 -18.196 10.568 1.00 6.76 255 ILE B N 1
ATOM 3814 C CA . ILE B 1 266 ? 5.869 -18.438 10.025 1.00 6.80 255 ILE B CA 1
ATOM 3815 C C . ILE B 1 266 ? 6.903 -17.901 11.023 1.00 6.94 255 ILE B C 1
ATOM 3816 O O . ILE B 1 266 ? 6.871 -16.690 11.370 1.00 7.30 255 ILE B O 1
ATOM 3821 N N . VAL B 1 267 ? 7.814 -18.781 11.456 1.00 6.86 256 VAL B N 1
ATOM 3822 C CA . VAL B 1 267 ? 8.852 -18.488 12.481 1.00 6.75 256 VAL B CA 1
ATOM 3823 C C . VAL B 1 267 ? 10.185 -18.782 11.814 1.00 6.93 256 VAL B C 1
ATOM 3824 O O . VAL B 1 267 ? 10.598 -19.948 11.806 1.00 7.08 256 VAL B O 1
ATOM 3828 N N . ASP B 1 268 ? 10.756 -17.786 11.113 1.00 6.97 257 ASP B N 1
ATOM 3829 C CA . ASP B 1 268 ? 11.786 -18.075 10.102 1.00 7.04 257 ASP B CA 1
ATOM 3830 C C . ASP B 1 268 ? 12.873 -17.014 10.058 1.00 6.92 257 ASP B C 1
ATOM 3831 O O . ASP B 1 268 ? 13.661 -17.060 9.095 1.00 7.00 257 ASP B O 1
ATOM 3836 N N . ALA B 1 269 ? 12.924 -16.104 11.011 1.00 6.68 258 ALA B N 1
ATOM 3837 C CA . ALA B 1 269 ? 13.934 -15.013 11.028 1.00 6.85 258 ALA B CA 1
ATOM 3838 C C . ALA B 1 269 ? 13.917 -14.233 9.698 1.00 7.28 258 ALA B C 1
ATOM 3839 O O . ALA B 1 269 ? 14.885 -13.530 9.365 1.00 7.72 258 ALA B O 1
ATOM 3841 N N . GLY B 1 270 ? 12.803 -14.177 8.967 1.00 7.58 259 GLY B N 1
ATOM 3842 C CA . GLY B 1 270 ? 12.622 -13.308 7.808 1.00 7.43 259 GLY B CA 1
ATOM 3843 C C . GLY B 1 270 ? 13.065 -13.918 6.480 1.00 8.20 259 GLY B C 1
ATOM 3844 O O . GLY B 1 270 ? 13.153 -13.151 5.527 1.00 8.66 259 GLY B O 1
ATOM 3845 N N . TRP B 1 271 ? 13.243 -15.203 6.375 1.00 8.32 260 TRP B N 1
ATOM 3846 C CA . TRP B 1 271 ? 13.699 -15.837 5.113 1.00 8.45 260 TRP B CA 1
ATOM 3847 C C . TRP B 1 271 ? 12.659 -15.634 3.992 1.00 9.61 260 TRP B C 1
ATOM 3848 O O . TRP B 1 271 ? 13.025 -15.216 2.868 1.00 10.46 260 TRP B O 1
ATOM 3859 N N . VAL B 1 272 ? 11.400 -16.047 4.211 1.00 9.24 261 VAL B N 1
ATOM 3860 C CA . VAL B 1 272 ? 10.455 -16.144 3.064 1.00 10.58 261 VAL B CA 1
ATOM 3861 C C . VAL B 1 272 ? 9.380 -15.078 3.177 1.00 11.80 261 VAL B C 1
ATOM 3862 O O . VAL B 1 272 ? 9.415 -14.276 4.063 1.00 10.84 261 VAL B O 1
#

Nearest PDB structures (foldseek):
  7wwx-assembly1_A  TM=1.004E+00  e=2.674E-54  Herbaspirillum huttiense subsp. putei IAM 15032
  5wjs-assembly1_B  TM=9.855E-01  e=3.337E-38  Burkholderia thailandensis E264
  4jro-assembly1_B  TM=9.555E-01  e=9.481E-23  Listeria monocytogenes EGD-e
  4j2h-assembly1_A  TM=9.406E-01  e=2.158E-23  Sinorhizobium meliloti 1021
  3oid-assembly1_C  TM=9.438E-01  e=2.112E-19  Bacillus subtilis